Protein AF-A0A8H7EE37-F1 (afdb_monomer_lite)

Radius of gyration: 35.81 Å; chains: 1; bounding box: 109×90×103 Å

Organism: NCBI:txid1187904

Sequence (648 aa):
MSDWSDLTAALKGNLDKLSELLQSDDQLKAFTTSNAIEKDVTFGIKSSGSDNTLLITVSNGSAKASTGASKDALFTLVALPEQWEQHFKAVPAMPYQSYWGMFGMNIKQKGIEVLGDQTAFAQWTHVWRRVLELTHDAHCGPMKEDEQVEPERDFLTGKYTYLEAPVWGRCKVFYEYSGEGKQPIVFLHTAGSDSRQYHGVMNDARMRKKCIMYAFDLPGHGRSFPSKNYAPGAHTNTEDSYVGMIAAFVKALGLRRPIICGASMAGQICLAVAIRHREVGAAGVIPLQGSDYLNMERQWHDRSPVVNQSLFNPEWIYGMMAPTTPRANKQLIWHTYSAQAYGIFHGDLDFYFGGWDGRSRVAKVDTQSCPVYMLTGEYDWSNTPEMGQKTADKIPGAMHKSMPDLGHFPATENPAKFVPHLIEAIDHIQKEPELYPGHCFLCDGIPGLTNLLRDDDPGVIAREHLRDGSYADPDPNQVVEWGRTNARERTDESERQAHSKRETAREQSLFNNGVPPPITSFGQANKDGRSRPAPANALFDAVKFGSHERANRLERENGITQRESAQPRRSSSSILPPGVPGKGGVTPRKCANCGKVGHIKTNKQLCPLLNGQRKQDDTSRDANASAAAGNSDNIIKESQLTPPDAQP

Foldseek 3Di:
DQQLQWPCSSLVVLQVVLQVCQLPDPLLQVVQQDPVQVDKAWEWETEPPDQKTFIWIGGRRTIHTDIDGRVVHQKYWYAHSVLVVQLLDLFRFPLSVFLLRVVQCCVPPDITDIPHDPLVCLQCLSNVRVSSQSSSCSRNNHRAADDDDDDPDFFKDKDWDWFQFPPLGTWTKIKIKGADAPAEAEEEEAFQFFPVLQRLVRPDPVNRHHYTYMYIGDDQADPIHHRPVDDFLGAADALRRVLRVLLRVCVVVVPAAHEYEYFQLSLLSQLVCLLVVVSNNHLAYERELDFQDFPGDDDPLLQDPSHQQLSNQLSSVLSQWGSRFDPVLNVVSSNRRSPGGHNRSVNSVNCNHPSGHCPVPSLNRDCLRYEYEYEYESSGSRSHQVRSVVRQVSHVRHHYDYQYRGGRSRSRRPVPSVNVVVVVSVVVSVVSPPPDPPDDVVPVPDPPPPPPDDPPDPPDDDDDDDDDDDDDDDDPPPPPPVPPDPPPDDDDPVVVVVVVVVVVVVVVVPPPDDDDDDDDDDDDDDDDDDDDDDDDDDDDDDDDDDDDDDDDDDDDDDDDDDDDDDDDDDDDDDDDDDDDDDDDDDDFDAAPQQRHGDDHVPDQVPHCPNVVVDDPVVNPPVPDDPDDDDDDDDDDDDDDDDDDDDDD

Structure (mmCIF, N/CA/C/O backbone):
data_AF-A0A8H7EE37-F1
#
_entry.id   AF-A0A8H7EE37-F1
#
loop_
_atom_site.group_PDB
_atom_site.id
_atom_site.type_symbol
_atom_site.label_atom_id
_atom_site.label_alt_id
_atom_site.label_comp_id
_atom_site.label_asym_id
_atom_site.label_entity_id
_atom_site.label_seq_id
_atom_site.pdbx_PDB_ins_code
_atom_site.Cartn_x
_atom_site.Cartn_y
_atom_site.Cartn_z
_atom_site.occupancy
_atom_site.B_iso_or_equiv
_atom_site.auth_seq_id
_atom_site.auth_comp_id
_atom_site.auth_asym_id
_atom_site.auth_atom_id
_atom_site.pdbx_PDB_model_num
ATOM 1 N N . MET A 1 1 ? 3.279 15.593 -31.453 1.00 54.41 1 MET A N 1
ATOM 2 C CA . MET A 1 1 ? 3.219 14.670 -30.299 1.00 54.41 1 MET A CA 1
ATOM 3 C C . MET A 1 1 ? 4.143 13.507 -30.617 1.00 54.41 1 MET A C 1
ATOM 5 O O . MET A 1 1 ? 4.374 13.278 -31.801 1.00 54.41 1 MET A O 1
ATOM 9 N N . SER A 1 2 ? 4.708 12.836 -29.616 1.00 69.19 2 SER A N 1
ATOM 10 C CA . SER A 1 2 ? 5.458 11.596 -29.850 1.00 69.19 2 SER A CA 1
ATOM 11 C C . SER A 1 2 ? 4.498 10.504 -30.313 1.00 69.19 2 SER A C 1
ATOM 13 O O . SER A 1 2 ? 3.397 10.403 -29.780 1.00 69.19 2 SER A O 1
ATOM 15 N N . ASP A 1 3 ? 4.897 9.704 -31.299 1.00 86.50 3 ASP A N 1
ATOM 16 C CA . ASP A 1 3 ? 4.095 8.562 -31.735 1.00 86.50 3 ASP A CA 1
ATOM 17 C C . ASP A 1 3 ? 4.363 7.368 -30.811 1.00 86.50 3 ASP A C 1
ATOM 19 O O . ASP A 1 3 ? 5.384 6.689 -30.920 1.00 86.50 3 ASP A O 1
ATOM 23 N N . TRP A 1 4 ? 3.445 7.134 -29.873 1.00 95.50 4 TRP A N 1
ATOM 24 C CA . TRP A 1 4 ? 3.528 6.030 -28.919 1.00 95.50 4 TRP A CA 1
ATOM 25 C C . TRP A 1 4 ? 3.198 4.659 -29.528 1.00 95.50 4 TRP A C 1
ATOM 27 O O . TRP A 1 4 ? 3.275 3.658 -28.813 1.00 95.50 4 TRP A O 1
ATOM 37 N N . SER A 1 5 ? 2.881 4.561 -30.830 1.00 95.75 5 SER A N 1
ATOM 38 C CA . SER A 1 5 ? 2.799 3.261 -31.516 1.00 95.75 5 SER A CA 1
ATOM 39 C C . SER A 1 5 ? 4.129 2.501 -31.478 1.00 95.75 5 SER A C 1
ATOM 41 O O . SER A 1 5 ? 4.122 1.274 -31.432 1.00 95.75 5 SER A O 1
ATOM 43 N N . ASP A 1 6 ? 5.255 3.216 -31.357 1.00 96.12 6 ASP A N 1
ATOM 44 C CA . ASP A 1 6 ? 6.566 2.668 -31.014 1.00 96.12 6 ASP A CA 1
ATOM 45 C C . ASP A 1 6 ? 7.199 3.447 -29.847 1.00 96.12 6 ASP A C 1
ATOM 47 O O . ASP A 1 6 ? 7.805 4.506 -30.022 1.00 96.12 6 ASP A O 1
ATOM 51 N N . LEU A 1 7 ? 7.116 2.879 -28.640 1.00 96.44 7 LEU A N 1
ATOM 52 C CA . LEU A 1 7 ? 7.762 3.390 -27.426 1.00 96.44 7 LEU A CA 1
ATOM 53 C C . LEU A 1 7 ? 9.264 3.684 -27.611 1.00 96.44 7 LEU A C 1
ATOM 55 O O . LEU A 1 7 ? 9.771 4.630 -27.010 1.00 96.44 7 LEU A O 1
ATOM 59 N N . THR A 1 8 ? 9.987 2.945 -28.461 1.00 95.44 8 THR A N 1
ATOM 60 C CA . THR A 1 8 ? 11.413 3.225 -28.709 1.00 95.44 8 THR A CA 1
ATOM 61 C C . THR A 1 8 ? 11.617 4.490 -29.546 1.00 95.44 8 THR A C 1
ATOM 63 O O . THR A 1 8 ? 12.562 5.242 -29.302 1.00 95.44 8 THR A O 1
ATOM 66 N N . ALA A 1 9 ? 10.701 4.781 -30.474 1.00 94.44 9 ALA A N 1
ATOM 67 C CA . ALA A 1 9 ? 10.685 6.022 -31.239 1.00 94.44 9 ALA A CA 1
ATOM 68 C C . ALA A 1 9 ? 10.252 7.212 -30.365 1.00 94.44 9 ALA A C 1
ATOM 70 O O . ALA A 1 9 ? 10.906 8.256 -30.395 1.00 94.44 9 ALA A O 1
ATOM 71 N N . ALA A 1 10 ? 9.218 7.039 -29.533 1.00 95.25 10 ALA A N 1
ATOM 72 C CA . ALA A 1 10 ? 8.744 8.058 -28.593 1.00 95.25 10 ALA A CA 1
ATOM 73 C C . ALA A 1 10 ? 9.807 8.459 -27.549 1.00 95.25 10 ALA A C 1
ATOM 75 O O . ALA A 1 10 ? 9.927 9.637 -27.201 1.00 95.25 10 ALA A O 1
ATOM 76 N N . LEU A 1 11 ? 10.618 7.499 -27.088 1.00 93.94 11 LEU A N 1
ATOM 77 C CA . LEU A 1 11 ? 11.702 7.729 -26.128 1.00 93.94 11 LEU A CA 1
ATOM 78 C C . LEU A 1 11 ? 13.049 8.103 -26.769 1.00 93.94 11 LEU A C 1
ATOM 80 O O . LEU A 1 11 ? 13.958 8.477 -26.031 1.00 93.94 11 LEU A O 1
ATOM 84 N N . LYS A 1 12 ? 13.194 8.056 -28.102 1.00 88.38 12 LYS A N 1
ATOM 85 C CA . LYS A 1 12 ? 14.485 8.145 -28.820 1.00 88.38 12 LYS A CA 1
ATOM 86 C C . LYS A 1 12 ? 15.397 9.300 -28.388 1.00 88.38 12 LYS A C 1
ATOM 88 O O . LYS A 1 12 ? 16.603 9.107 -28.292 1.00 88.38 12 LYS A O 1
ATOM 93 N N . GLY A 1 13 ? 14.838 10.481 -28.112 1.00 88.88 13 GLY A N 1
ATOM 94 C CA . GLY A 1 13 ? 15.598 11.660 -27.664 1.00 88.88 13 GLY A CA 1
ATOM 95 C C . GLY A 1 13 ? 16.104 11.611 -26.214 1.00 88.88 13 GLY A C 1
ATOM 96 O O . GLY A 1 13 ? 16.776 12.540 -25.786 1.00 88.88 13 GLY A O 1
ATOM 97 N N . ASN A 1 14 ? 15.774 10.559 -25.458 1.00 93.75 14 ASN A N 1
ATOM 98 C CA . ASN A 1 14 ? 16.035 10.434 -24.020 1.00 93.75 14 ASN A CA 1
ATOM 99 C C . ASN A 1 14 ? 16.921 9.221 -23.671 1.00 93.75 14 ASN A C 1
ATOM 101 O O . ASN A 1 14 ? 17.194 8.991 -22.495 1.00 93.75 14 ASN A O 1
ATOM 105 N N . LEU A 1 15 ? 17.359 8.430 -24.662 1.00 92.44 15 LEU A N 1
ATOM 106 C CA . LEU A 1 15 ? 18.084 7.170 -24.433 1.00 92.44 15 LEU A CA 1
ATOM 107 C C . LEU A 1 15 ? 19.479 7.373 -23.816 1.00 92.44 15 LEU A C 1
ATOM 109 O O . LEU A 1 15 ? 19.906 6.550 -23.006 1.00 92.44 15 LEU A O 1
ATOM 113 N N . ASP A 1 16 ? 20.156 8.479 -24.135 1.00 95.06 16 ASP A N 1
ATOM 114 C CA . ASP A 1 16 ? 21.450 8.825 -23.532 1.00 95.06 16 ASP A CA 1
ATOM 115 C C . ASP A 1 16 ? 21.274 9.169 -22.044 1.00 95.06 16 ASP A C 1
ATOM 117 O O . ASP A 1 16 ? 21.899 8.552 -21.185 1.00 95.06 16 ASP A O 1
ATOM 121 N N . LYS A 1 17 ? 20.311 10.045 -21.721 1.00 97.38 17 LYS A N 1
ATOM 122 C CA . LYS A 1 17 ? 19.929 10.398 -20.341 1.00 97.38 17 LYS A CA 1
ATOM 123 C C . LYS A 1 17 ? 19.439 9.184 -19.538 1.00 97.38 17 LYS A C 1
ATOM 125 O O . LYS A 1 17 ? 19.777 9.049 -18.366 1.00 97.38 17 LYS A O 1
ATOM 130 N N . LEU A 1 18 ? 18.687 8.267 -20.153 1.00 98.12 18 LEU A N 1
ATOM 131 C CA . LEU A 1 18 ? 18.346 6.979 -19.535 1.00 98.12 18 LEU A CA 1
ATOM 132 C C . LEU A 1 18 ? 19.612 6.157 -19.247 1.00 98.12 18 LEU A C 1
ATOM 134 O O . LEU A 1 18 ? 19.740 5.590 -18.169 1.00 98.12 18 LEU A O 1
ATOM 138 N N . SER A 1 19 ? 20.567 6.114 -20.175 1.00 96.75 19 SER A N 1
ATOM 139 C CA . SER A 1 19 ? 21.824 5.377 -19.996 1.00 96.75 19 SER A CA 1
ATOM 140 C C . SER A 1 19 ? 22.711 5.974 -18.895 1.00 96.75 19 SER A C 1
ATOM 142 O O . SER A 1 19 ? 23.388 5.219 -18.197 1.00 96.75 19 SER A O 1
ATOM 144 N N . GLU A 1 20 ? 22.683 7.293 -18.692 1.00 97.25 20 GLU A N 1
ATOM 145 C CA . GLU A 1 20 ? 23.303 7.975 -17.545 1.00 97.25 20 GLU A CA 1
ATOM 146 C C . GLU A 1 20 ? 22.588 7.632 -16.228 1.00 97.25 20 GLU A C 1
ATOM 148 O O . GLU A 1 20 ? 23.237 7.282 -15.239 1.00 97.25 20 GLU A O 1
ATOM 153 N N . LEU A 1 21 ? 21.251 7.665 -16.207 1.00 98.12 21 LEU A N 1
ATOM 154 C CA . LEU A 1 21 ? 20.436 7.325 -15.034 1.00 98.12 21 LEU A CA 1
ATOM 155 C C . LEU A 1 21 ? 20.607 5.857 -14.605 1.00 98.12 21 LEU A C 1
ATOM 157 O O . LEU A 1 21 ? 20.798 5.583 -13.423 1.00 98.12 21 LEU A O 1
ATOM 161 N N . LEU A 1 22 ? 20.647 4.915 -15.553 1.00 98.25 22 LEU A N 1
ATOM 162 C CA . LEU A 1 22 ? 20.901 3.489 -15.287 1.00 98.25 22 LEU A CA 1
ATOM 163 C C . LEU A 1 22 ? 22.302 3.207 -14.714 1.00 98.25 22 LEU A C 1
ATOM 165 O O . LEU A 1 22 ? 22.493 2.199 -14.035 1.00 98.25 22 LEU A O 1
ATOM 169 N N . GLN A 1 23 ? 23.278 4.081 -14.977 1.00 95.50 23 GLN A N 1
ATOM 170 C CA . GLN A 1 23 ? 24.634 3.992 -14.422 1.00 95.50 23 GLN A CA 1
ATOM 171 C C . GLN A 1 23 ? 24.788 4.738 -13.089 1.00 95.50 23 GLN A C 1
ATOM 173 O O . GLN A 1 23 ? 25.684 4.417 -12.306 1.00 95.50 23 GLN A O 1
ATOM 178 N N . SER A 1 24 ? 23.939 5.732 -12.817 1.00 96.31 24 SER A N 1
ATOM 179 C CA . SER A 1 24 ? 24.055 6.610 -11.648 1.00 96.31 24 SER A CA 1
ATOM 180 C C . SER A 1 24 ? 23.095 6.278 -10.503 1.00 96.31 24 SER A C 1
ATOM 182 O O . SER A 1 24 ? 23.464 6.553 -9.365 1.00 96.31 24 SER A O 1
ATOM 184 N N . ASP A 1 25 ? 21.946 5.636 -10.738 1.00 97.56 25 ASP A N 1
ATOM 185 C CA . ASP A 1 25 ? 20.951 5.373 -9.687 1.00 97.56 25 ASP A CA 1
ATOM 186 C C . ASP A 1 25 ? 21.417 4.368 -8.620 1.00 97.56 25 ASP A C 1
ATOM 188 O O . ASP A 1 25 ? 21.646 3.187 -8.890 1.00 97.56 25 ASP A O 1
ATOM 192 N N . ASP A 1 26 ? 21.499 4.822 -7.369 1.00 96.62 26 ASP A N 1
ATOM 193 C CA . ASP A 1 26 ? 21.982 4.000 -6.258 1.00 96.62 26 ASP A CA 1
ATOM 194 C C . ASP A 1 26 ? 20.984 2.916 -5.823 1.00 96.62 26 ASP A C 1
ATOM 196 O O . ASP A 1 26 ? 21.410 1.863 -5.346 1.00 96.62 26 ASP A O 1
ATOM 200 N N . GLN A 1 27 ? 19.671 3.101 -6.035 1.00 95.31 27 GLN A N 1
ATOM 201 C CA . GLN A 1 27 ? 18.690 2.044 -5.751 1.00 95.31 27 GLN A CA 1
ATOM 202 C C . GLN A 1 27 ? 18.852 0.871 -6.730 1.00 95.31 27 GLN A C 1
ATOM 204 O O . GLN A 1 27 ? 18.910 -0.285 -6.308 1.00 95.31 27 GLN A O 1
ATOM 209 N N . LEU A 1 28 ? 18.982 1.157 -8.028 1.00 97.44 28 LEU A N 1
ATOM 210 C CA . LEU A 1 28 ? 19.245 0.153 -9.054 1.00 97.44 28 LEU A CA 1
ATOM 211 C C . LEU A 1 28 ? 20.589 -0.559 -8.835 1.00 97.44 28 LEU A C 1
ATOM 213 O O . LEU A 1 28 ? 20.642 -1.785 -8.945 1.00 97.44 28 LEU A O 1
ATOM 217 N N . LYS A 1 29 ? 21.656 0.158 -8.450 1.00 97.31 29 LYS A N 1
ATOM 218 C CA . LYS A 1 29 ? 22.935 -0.466 -8.049 1.00 97.31 29 LYS A CA 1
ATOM 219 C C . LYS A 1 29 ? 22.770 -1.383 -6.839 1.00 97.31 29 LYS A C 1
ATOM 221 O O . LYS A 1 29 ? 23.267 -2.506 -6.870 1.00 97.31 29 LYS A O 1
ATOM 226 N N . ALA A 1 30 ? 22.069 -0.945 -5.791 1.00 96.19 30 ALA A N 1
ATOM 227 C CA . ALA A 1 30 ? 21.847 -1.749 -4.586 1.00 96.19 30 ALA A CA 1
ATOM 228 C C . ALA A 1 30 ? 21.070 -3.044 -4.883 1.00 96.19 30 ALA A C 1
ATOM 230 O O . ALA A 1 30 ? 21.364 -4.084 -4.300 1.00 96.19 30 ALA A O 1
ATOM 231 N N . PHE A 1 31 ? 20.126 -3.005 -5.828 1.00 95.81 31 PHE A N 1
ATOM 232 C CA . PHE A 1 31 ? 19.392 -4.183 -6.293 1.00 95.81 31 PHE A CA 1
ATOM 233 C C . PHE A 1 31 ? 20.200 -5.108 -7.220 1.00 95.81 31 PHE A C 1
ATOM 235 O O . PHE A 1 31 ? 19.962 -6.313 -7.232 1.00 95.81 31 PHE A O 1
ATOM 242 N N . THR A 1 32 ? 21.154 -4.575 -7.988 1.00 96.94 32 THR A N 1
ATOM 243 C CA . THR A 1 32 ? 21.910 -5.339 -9.002 1.00 96.94 32 THR A CA 1
ATOM 244 C C . THR A 1 32 ? 23.317 -5.754 -8.564 1.00 96.94 32 THR A C 1
ATOM 246 O O . THR A 1 32 ? 23.926 -6.602 -9.209 1.00 96.94 32 THR A O 1
ATOM 249 N N . THR A 1 33 ? 23.861 -5.217 -7.471 1.00 96.81 33 THR A N 1
ATOM 250 C CA . THR A 1 33 ? 25.197 -5.587 -6.968 1.00 96.81 33 THR A CA 1
ATOM 251 C C . THR A 1 33 ? 25.130 -6.894 -6.175 1.00 96.81 33 THR A C 1
ATOM 253 O O . THR A 1 33 ? 25.012 -6.898 -4.951 1.00 96.81 33 THR A O 1
ATOM 256 N N . SER A 1 34 ? 25.186 -8.029 -6.874 1.00 94.12 34 SER A N 1
ATOM 257 C CA . SER A 1 34 ? 25.187 -9.360 -6.266 1.00 94.12 34 SER A CA 1
ATOM 258 C C . SER A 1 34 ? 25.879 -10.398 -7.142 1.00 94.12 34 SER A C 1
ATOM 260 O O . SER A 1 34 ? 25.546 -10.578 -8.313 1.00 94.12 34 SER A O 1
ATOM 262 N N . ASN A 1 35 ? 26.765 -11.189 -6.531 1.00 95.06 35 ASN A N 1
ATOM 263 C CA . ASN A 1 35 ? 27.420 -12.326 -7.186 1.00 95.06 35 ASN A CA 1
ATOM 264 C C . ASN A 1 35 ? 26.457 -13.484 -7.521 1.00 95.06 35 ASN A C 1
ATOM 266 O O . ASN A 1 35 ? 26.876 -14.438 -8.167 1.00 95.06 35 ASN A O 1
ATOM 270 N N . ALA A 1 36 ? 25.184 -13.408 -7.113 1.00 92.81 36 ALA A N 1
ATOM 271 C CA . ALA A 1 36 ? 24.134 -14.307 -7.597 1.00 92.81 36 ALA A CA 1
ATOM 272 C C . ALA A 1 36 ? 23.709 -14.004 -9.051 1.00 92.81 36 ALA A C 1
ATOM 274 O O . ALA A 1 36 ? 23.080 -14.845 -9.692 1.00 92.81 36 ALA A O 1
ATOM 275 N N . ILE A 1 37 ? 24.064 -12.831 -9.594 1.00 95.19 37 ILE A N 1
ATOM 276 C CA . ILE A 1 37 ? 23.918 -12.516 -11.021 1.00 95.19 37 ILE A CA 1
ATOM 277 C C . ILE A 1 37 ? 25.121 -13.115 -11.767 1.00 95.19 37 ILE A C 1
ATOM 279 O O . ILE A 1 37 ? 26.064 -12.421 -12.140 1.00 95.19 37 ILE A O 1
ATOM 283 N N . GLU A 1 38 ? 25.102 -14.439 -11.949 1.00 93.81 38 GLU A N 1
ATOM 284 C CA . GLU A 1 38 ? 26.157 -15.189 -12.655 1.00 93.81 38 GLU A CA 1
ATOM 285 C C . GLU A 1 38 ? 26.237 -14.864 -14.157 1.00 93.81 38 GLU A C 1
ATOM 287 O O . GLU A 1 38 ? 27.246 -15.145 -14.808 1.00 93.81 38 GLU A O 1
ATOM 292 N N . LYS A 1 39 ? 25.146 -14.340 -14.730 1.00 95.12 39 LYS A N 1
ATOM 293 C CA . LYS A 1 39 ? 24.972 -14.049 -16.157 1.00 95.12 39 LYS A CA 1
ATOM 294 C C . LYS A 1 39 ? 24.090 -12.823 -16.334 1.00 95.12 39 LYS A C 1
ATOM 296 O O . LYS A 1 39 ? 23.190 -12.596 -15.527 1.00 95.12 39 LYS A O 1
ATOM 301 N N . ASP A 1 40 ? 24.314 -12.107 -17.428 1.00 96.88 40 ASP A N 1
ATOM 302 C CA . ASP A 1 40 ? 23.466 -10.992 -17.835 1.00 96.88 40 ASP A CA 1
ATOM 303 C C . ASP A 1 40 ? 22.017 -11.450 -18.076 1.00 96.88 40 ASP A C 1
ATOM 305 O O . ASP A 1 40 ? 21.772 -12.507 -18.667 1.00 96.88 40 ASP A O 1
ATOM 309 N N . VAL A 1 41 ? 21.056 -10.632 -17.644 1.00 96.94 41 VAL A N 1
ATOM 310 C CA . VAL A 1 41 ? 19.617 -10.849 -17.847 1.00 96.94 41 VAL A CA 1
ATOM 311 C C . VAL A 1 41 ? 19.025 -9.682 -18.624 1.00 96.94 41 VAL A C 1
ATOM 313 O O . VAL A 1 41 ? 19.088 -8.540 -18.176 1.00 96.94 41 VAL A O 1
ATOM 316 N N . THR A 1 42 ? 18.406 -9.971 -19.768 1.00 98.56 42 THR A N 1
ATOM 317 C CA . THR A 1 42 ? 17.717 -8.967 -20.589 1.00 98.56 42 THR A CA 1
ATOM 318 C C . THR A 1 42 ? 16.203 -9.069 -20.427 1.00 98.56 42 THR A C 1
ATOM 320 O O . THR A 1 42 ? 15.631 -10.154 -20.566 1.00 98.56 42 THR A O 1
ATOM 323 N N . PHE A 1 43 ? 15.541 -7.936 -20.186 1.00 98.75 43 PHE A N 1
ATOM 324 C CA . PHE A 1 43 ? 14.085 -7.794 -20.273 1.00 98.75 43 PHE A CA 1
ATOM 325 C C . PHE A 1 43 ? 13.690 -6.685 -21.257 1.00 98.75 43 PHE A C 1
ATOM 327 O O . PHE A 1 43 ? 14.482 -5.790 -21.550 1.00 98.75 43 PHE A O 1
ATOM 334 N N . GLY A 1 44 ? 12.477 -6.766 -21.803 1.00 98.50 44 GLY A N 1
ATOM 335 C CA . GLY A 1 44 ? 11.963 -5.835 -22.810 1.00 98.50 44 GLY A CA 1
ATOM 336 C C . GLY A 1 44 ? 10.850 -4.919 -22.297 1.00 98.50 44 GLY A C 1
ATOM 337 O O . GLY A 1 44 ? 10.097 -5.288 -21.398 1.00 98.50 44 GLY A O 1
ATOM 338 N N . ILE A 1 45 ? 10.700 -3.751 -22.922 1.00 98.62 45 ILE A N 1
ATOM 339 C CA . ILE A 1 45 ? 9.557 -2.836 -22.778 1.00 98.62 45 ILE A CA 1
ATOM 340 C C . ILE A 1 45 ? 9.127 -2.393 -24.187 1.00 98.62 45 ILE A C 1
ATOM 342 O O . ILE A 1 45 ? 9.981 -1.993 -24.984 1.00 98.62 45 ILE A O 1
ATOM 346 N N . LYS A 1 46 ? 7.833 -2.466 -24.531 1.00 97.81 46 LYS A N 1
ATOM 347 C CA . LYS A 1 46 ? 7.331 -2.058 -25.861 1.00 97.81 46 LYS A CA 1
ATOM 348 C C . LYS A 1 46 ? 5.858 -1.650 -25.898 1.00 97.81 46 LYS A C 1
ATOM 350 O O . LYS A 1 46 ? 5.057 -2.043 -25.052 1.00 97.81 46 LYS A O 1
ATOM 355 N N . SER A 1 47 ? 5.488 -0.920 -26.946 1.00 97.81 47 SER A N 1
ATOM 356 C CA . SER A 1 47 ? 4.090 -0.730 -27.351 1.00 97.81 47 SER A CA 1
ATOM 357 C C . SER A 1 47 ? 3.535 -1.992 -28.014 1.00 97.81 47 SER A C 1
ATOM 359 O O . SER A 1 47 ? 4.248 -2.689 -28.744 1.00 97.81 47 SER A O 1
ATOM 361 N N . SER A 1 48 ? 2.249 -2.274 -27.812 1.00 95.44 48 SER A N 1
ATOM 362 C CA . SER A 1 48 ? 1.535 -3.318 -28.550 1.00 95.44 48 SER A CA 1
ATOM 363 C C . SER A 1 48 ? 1.558 -3.036 -30.058 1.00 95.44 48 SER A C 1
ATOM 365 O O . SER A 1 48 ? 1.185 -1.945 -30.483 1.00 95.44 48 SER A O 1
ATOM 367 N N . GLY A 1 49 ? 1.945 -4.020 -30.871 1.00 89.69 49 GLY A N 1
ATOM 368 C CA . GLY A 1 49 ? 1.954 -3.904 -32.336 1.00 89.69 49 GLY A CA 1
ATOM 369 C C . GLY A 1 49 ? 3.244 -3.348 -32.953 1.00 89.69 49 GLY A C 1
ATOM 370 O O . GLY A 1 49 ? 3.441 -3.529 -34.150 1.00 89.69 49 GLY A O 1
ATOM 371 N N . SER A 1 50 ? 4.153 -2.761 -32.164 1.00 93.81 50 SER A N 1
ATOM 372 C CA . SER A 1 50 ? 5.536 -2.522 -32.606 1.00 93.81 50 SER A CA 1
ATOM 373 C C . SER A 1 50 ? 6.346 -3.821 -32.549 1.00 93.81 50 SER A C 1
ATOM 375 O O . SER A 1 50 ? 6.145 -4.644 -31.652 1.00 93.81 50 SER A O 1
ATOM 377 N N . ASP A 1 51 ? 7.313 -4.003 -33.448 1.00 90.75 51 ASP A N 1
ATOM 378 C CA . ASP A 1 51 ? 8.364 -5.018 -33.285 1.00 90.75 51 ASP A CA 1
ATOM 379 C C . ASP A 1 51 ? 9.516 -4.505 -32.404 1.00 90.75 51 ASP A C 1
ATOM 381 O O . ASP A 1 51 ? 10.051 -5.261 -31.580 1.00 90.75 51 ASP A O 1
ATOM 385 N N . ASN A 1 52 ? 9.829 -3.209 -32.502 1.00 95.50 52 ASN A N 1
ATOM 386 C CA . ASN A 1 52 ? 10.894 -2.559 -31.746 1.00 95.50 52 ASN A CA 1
ATOM 387 C C . ASN A 1 52 ? 10.621 -2.629 -30.239 1.00 95.50 52 ASN A C 1
ATOM 389 O O . ASN A 1 52 ? 9.499 -2.444 -29.762 1.00 95.50 52 ASN A O 1
ATOM 393 N N . THR A 1 53 ? 11.670 -2.939 -29.484 1.00 97.69 53 THR A N 1
ATOM 394 C CA . THR A 1 53 ? 11.617 -3.169 -28.040 1.00 97.69 53 THR A CA 1
ATOM 395 C C . THR A 1 53 ? 12.783 -2.442 -27.379 1.00 97.69 53 THR A C 1
ATOM 397 O O . THR A 1 53 ? 13.925 -2.570 -27.828 1.00 97.69 53 THR A O 1
ATOM 400 N N . LEU A 1 54 ? 12.506 -1.687 -26.314 1.00 98.12 54 LEU A N 1
ATOM 401 C CA . LEU A 1 54 ? 13.528 -1.160 -25.412 1.00 98.12 54 LEU A CA 1
ATOM 402 C C . LEU A 1 54 ? 14.037 -2.341 -24.583 1.00 98.12 54 LEU A C 1
ATOM 404 O O . LEU A 1 54 ? 13.301 -2.885 -23.762 1.00 98.12 54 LEU A O 1
ATOM 408 N N . LEU A 1 55 ? 15.264 -2.774 -24.855 1.00 98.50 55 LEU A N 1
ATOM 409 C CA . LEU A 1 55 ? 15.904 -3.907 -24.197 1.00 98.50 55 LEU A CA 1
ATOM 410 C C . LEU A 1 55 ? 16.819 -3.398 -23.085 1.00 98.50 55 LEU A C 1
ATOM 412 O O . LEU A 1 55 ? 17.738 -2.614 -23.334 1.00 98.50 55 LEU A O 1
ATOM 416 N N . ILE A 1 56 ? 16.572 -3.870 -21.869 1.00 98.62 56 ILE A N 1
ATOM 417 C CA . ILE A 1 56 ? 17.347 -3.551 -20.676 1.00 98.62 56 ILE A CA 1
ATOM 418 C C . ILE A 1 56 ? 18.136 -4.793 -20.281 1.00 98.62 56 ILE A C 1
ATOM 420 O O . ILE A 1 56 ? 17.555 -5.773 -19.818 1.00 98.62 56 ILE A O 1
ATOM 424 N N . THR A 1 57 ? 19.454 -4.748 -20.458 1.00 98.44 57 THR A N 1
ATOM 425 C CA . THR A 1 57 ? 20.369 -5.813 -20.028 1.00 98.44 57 THR A CA 1
ATOM 426 C C . THR A 1 57 ? 20.951 -5.453 -18.668 1.00 98.44 57 THR A C 1
ATOM 428 O O . THR A 1 57 ? 21.537 -4.382 -18.501 1.00 98.44 57 THR A O 1
ATOM 431 N N . VAL A 1 58 ? 20.779 -6.351 -17.704 1.00 98.00 58 VAL A N 1
ATOM 432 C CA . VAL A 1 58 ? 21.203 -6.217 -16.311 1.00 98.00 58 VAL A CA 1
ATOM 433 C C . VAL A 1 58 ? 22.374 -7.158 -16.051 1.00 98.00 58 VAL A C 1
ATOM 435 O O . VAL A 1 58 ? 22.265 -8.358 -16.289 1.00 98.00 58 VAL A O 1
ATOM 438 N N . SER A 1 59 ? 23.464 -6.606 -15.531 1.00 96.75 59 SER A N 1
ATOM 439 C CA . SER A 1 59 ? 24.683 -7.303 -15.112 1.00 96.75 59 SER A CA 1
ATOM 440 C C . SER A 1 59 ? 24.891 -7.110 -13.604 1.00 96.75 59 SER A C 1
ATOM 442 O O . SER A 1 59 ? 24.263 -6.248 -12.986 1.00 96.75 59 SER A O 1
ATOM 444 N N . ASN A 1 60 ? 25.824 -7.849 -12.997 1.00 96.62 60 ASN A N 1
ATOM 445 C CA . ASN A 1 60 ? 26.242 -7.586 -11.615 1.00 96.62 60 ASN A CA 1
ATOM 446 C C . ASN A 1 60 ? 26.729 -6.123 -11.468 1.00 96.62 60 ASN A C 1
ATOM 448 O O . ASN A 1 60 ? 27.708 -5.717 -12.096 1.00 96.62 60 ASN A O 1
ATOM 452 N N . GLY A 1 61 ? 26.000 -5.331 -10.680 1.00 94.88 61 GLY A N 1
ATOM 453 C CA . GLY A 1 61 ? 26.267 -3.921 -10.381 1.00 94.88 61 GLY A CA 1
ATOM 454 C C . GLY A 1 61 ? 25.975 -2.906 -11.496 1.00 94.88 61 GLY A C 1
ATOM 455 O O . GLY A 1 61 ? 26.411 -1.763 -11.372 1.00 94.88 61 GLY A O 1
ATOM 456 N N . SER A 1 62 ? 25.291 -3.269 -12.592 1.00 94.38 62 SER A N 1
ATOM 457 C CA . SER A 1 62 ? 24.936 -2.295 -13.646 1.00 94.38 62 SER A CA 1
ATOM 458 C C . SER A 1 62 ? 23.753 -2.716 -14.525 1.00 94.38 62 SER A C 1
ATOM 460 O O . SER A 1 62 ? 23.443 -3.897 -14.657 1.00 94.38 62 SER A O 1
ATOM 462 N N . ALA A 1 63 ? 23.118 -1.744 -15.186 1.00 97.56 63 ALA A N 1
ATOM 463 C CA . ALA A 1 63 ? 22.132 -1.979 -16.240 1.00 97.56 63 ALA A CA 1
ATOM 464 C C . ALA A 1 63 ? 22.425 -1.104 -17.469 1.00 97.56 63 ALA A C 1
ATOM 466 O O . ALA A 1 63 ? 23.013 -0.028 -17.350 1.00 97.56 63 ALA A O 1
ATOM 467 N N . LYS A 1 64 ? 22.024 -1.565 -18.658 1.00 97.50 64 LYS A N 1
ATOM 468 C CA . LYS A 1 64 ? 22.238 -0.873 -19.940 1.00 97.50 64 LYS A CA 1
ATOM 469 C C . LYS A 1 64 ? 20.987 -0.939 -20.808 1.00 97.50 64 LYS A C 1
ATOM 471 O O . LYS A 1 64 ? 20.421 -2.015 -20.991 1.00 97.50 64 LYS A O 1
ATOM 476 N N . ALA A 1 65 ? 20.596 0.203 -21.369 1.00 97.56 65 ALA A N 1
ATOM 477 C CA . ALA A 1 65 ? 19.533 0.294 -22.362 1.00 97.56 65 ALA A CA 1
ATOM 478 C C . ALA A 1 65 ? 20.066 0.029 -23.780 1.00 97.56 65 ALA A C 1
ATOM 480 O O . ALA A 1 65 ? 21.201 0.362 -24.117 1.00 97.56 65 ALA A O 1
ATOM 481 N N . SER A 1 66 ? 19.223 -0.562 -24.621 1.00 96.31 66 SER A N 1
ATOM 482 C CA . SER A 1 66 ? 19.461 -0.795 -26.046 1.00 96.31 66 SER A CA 1
ATOM 483 C C . SER A 1 66 ? 18.123 -0.938 -26.784 1.00 96.31 66 SER A C 1
ATOM 485 O O . SER A 1 66 ? 17.064 -0.966 -26.158 1.00 96.31 66 SER A O 1
ATOM 487 N N . THR A 1 67 ? 18.143 -1.018 -28.115 1.00 95.75 67 THR A N 1
ATOM 488 C CA . THR A 1 67 ? 16.944 -1.315 -28.918 1.00 95.75 67 THR A CA 1
ATOM 489 C C . THR A 1 67 ? 17.147 -2.603 -29.709 1.00 95.75 67 THR A C 1
ATOM 491 O O . THR A 1 67 ? 18.238 -2.863 -30.214 1.00 95.75 67 THR A O 1
ATOM 494 N N . GLY A 1 68 ? 16.105 -3.431 -29.785 1.00 95.56 68 GLY A N 1
ATOM 495 C CA . GLY A 1 68 ? 16.144 -4.733 -30.452 1.00 95.56 68 GLY A CA 1
ATOM 496 C C . GLY A 1 68 ? 14.769 -5.397 -30.498 1.00 95.56 68 GLY A C 1
ATOM 497 O O . GLY A 1 68 ? 13.748 -4.710 -30.423 1.00 95.56 68 GLY A O 1
ATOM 498 N N . ALA A 1 69 ? 14.725 -6.726 -30.628 1.00 94.31 69 ALA A N 1
ATOM 499 C CA . ALA A 1 69 ? 13.475 -7.475 -30.725 1.00 94.31 69 ALA A CA 1
ATOM 500 C C . ALA A 1 69 ? 13.106 -8.144 -29.391 1.00 94.31 69 ALA A C 1
ATOM 502 O O . ALA A 1 69 ? 13.958 -8.648 -28.666 1.00 94.31 69 ALA A O 1
ATOM 503 N N . SER A 1 70 ? 11.809 -8.256 -29.093 1.00 93.94 70 SER A N 1
ATOM 504 C CA . SER A 1 70 ? 11.311 -8.864 -27.844 1.00 93.94 70 SER A CA 1
ATOM 505 C C . SER A 1 70 ? 11.628 -10.359 -27.676 1.00 93.94 70 SER A C 1
ATOM 507 O O . SER A 1 70 ? 11.399 -10.915 -26.609 1.00 93.94 70 SER A O 1
ATOM 509 N N . LYS A 1 71 ? 12.164 -11.019 -28.713 1.00 94.38 71 LYS A N 1
ATOM 510 C CA . LYS A 1 71 ? 12.695 -12.395 -28.654 1.00 94.38 71 LYS A CA 1
ATOM 511 C C . LYS A 1 71 ? 14.034 -12.490 -27.899 1.00 94.38 71 LYS A C 1
ATOM 513 O O . LYS A 1 71 ? 14.421 -13.580 -27.496 1.00 94.38 71 LYS A O 1
ATOM 518 N N . ASP A 1 72 ? 14.749 -11.368 -27.782 1.00 94.31 72 ASP A N 1
ATOM 519 C CA . ASP A 1 72 ? 16.096 -11.273 -27.209 1.00 94.31 72 ASP A CA 1
ATOM 520 C C . ASP A 1 72 ? 16.042 -11.009 -25.682 1.00 94.31 72 ASP A C 1
ATOM 522 O O . ASP A 1 72 ? 17.064 -10.791 -25.037 1.00 94.31 72 ASP A O 1
ATOM 526 N N . ALA A 1 73 ? 14.836 -11.040 -25.100 1.00 97.75 73 ALA A N 1
ATOM 527 C CA . ALA A 1 73 ? 14.531 -10.813 -23.690 1.00 97.75 73 ALA A CA 1
ATOM 528 C C . ALA A 1 73 ? 13.875 -12.049 -23.044 1.00 97.75 73 ALA A C 1
ATOM 530 O O . ALA A 1 73 ? 13.099 -12.752 -23.691 1.00 97.75 73 ALA A O 1
ATOM 531 N N . LEU A 1 74 ? 14.121 -12.284 -21.747 1.00 97.88 74 LEU A N 1
ATOM 532 C CA . LEU A 1 74 ? 13.463 -13.363 -20.987 1.00 97.88 74 LEU A CA 1
ATOM 533 C C . LEU A 1 74 ? 11.960 -13.110 -20.815 1.00 97.88 74 LEU A C 1
ATOM 535 O O . LEU A 1 74 ? 11.149 -14.030 -20.919 1.00 97.88 74 LEU A O 1
ATOM 539 N N . PHE A 1 75 ? 11.599 -11.854 -20.556 1.00 98.62 75 PHE A N 1
ATOM 540 C CA . PHE A 1 75 ? 10.224 -11.372 -20.502 1.00 98.62 75 PHE A CA 1
ATOM 541 C C . PHE A 1 75 ? 10.135 -9.960 -21.091 1.00 98.62 75 PHE A C 1
ATOM 543 O O . PHE A 1 75 ? 11.132 -9.241 -21.164 1.00 98.62 75 PHE A O 1
ATOM 550 N N . THR A 1 76 ? 8.946 -9.557 -21.534 1.00 98.62 76 THR A N 1
ATOM 551 C CA . THR A 1 76 ? 8.686 -8.229 -22.104 1.00 98.62 76 THR A CA 1
ATOM 552 C C . THR A 1 76 ? 7.415 -7.630 -21.515 1.00 98.62 76 THR A C 1
ATOM 554 O O . THR A 1 76 ? 6.371 -8.281 -21.509 1.00 98.62 76 THR A O 1
ATOM 557 N N . LEU A 1 77 ? 7.513 -6.382 -21.056 1.00 98.56 77 LEU A N 1
ATOM 558 C CA . LEU A 1 77 ? 6.398 -5.546 -20.625 1.00 98.56 77 LEU A CA 1
ATOM 559 C C . LEU A 1 77 ? 5.744 -4.895 -21.853 1.00 98.56 77 LEU A C 1
ATOM 561 O O . LEU A 1 77 ? 6.435 -4.274 -22.668 1.00 98.56 77 LEU A O 1
ATOM 565 N N . VAL A 1 78 ? 4.428 -5.034 -21.990 1.00 98.31 78 VAL A N 1
ATOM 566 C CA . VAL A 1 78 ? 3.643 -4.534 -23.124 1.00 98.31 78 VAL A CA 1
ATOM 567 C C . VAL A 1 78 ? 2.462 -3.717 -22.611 1.00 98.31 78 VAL A C 1
ATOM 569 O O . VAL A 1 78 ? 1.744 -4.168 -21.725 1.00 98.31 78 VAL A O 1
ATOM 572 N N . ALA A 1 79 ? 2.238 -2.545 -23.200 1.00 98.25 79 ALA A N 1
ATOM 573 C CA . ALA A 1 79 ? 1.014 -1.759 -23.031 1.00 98.25 79 ALA A CA 1
ATOM 574 C C . ALA A 1 79 ? 0.558 -1.182 -24.380 1.00 98.25 79 ALA A C 1
ATOM 576 O O . ALA A 1 79 ? 1.339 -1.138 -25.340 1.00 98.25 79 ALA A O 1
ATOM 577 N N . LEU A 1 80 ? -0.693 -0.723 -24.458 1.00 97.62 80 LEU A N 1
ATOM 578 C CA . LEU A 1 80 ? -1.203 -0.000 -25.625 1.00 97.62 80 LEU A CA 1
ATOM 579 C C . LEU A 1 80 ? -0.525 1.385 -25.753 1.00 97.62 80 LEU A C 1
ATOM 581 O O . LEU A 1 80 ? -0.116 1.958 -24.736 1.00 97.62 80 LEU A O 1
ATOM 585 N N . PRO A 1 81 ? -0.417 1.960 -26.966 1.00 97.19 81 PRO A N 1
ATOM 586 C CA . PRO A 1 81 ? 0.185 3.279 -27.198 1.00 97.19 81 PRO A CA 1
ATOM 587 C C . PRO A 1 81 ? -0.354 4.383 -26.278 1.00 97.19 81 PRO A C 1
ATOM 589 O O . PRO A 1 81 ? 0.412 5.112 -25.652 1.00 97.19 81 PRO A O 1
ATOM 592 N N . GLU A 1 82 ? -1.674 4.466 -26.135 1.00 96.56 82 GLU A N 1
ATOM 593 C CA . GLU A 1 82 ? -2.368 5.450 -25.306 1.00 96.56 82 GLU A CA 1
ATOM 594 C C . GLU A 1 82 ? -2.120 5.254 -23.801 1.00 96.56 82 GLU A C 1
ATOM 596 O O . GLU A 1 82 ? -2.150 6.224 -23.038 1.00 96.56 82 GLU A O 1
ATOM 601 N N . GLN A 1 83 ? -1.828 4.021 -23.371 1.00 97.50 83 GLN A N 1
ATOM 602 C CA . GLN A 1 83 ? -1.509 3.680 -21.982 1.00 97.50 83 GLN A CA 1
ATOM 603 C C . GLN A 1 83 ? -0.070 4.082 -21.642 1.00 97.50 83 GLN A C 1
ATOM 605 O O . GLN A 1 83 ? 0.160 4.660 -20.578 1.00 97.50 83 GLN A O 1
ATOM 610 N N . TRP A 1 84 ? 0.881 3.881 -22.565 1.00 98.00 84 TRP A N 1
ATOM 611 C CA . TRP A 1 84 ? 2.219 4.466 -22.438 1.00 98.00 84 TRP A CA 1
ATOM 612 C C . TRP A 1 84 ? 2.167 5.998 -22.456 1.00 98.00 84 TRP A C 1
ATOM 614 O O . TRP A 1 84 ? 2.803 6.620 -21.609 1.00 98.00 84 TRP A O 1
ATOM 624 N N . GLU A 1 85 ? 1.355 6.618 -23.321 1.00 97.38 85 GLU A N 1
ATOM 625 C CA . GLU A 1 85 ? 1.175 8.078 -23.311 1.00 97.38 85 GLU A CA 1
ATOM 626 C C . GLU A 1 85 ? 0.662 8.598 -21.958 1.00 97.38 85 GLU A C 1
ATOM 628 O O . GLU A 1 85 ? 1.107 9.652 -21.506 1.00 97.38 85 GLU A O 1
ATOM 633 N N . GLN A 1 86 ? -0.239 7.874 -21.278 1.00 97.75 86 GLN A N 1
ATOM 634 C CA . GLN A 1 86 ? -0.658 8.259 -19.925 1.00 97.75 86 GLN A CA 1
ATOM 635 C C . GLN A 1 86 ? 0.461 8.046 -18.897 1.00 97.75 86 GLN A C 1
ATOM 637 O O . GLN A 1 86 ? 0.677 8.921 -18.058 1.00 97.75 86 GLN A O 1
ATOM 642 N N . HIS A 1 87 ? 1.168 6.911 -18.961 1.00 97.75 87 HIS A N 1
ATOM 643 C CA . HIS A 1 87 ? 2.251 6.567 -18.034 1.00 97.75 87 HIS A CA 1
ATOM 644 C C . HIS A 1 87 ? 3.411 7.570 -18.095 1.00 97.75 87 HIS A C 1
ATOM 646 O O . HIS A 1 87 ? 3.974 7.912 -17.062 1.00 97.75 87 HIS A O 1
ATOM 652 N N . PHE A 1 88 ? 3.725 8.102 -19.278 1.00 97.31 88 PHE A N 1
ATOM 653 C CA . PHE A 1 88 ? 4.786 9.090 -19.499 1.00 97.31 88 PHE A CA 1
ATOM 654 C C . PHE A 1 88 ? 4.308 10.558 -19.419 1.00 97.31 88 PHE A C 1
ATOM 656 O O . PHE A 1 88 ? 4.939 11.462 -19.970 1.00 97.31 88 PHE A O 1
ATOM 663 N N . LYS A 1 89 ? 3.217 10.833 -18.690 1.00 97.12 89 LYS A N 1
ATOM 664 C CA . LYS A 1 89 ? 2.873 12.198 -18.245 1.00 97.12 89 LYS A CA 1
ATOM 665 C C . LYS A 1 89 ? 3.693 12.589 -17.019 1.00 97.12 89 LYS A C 1
ATOM 667 O O . LYS A 1 89 ? 3.956 11.752 -16.165 1.00 97.12 89 LYS A O 1
ATOM 672 N N . ALA A 1 90 ? 4.013 13.878 -16.875 1.00 96.06 90 ALA A N 1
ATOM 673 C CA . ALA A 1 90 ? 4.803 14.391 -15.747 1.00 96.06 90 ALA A CA 1
ATOM 674 C C . ALA A 1 90 ? 4.229 14.014 -14.363 1.00 96.06 90 ALA A C 1
ATOM 676 O O . ALA A 1 90 ? 4.990 13.707 -13.453 1.00 96.06 90 ALA A O 1
ATOM 677 N N . VAL A 1 91 ? 2.898 13.972 -14.235 1.00 97.06 91 VAL A N 1
ATOM 678 C CA . VAL A 1 91 ? 2.183 13.298 -13.141 1.00 97.06 91 VAL A CA 1
ATOM 679 C C . VAL A 1 91 ? 1.116 12.399 -13.786 1.00 97.06 91 VAL A C 1
ATOM 681 O O . VAL A 1 91 ? 0.132 12.927 -14.314 1.00 97.06 91 VAL A O 1
ATOM 684 N N . PRO A 1 92 ? 1.305 11.068 -13.834 1.00 97.19 92 PRO A N 1
ATOM 685 C CA . PRO A 1 92 ? 0.315 10.151 -14.397 1.00 97.19 92 PRO A CA 1
ATOM 686 C C . PRO A 1 92 ? -0.859 9.971 -13.434 1.00 97.19 92 PRO A C 1
ATOM 688 O O . PRO A 1 92 ? -0.646 9.673 -12.262 1.00 97.19 92 PRO A O 1
ATOM 691 N N . ALA A 1 93 ? -2.091 10.096 -13.928 1.00 97.06 93 ALA A N 1
ATOM 692 C CA . ALA A 1 93 ? -3.296 9.795 -13.152 1.00 97.06 93 ALA A CA 1
ATOM 693 C C . ALA A 1 93 ? -3.472 8.278 -12.935 1.00 97.06 93 ALA A C 1
ATOM 695 O O . ALA A 1 93 ? -2.891 7.467 -13.655 1.00 97.06 93 ALA A O 1
ATOM 696 N N . MET A 1 94 ? -4.318 7.881 -11.984 1.00 95.75 94 MET A N 1
ATOM 697 C CA . MET A 1 94 ? -4.669 6.474 -11.745 1.00 95.75 94 MET A CA 1
ATOM 698 C C . MET A 1 94 ? -5.330 5.833 -12.989 1.00 95.75 94 MET A C 1
ATOM 700 O O . MET A 1 94 ? -6.185 6.474 -13.605 1.00 95.75 94 MET A O 1
ATOM 704 N N . PRO A 1 95 ? -4.972 4.592 -13.393 1.00 95.75 95 PRO A N 1
ATOM 705 C CA . PRO A 1 95 ? -4.001 3.665 -12.792 1.00 95.75 95 PRO A CA 1
ATOM 706 C C . PRO A 1 95 ? -2.599 3.711 -13.434 1.00 95.75 95 PRO A C 1
ATOM 708 O O . PRO A 1 95 ? -1.815 2.770 -13.308 1.00 95.75 95 PRO A O 1
ATOM 711 N N . TYR A 1 96 ? -2.292 4.770 -14.179 1.00 97.12 96 TYR A N 1
ATOM 712 C CA . TYR A 1 96 ? -1.091 4.894 -15.004 1.00 97.12 96 TYR A CA 1
ATOM 713 C C . TYR A 1 96 ? 0.162 5.294 -14.214 1.00 97.12 96 TYR A C 1
ATOM 715 O O . TYR A 1 96 ? 1.243 5.366 -14.797 1.00 97.12 96 TYR A O 1
ATOM 723 N N . GLN A 1 97 ? 0.068 5.522 -12.898 1.00 95.88 97 GLN A N 1
ATOM 724 C CA . GLN A 1 97 ? 1.225 5.895 -12.075 1.00 95.88 97 GLN A CA 1
ATOM 725 C C . GLN A 1 97 ? 2.266 4.776 -11.928 1.00 95.88 97 GLN A C 1
ATOM 727 O O . GLN A 1 97 ? 3.401 5.034 -11.540 1.00 95.88 97 GLN A O 1
ATOM 732 N N . SER A 1 98 ? 1.905 3.530 -12.247 1.00 96.25 98 SER A N 1
ATOM 733 C CA . SER A 1 98 ? 2.845 2.413 -12.304 1.00 96.25 98 SER A CA 1
ATOM 734 C C . SER A 1 98 ? 2.377 1.333 -13.278 1.00 96.25 98 SER A C 1
ATOM 736 O O . SER A 1 98 ? 1.182 1.163 -13.519 1.00 96.25 98 SER A O 1
ATOM 738 N N . TYR A 1 99 ? 3.315 0.534 -13.790 1.00 97.12 99 TYR A N 1
ATOM 739 C CA . TYR A 1 99 ? 2.969 -0.647 -14.585 1.00 97.12 99 TYR A CA 1
ATOM 740 C C . TYR A 1 99 ? 2.166 -1.680 -13.779 1.00 97.12 99 TYR A C 1
ATOM 742 O O . TYR A 1 99 ? 1.278 -2.325 -14.328 1.00 97.12 99 TYR A O 1
ATOM 750 N N . TRP A 1 100 ? 2.413 -1.789 -12.466 1.00 95.25 100 TRP A N 1
ATOM 751 C CA . TRP A 1 100 ? 1.605 -2.621 -11.571 1.00 95.25 100 TRP A CA 1
ATOM 752 C C . TRP A 1 100 ? 0.147 -2.152 -11.493 1.00 95.25 100 TRP A C 1
ATOM 754 O O . TRP A 1 100 ? -0.745 -2.993 -11.547 1.00 95.25 100 TRP A O 1
ATOM 764 N N . GLY A 1 101 ? -0.103 -0.839 -11.453 1.00 94.75 101 GLY A N 1
ATOM 765 C CA . GLY A 1 101 ? -1.454 -0.278 -11.500 1.00 94.75 101 GLY A CA 1
ATOM 766 C C . GLY A 1 101 ? -2.165 -0.573 -12.811 1.00 94.75 101 GLY A C 1
ATOM 767 O O . GLY A 1 101 ? -3.284 -1.090 -12.812 1.00 94.75 101 GLY A O 1
ATOM 768 N N . MET A 1 102 ? -1.484 -0.346 -13.934 1.00 95.94 102 MET A N 1
ATOM 769 C CA . MET A 1 102 ? -2.026 -0.681 -15.247 1.00 95.94 102 MET A CA 1
ATOM 770 C C . MET A 1 102 ? -2.332 -2.189 -15.373 1.00 95.94 102 MET A C 1
ATOM 772 O O . MET A 1 102 ? -3.418 -2.560 -15.823 1.00 95.94 102 MET A O 1
ATOM 776 N N . PHE A 1 103 ? -1.416 -3.059 -14.938 1.00 93.94 103 PHE A N 1
ATOM 777 C CA . PHE A 1 103 ? -1.555 -4.518 -15.015 1.00 93.94 103 PHE A CA 1
ATOM 778 C C . PHE A 1 103 ? -2.642 -5.061 -14.076 1.00 93.94 103 PHE A C 1
ATOM 780 O O . PHE A 1 103 ? -3.474 -5.866 -14.494 1.00 93.94 103 PHE A O 1
ATOM 787 N N . GLY A 1 104 ? -2.690 -4.589 -12.827 1.00 90.06 104 GLY A N 1
ATOM 788 C CA . GLY A 1 104 ? -3.718 -4.963 -11.854 1.00 90.06 104 GLY A CA 1
ATOM 789 C C . GLY A 1 104 ? -5.127 -4.531 -12.275 1.00 90.06 104 GLY A C 1
ATOM 790 O O . GLY A 1 104 ? -6.104 -5.223 -11.990 1.00 90.06 104 GLY A O 1
ATOM 791 N N . MET A 1 105 ? -5.237 -3.446 -13.046 1.00 91.25 105 MET A N 1
ATOM 792 C CA . MET A 1 105 ? -6.499 -2.977 -13.620 1.00 91.25 105 MET A CA 1
ATOM 793 C C . MET A 1 105 ? -6.976 -3.750 -14.855 1.00 91.25 105 MET A C 1
ATOM 795 O O . MET A 1 105 ? -8.053 -3.437 -15.357 1.00 91.25 105 MET A O 1
ATOM 799 N N . ASN A 1 106 ? -6.289 -4.802 -15.319 1.00 90.44 106 ASN A N 1
ATOM 800 C CA . ASN A 1 106 ? -6.780 -5.675 -16.405 1.00 90.44 106 ASN A CA 1
ATOM 801 C C . ASN A 1 106 ? -8.135 -6.369 -16.111 1.00 90.44 106 ASN A C 1
ATOM 803 O O . ASN A 1 106 ? -8.748 -6.927 -17.016 1.00 90.44 106 ASN A O 1
ATOM 807 N N . ILE A 1 107 ? -8.653 -6.305 -14.877 1.00 83.81 107 ILE A N 1
ATOM 808 C CA . ILE A 1 107 ? -10.051 -6.669 -14.562 1.00 83.81 107 ILE A CA 1
ATOM 809 C C . ILE A 1 107 ? -11.095 -5.636 -15.045 1.00 83.81 107 ILE A C 1
ATOM 811 O O . ILE A 1 107 ? -12.290 -5.929 -15.066 1.00 83.81 107 ILE A O 1
ATOM 815 N N . LYS A 1 108 ? -10.657 -4.421 -15.400 1.00 84.00 108 LYS A N 1
ATOM 816 C CA . LYS A 1 108 ? -11.467 -3.269 -15.841 1.00 84.00 108 LYS A CA 1
ATOM 817 C C . LYS A 1 108 ? -10.998 -2.685 -17.191 1.00 84.00 108 LYS A C 1
ATOM 819 O O . LYS A 1 108 ? -11.801 -2.056 -17.873 1.00 84.00 108 LYS A O 1
ATOM 824 N N . GLN A 1 109 ? -9.743 -2.909 -17.595 1.00 85.88 109 GLN A N 1
ATOM 825 C CA . GLN A 1 109 ? -9.170 -2.522 -18.896 1.00 85.88 109 GLN A CA 1
ATOM 826 C C . GLN A 1 109 ? -8.571 -3.724 -19.654 1.00 85.88 109 GLN A C 1
ATOM 828 O O . GLN A 1 109 ? -8.781 -4.870 -19.268 1.00 85.88 109 GLN A O 1
ATOM 833 N N . LYS A 1 110 ? -7.853 -3.481 -20.759 1.00 89.75 110 LYS A N 1
ATOM 834 C CA . LYS A 1 110 ? -7.126 -4.502 -21.536 1.00 89.75 110 LYS A CA 1
ATOM 835 C C . LYS A 1 110 ? -5.773 -3.967 -22.009 1.00 89.75 110 LYS A C 1
ATOM 837 O O . LYS A 1 110 ? -5.534 -2.765 -21.942 1.00 89.75 110 LYS A O 1
ATOM 842 N N . GLY A 1 111 ? -4.943 -4.856 -22.556 1.00 90.38 111 GLY A N 1
ATOM 843 C CA . GLY A 1 111 ? -3.763 -4.502 -23.352 1.00 90.38 111 GLY A CA 1
ATOM 844 C C . GLY A 1 111 ? -2.453 -4.351 -22.579 1.00 90.38 111 GLY A C 1
ATOM 845 O O . GLY A 1 111 ? -1.423 -4.137 -23.210 1.00 90.38 111 GLY A O 1
ATOM 846 N N . ILE A 1 112 ? -2.475 -4.518 -21.251 1.00 96.31 112 ILE A N 1
ATOM 847 C CA . ILE A 1 112 ? -1.261 -4.625 -20.436 1.00 96.31 112 ILE A CA 1
ATOM 848 C C . ILE A 1 112 ? -0.889 -6.101 -20.309 1.00 96.31 112 ILE A C 1
ATOM 850 O O . ILE A 1 112 ? -1.631 -6.869 -19.695 1.00 96.31 112 ILE A O 1
ATOM 854 N N . GLU A 1 113 ? 0.246 -6.515 -20.863 1.00 96.31 113 GLU A N 1
ATOM 855 C CA . GLU A 1 113 ? 0.639 -7.927 -20.941 1.00 96.31 113 GLU A CA 1
ATOM 856 C C . GLU A 1 113 ? 2.100 -8.140 -20.538 1.00 96.31 113 GLU A C 1
ATOM 858 O O . GLU A 1 113 ? 2.974 -7.323 -20.822 1.00 96.31 113 GLU A O 1
ATOM 863 N N . VAL A 1 114 ? 2.385 -9.271 -19.892 1.00 96.94 114 VAL A N 1
ATOM 864 C CA . VAL A 1 114 ? 3.756 -9.742 -19.661 1.00 96.94 114 VAL A CA 1
ATOM 865 C C . VAL A 1 114 ? 3.986 -10.932 -20.579 1.00 96.94 114 VAL A C 1
ATOM 867 O O . VAL A 1 114 ? 3.435 -12.010 -20.362 1.00 96.94 114 VAL A O 1
ATOM 870 N N . LEU A 1 115 ? 4.797 -10.748 -21.615 1.00 97.19 115 LEU A N 1
ATOM 871 C CA . LEU A 1 115 ? 5.180 -11.824 -22.529 1.00 97.19 115 LEU A CA 1
ATOM 872 C C . LEU A 1 115 ? 6.454 -12.514 -22.025 1.00 97.19 115 LEU A C 1
ATOM 874 O O . LEU A 1 115 ? 7.306 -11.862 -21.430 1.00 97.19 115 LEU A O 1
ATOM 878 N N . GLY A 1 116 ? 6.615 -13.811 -22.297 1.00 97.56 116 GLY A N 1
ATOM 879 C CA . GLY A 1 116 ? 7.793 -14.584 -21.877 1.00 97.56 116 GLY A CA 1
ATOM 880 C C . GLY A 1 116 ? 7.694 -15.150 -20.455 1.00 97.56 116 GLY A C 1
ATOM 881 O O . GLY A 1 116 ? 6.613 -15.544 -20.008 1.00 97.56 116 GLY A O 1
ATOM 882 N N . ASP A 1 117 ? 8.830 -15.252 -19.765 1.00 97.56 117 ASP A N 1
ATOM 883 C CA . ASP A 1 117 ? 8.945 -15.916 -18.463 1.00 97.56 117 ASP A CA 1
ATOM 884 C C . ASP A 1 117 ? 8.340 -15.084 -17.316 1.00 97.56 117 ASP A C 1
ATOM 886 O O . ASP A 1 117 ? 8.921 -14.118 -16.816 1.00 97.56 117 ASP A O 1
ATOM 890 N N . GLN A 1 118 ? 7.168 -15.526 -16.855 1.00 95.75 118 GLN A N 1
ATOM 891 C CA . GLN A 1 118 ? 6.433 -14.940 -15.730 1.00 95.75 118 GLN A CA 1
ATOM 892 C C . GLN A 1 118 ? 7.186 -15.073 -14.392 1.00 95.75 118 GLN A C 1
ATOM 894 O O . GLN A 1 118 ? 7.010 -14.252 -13.492 1.00 95.75 118 GLN A O 1
ATOM 899 N N . THR A 1 119 ? 8.039 -16.092 -14.245 1.00 96.31 119 THR A N 1
ATOM 900 C CA . THR A 1 119 ? 8.860 -16.287 -13.041 1.00 96.31 119 THR A CA 1
ATOM 901 C C . THR A 1 119 ? 9.996 -15.277 -13.018 1.00 96.31 119 THR A C 1
ATOM 903 O O . THR A 1 119 ? 10.206 -14.635 -11.992 1.00 96.31 119 THR A O 1
ATOM 906 N N . ALA A 1 120 ? 10.669 -15.067 -14.153 1.00 96.88 120 ALA A N 1
ATOM 907 C CA . ALA A 1 120 ? 11.672 -14.016 -14.294 1.00 96.88 120 ALA A CA 1
ATOM 908 C C . ALA A 1 120 ? 11.054 -12.621 -14.076 1.00 96.88 120 ALA A C 1
ATOM 910 O O . ALA A 1 120 ? 11.588 -11.838 -13.294 1.00 96.88 120 ALA A O 1
ATOM 911 N N . PHE A 1 121 ? 9.888 -12.331 -14.662 1.00 97.44 121 PHE A N 1
ATOM 912 C CA . PHE A 1 121 ? 9.148 -11.086 -14.408 1.00 97.44 121 PHE A CA 1
ATOM 913 C C . PHE A 1 121 ? 8.905 -10.833 -12.907 1.00 97.44 121 PHE A C 1
ATOM 915 O O . PHE A 1 121 ? 9.147 -9.725 -12.420 1.00 97.44 121 PHE A O 1
ATOM 922 N N . ALA A 1 122 ? 8.480 -11.858 -12.160 1.00 97.06 122 ALA A N 1
ATOM 923 C CA . ALA A 1 122 ? 8.241 -11.759 -10.721 1.00 97.06 122 ALA A CA 1
ATOM 924 C C . ALA A 1 122 ? 9.535 -11.704 -9.885 1.00 97.06 122 ALA A C 1
ATOM 926 O O . ALA A 1 122 ? 9.572 -11.033 -8.858 1.00 97.06 122 ALA A O 1
ATOM 927 N N . GLN A 1 123 ? 10.614 -12.369 -10.306 1.00 96.50 123 GLN A N 1
ATOM 928 C CA . GLN A 1 123 ? 11.918 -12.291 -9.635 1.00 96.50 123 GLN A CA 1
ATOM 929 C C . GLN A 1 123 ? 12.560 -10.906 -9.801 1.00 96.50 123 GLN A C 1
ATOM 931 O O . GLN A 1 123 ? 13.061 -10.339 -8.831 1.00 96.50 123 GLN A O 1
ATOM 936 N N . TRP A 1 124 ? 12.499 -10.331 -11.003 1.00 97.12 124 TRP A N 1
ATOM 937 C CA . TRP A 1 124 ? 13.173 -9.081 -11.368 1.00 97.12 124 TRP A CA 1
ATOM 938 C C . TRP A 1 124 ? 12.312 -7.818 -11.177 1.00 97.12 124 TRP A C 1
ATOM 940 O O . TRP A 1 124 ? 12.706 -6.745 -11.631 1.00 97.12 124 TRP A O 1
ATOM 950 N N . THR A 1 125 ? 11.162 -7.896 -10.492 1.00 97.25 125 THR A N 1
ATOM 951 C CA . THR A 1 125 ? 10.222 -6.757 -10.371 1.00 97.25 125 THR A CA 1
ATOM 952 C C . THR A 1 125 ? 10.814 -5.499 -9.754 1.00 97.25 125 THR A C 1
ATOM 954 O O . THR A 1 125 ? 10.625 -4.417 -10.302 1.00 97.25 125 THR A O 1
ATOM 957 N N . HIS A 1 126 ? 11.594 -5.645 -8.691 1.00 96.81 126 HIS A N 1
ATOM 958 C CA . HIS A 1 126 ? 12.317 -4.559 -8.037 1.00 96.81 126 HIS A CA 1
ATOM 959 C C . HIS A 1 126 ? 13.322 -3.841 -8.963 1.00 96.81 126 HIS A C 1
ATOM 961 O O . HIS A 1 126 ? 13.582 -2.649 -8.793 1.00 96.81 126 HIS A O 1
ATOM 967 N N . VAL A 1 127 ? 13.824 -4.533 -9.993 1.00 98.06 127 VAL A N 1
ATOM 968 C CA . VAL A 1 127 ? 14.682 -3.960 -11.038 1.00 98.06 127 VAL A CA 1
ATOM 969 C C . VAL A 1 127 ? 13.851 -3.341 -12.164 1.00 98.06 127 VAL A C 1
ATOM 971 O O . VAL A 1 127 ? 14.023 -2.155 -12.441 1.00 98.06 127 VAL A O 1
ATOM 974 N N . TRP A 1 128 ? 12.924 -4.076 -12.797 1.00 98.19 128 TRP A N 1
ATOM 975 C CA . TRP A 1 128 ? 12.188 -3.528 -13.950 1.00 98.19 128 TRP A CA 1
ATOM 976 C C . TRP A 1 128 ? 11.295 -2.339 -13.576 1.00 98.19 128 TRP A C 1
ATOM 978 O O . TRP A 1 128 ? 11.166 -1.407 -14.371 1.00 98.19 128 TRP A O 1
ATOM 988 N N . ARG A 1 129 ? 10.749 -2.302 -12.351 1.00 97.25 129 ARG A N 1
ATOM 989 C CA . ARG A 1 129 ? 9.958 -1.166 -11.852 1.00 97.25 129 ARG A CA 1
ATOM 990 C C . ARG A 1 129 ? 10.833 0.072 -11.649 1.00 97.25 129 ARG A C 1
ATOM 992 O O . ARG A 1 129 ? 10.445 1.149 -12.096 1.00 97.25 129 ARG A O 1
ATOM 999 N N . ARG A 1 130 ? 12.044 -0.067 -11.084 1.00 97.50 130 ARG A N 1
ATOM 1000 C CA . ARG A 1 130 ? 12.984 1.067 -10.971 1.00 97.50 130 ARG A CA 1
ATOM 1001 C C . ARG A 1 130 ? 13.469 1.544 -12.339 1.00 97.50 130 ARG A C 1
ATOM 1003 O O . ARG A 1 130 ? 13.610 2.741 -12.541 1.00 97.50 130 ARG A O 1
ATOM 1010 N N . VAL A 1 131 ? 13.667 0.645 -13.302 1.00 98.44 131 VAL A N 1
ATOM 1011 C CA . VAL A 1 131 ? 14.042 1.044 -14.668 1.00 98.44 131 VAL A CA 1
ATOM 1012 C C . VAL A 1 131 ? 12.912 1.793 -15.384 1.00 98.44 131 VAL A C 1
ATOM 1014 O O . VAL A 1 131 ? 13.200 2.751 -16.099 1.00 98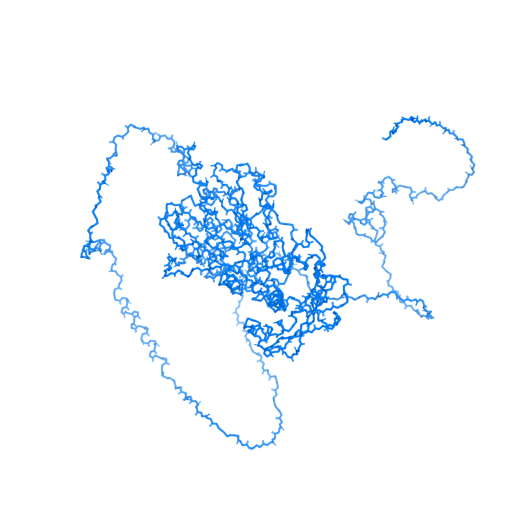.44 131 VAL A O 1
ATOM 1017 N N . LEU A 1 132 ? 11.639 1.445 -15.161 1.00 97.81 132 LEU A N 1
ATOM 1018 C CA . LEU A 1 132 ? 10.516 2.249 -15.663 1.00 97.81 132 LEU A CA 1
ATOM 1019 C C . LEU A 1 132 ? 10.476 3.650 -15.035 1.00 97.81 132 LEU A C 1
ATOM 1021 O O . LEU A 1 132 ? 10.331 4.618 -15.775 1.00 97.81 132 LEU A O 1
ATOM 1025 N N . GLU A 1 133 ? 10.698 3.785 -13.723 1.00 96.94 133 GLU A N 1
ATOM 1026 C CA . GLU A 1 133 ? 10.851 5.105 -13.079 1.00 96.94 133 GLU A CA 1
ATOM 1027 C C . GLU A 1 133 ? 11.997 5.914 -13.693 1.00 96.94 133 GLU A C 1
ATOM 1029 O O . GLU A 1 133 ? 11.795 7.059 -14.069 1.00 96.94 133 GLU A O 1
ATOM 1034 N N . LEU A 1 134 ? 13.179 5.322 -13.883 1.00 98.12 134 LEU A N 1
ATOM 1035 C CA . LEU A 1 134 ? 14.312 6.023 -14.502 1.00 98.12 134 LEU A CA 1
ATOM 1036 C C . LEU A 1 134 ? 14.059 6.357 -15.984 1.00 98.12 134 LEU A C 1
ATOM 1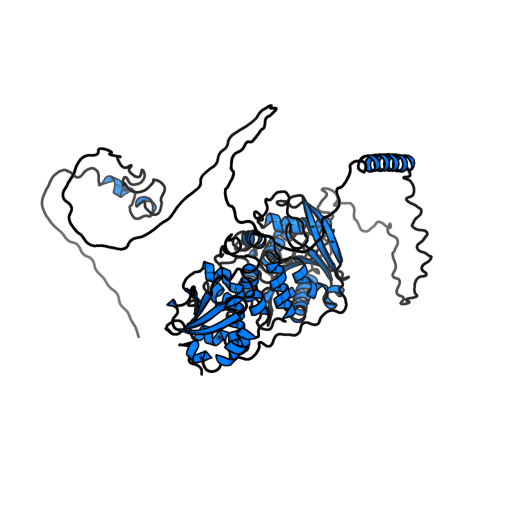038 O O . LEU A 1 134 ? 14.603 7.330 -16.499 1.00 98.12 134 LEU A O 1
ATOM 1042 N N . THR A 1 135 ? 13.207 5.590 -16.671 1.00 98.38 135 THR A N 1
ATOM 1043 C CA . THR A 1 135 ? 12.741 5.898 -18.035 1.00 98.38 135 THR A CA 1
ATOM 1044 C C . THR A 1 135 ? 11.741 7.059 -18.032 1.00 98.38 135 THR A C 1
ATOM 1046 O O . THR A 1 135 ? 11.763 7.891 -18.940 1.00 98.38 135 THR A O 1
ATOM 1049 N N . HIS A 1 136 ? 10.902 7.160 -16.997 1.00 97.69 136 HIS A N 1
ATOM 1050 C CA . HIS A 1 136 ? 10.023 8.307 -16.758 1.00 97.69 136 HIS A CA 1
ATOM 1051 C C . HIS A 1 136 ? 10.837 9.559 -16.422 1.00 97.69 136 HIS A C 1
ATOM 1053 O O . HIS A 1 136 ? 10.745 10.543 -17.152 1.00 97.69 136 HIS A O 1
ATOM 1059 N N . ASP A 1 137 ? 11.745 9.486 -15.445 1.00 97.62 137 ASP A N 1
ATOM 1060 C CA . ASP A 1 137 ? 12.660 10.570 -15.070 1.00 97.62 137 ASP A CA 1
ATOM 1061 C C . ASP A 1 137 ? 13.522 11.024 -16.273 1.00 97.62 137 ASP A C 1
ATOM 1063 O O . ASP A 1 137 ? 13.818 12.218 -16.430 1.00 97.62 137 ASP A O 1
ATOM 1067 N N . ALA A 1 138 ? 13.893 10.100 -17.174 1.00 98.00 138 ALA A N 1
ATOM 1068 C CA . ALA A 1 138 ? 14.553 10.407 -18.443 1.00 98.00 138 ALA A CA 1
ATOM 1069 C C . ALA A 1 138 ? 13.658 11.236 -19.383 1.00 98.00 138 ALA A C 1
ATOM 1071 O O . ALA A 1 138 ? 14.122 12.254 -19.895 1.00 98.00 138 ALA A O 1
ATOM 1072 N N . HIS A 1 139 ? 12.394 10.853 -19.572 1.00 96.94 139 HIS A N 1
ATOM 1073 C CA . HIS A 1 139 ? 11.456 11.518 -20.483 1.00 96.94 139 HIS A CA 1
ATOM 1074 C C . HIS A 1 139 ? 10.873 12.832 -19.929 1.00 96.94 139 HIS A C 1
ATOM 1076 O O . HIS A 1 139 ? 10.902 13.863 -20.597 1.00 96.94 139 HIS A O 1
ATOM 1082 N N . CYS A 1 140 ? 10.355 12.803 -18.702 1.00 96.12 140 CYS A N 1
ATOM 1083 C CA . CYS A 1 140 ? 9.618 13.895 -18.067 1.00 96.12 140 CYS A CA 1
ATOM 1084 C C . CYS A 1 140 ? 10.516 14.870 -17.289 1.00 96.12 140 CYS A C 1
ATOM 1086 O O . CYS A 1 140 ? 10.123 16.011 -17.050 1.00 96.12 140 CYS A O 1
ATOM 1088 N N . GLY A 1 141 ? 11.710 14.423 -16.885 1.00 96.06 141 GLY A N 1
ATOM 1089 C CA . GLY A 1 141 ? 12.411 14.991 -15.732 1.00 96.06 141 GLY A CA 1
ATOM 1090 C C . GLY A 1 141 ? 11.950 14.320 -14.426 1.00 96.06 141 GLY A C 1
ATOM 1091 O O . GLY A 1 141 ? 10.911 13.662 -14.436 1.00 96.06 141 GLY A O 1
ATOM 1092 N N . PRO A 1 142 ? 12.713 14.452 -13.323 1.00 94.69 142 PRO A N 1
ATOM 1093 C CA . PRO A 1 142 ? 12.427 13.740 -12.080 1.00 94.69 142 PRO A CA 1
ATOM 1094 C C . PRO A 1 142 ? 11.014 13.982 -11.541 1.00 94.69 142 PRO A C 1
ATOM 1096 O O . PRO A 1 142 ? 10.557 15.128 -11.503 1.00 94.69 142 PRO A O 1
ATOM 1099 N N . MET A 1 143 ? 10.354 12.918 -11.074 1.00 94.81 143 MET A N 1
ATOM 1100 C CA . MET A 1 143 ? 9.050 13.018 -10.409 1.00 94.81 143 MET A CA 1
ATOM 1101 C C . MET A 1 143 ? 9.086 14.029 -9.250 1.00 94.81 143 MET A C 1
ATOM 1103 O O . MET A 1 143 ? 9.896 13.909 -8.329 1.00 94.81 143 MET A O 1
ATOM 1107 N N . LYS A 1 144 ? 8.177 15.014 -9.262 1.00 94.62 144 LYS A N 1
ATOM 1108 C CA . LYS A 1 144 ? 8.056 15.984 -8.166 1.00 94.62 144 LYS A CA 1
ATOM 1109 C C . LYS A 1 144 ? 7.225 15.395 -7.024 1.00 94.62 144 LYS A C 1
ATOM 1111 O O . LYS A 1 144 ? 6.003 15.520 -7.001 1.00 94.62 144 LYS A O 1
ATOM 1116 N N . GLU A 1 145 ? 7.913 14.770 -6.081 1.00 95.69 145 GLU A N 1
ATOM 1117 C CA . GLU A 1 145 ? 7.334 14.274 -4.830 1.00 95.69 145 GLU A CA 1
ATOM 1118 C C . GLU A 1 145 ? 7.045 15.427 -3.836 1.00 95.69 145 GLU A C 1
ATOM 1120 O O . GLU A 1 145 ? 7.682 16.482 -3.876 1.00 95.69 145 GLU A O 1
ATOM 1125 N N . ASP A 1 146 ? 6.052 15.232 -2.963 1.00 96.69 146 ASP A N 1
ATOM 1126 C CA . ASP A 1 146 ? 5.744 16.081 -1.807 1.00 96.69 146 ASP A CA 1
ATOM 1127 C C . ASP A 1 146 ? 6.895 16.010 -0.774 1.00 96.69 146 ASP A C 1
ATOM 1129 O O . ASP A 1 146 ? 7.609 15.009 -0.675 1.00 96.69 146 ASP A O 1
ATOM 1133 N N . GLU A 1 147 ? 7.039 17.032 0.073 1.00 94.31 147 GLU A N 1
ATOM 1134 C CA . GLU A 1 147 ? 7.978 17.003 1.203 1.00 94.31 147 GLU A CA 1
ATOM 1135 C C . GLU A 1 147 ? 7.357 16.326 2.439 1.00 94.31 147 GLU A C 1
ATOM 1137 O O . GLU A 1 147 ? 6.238 16.646 2.845 1.00 94.31 147 GLU A O 1
ATOM 1142 N N . GLN A 1 148 ? 8.110 15.430 3.090 1.00 93.56 148 GLN A N 1
ATOM 1143 C CA . GLN A 1 148 ? 7.809 14.950 4.442 1.00 93.56 148 GLN A CA 1
ATOM 1144 C C . GLN A 1 148 ? 8.699 15.691 5.441 1.00 93.56 148 GLN A C 1
ATOM 1146 O O . GLN A 1 148 ? 9.918 15.553 5.417 1.00 93.56 148 GLN A O 1
ATOM 1151 N N . VAL A 1 149 ? 8.081 16.437 6.356 1.00 89.44 149 VAL A N 1
ATOM 1152 C CA . VAL A 1 149 ? 8.788 17.068 7.478 1.00 89.44 149 VAL A CA 1
ATOM 1153 C C . VAL A 1 149 ? 9.144 15.995 8.510 1.00 89.44 149 VAL A C 1
ATOM 1155 O O . VAL A 1 149 ? 8.258 15.270 8.971 1.00 89.44 149 VAL A O 1
ATOM 1158 N N . GLU A 1 150 ? 10.417 15.887 8.888 1.00 85.75 150 GLU A N 1
ATOM 1159 C CA . GLU A 1 150 ? 10.841 15.005 9.981 1.00 85.75 150 GLU A CA 1
ATOM 1160 C C . GLU A 1 150 ? 10.432 15.596 11.347 1.00 85.75 150 GLU A C 1
ATOM 1162 O O . GLU A 1 150 ? 10.640 16.788 11.589 1.00 85.75 150 GLU A O 1
ATOM 1167 N N . PRO A 1 151 ? 9.830 14.810 12.259 1.00 85.25 151 PRO A N 1
ATOM 1168 C CA . PRO A 1 151 ? 9.423 15.309 13.567 1.00 85.25 151 PRO A CA 1
ATOM 1169 C C . PRO A 1 151 ? 10.613 15.386 14.536 1.00 85.25 151 PRO A C 1
ATOM 1171 O O . PRO A 1 151 ? 11.256 14.380 14.819 1.00 85.25 151 PRO A O 1
ATOM 1174 N N . GLU A 1 152 ? 10.836 16.551 15.155 1.00 89.75 152 GLU A N 1
ATOM 1175 C CA . GLU A 1 152 ? 11.864 16.736 16.203 1.00 89.75 152 GLU A CA 1
ATOM 1176 C C . GLU A 1 152 ? 11.674 15.832 17.438 1.00 89.75 152 GLU A C 1
ATOM 1178 O O . GLU A 1 152 ? 12.586 15.679 18.253 1.00 89.75 152 GLU A O 1
ATOM 1183 N N . ARG A 1 153 ? 10.460 15.304 17.643 1.00 92.94 153 ARG A N 1
ATOM 1184 C CA . ARG A 1 153 ? 10.075 14.501 18.809 1.00 92.94 153 ARG A CA 1
ATOM 1185 C C . ARG A 1 153 ? 9.078 13.424 18.413 1.00 92.94 153 ARG A C 1
ATOM 1187 O O . ARG A 1 153 ? 8.060 13.726 17.790 1.00 92.94 153 ARG A O 1
ATOM 1194 N N . ASP A 1 154 ? 9.335 12.206 18.871 1.00 95.62 154 ASP A N 1
ATOM 1195 C CA . ASP A 1 154 ? 8.363 11.118 18.867 1.00 95.62 154 ASP A CA 1
ATOM 1196 C C . ASP A 1 154 ? 7.530 11.148 20.164 1.00 95.62 154 ASP A C 1
ATOM 1198 O O . ASP A 1 154 ? 8.042 11.452 21.245 1.00 95.62 154 ASP A O 1
ATOM 1202 N N . PHE A 1 155 ? 6.236 10.859 20.050 1.00 97.31 155 PHE A N 1
ATOM 1203 C CA . PHE A 1 155 ? 5.261 10.827 21.140 1.00 97.31 155 PHE A CA 1
ATOM 1204 C C . PHE A 1 155 ? 4.650 9.429 21.346 1.00 97.31 155 PHE A C 1
ATOM 1206 O O . PHE A 1 155 ? 3.749 9.279 22.178 1.00 97.31 155 PHE A O 1
ATOM 1213 N N . LEU A 1 156 ? 5.088 8.409 20.597 1.00 97.88 156 LEU A N 1
ATOM 1214 C CA . LEU A 1 156 ? 4.595 7.040 20.741 1.00 97.88 156 LEU A CA 1
ATOM 1215 C C . LEU A 1 156 ? 5.259 6.315 21.920 1.00 97.88 156 LEU A C 1
ATOM 1217 O O . LEU A 1 156 ? 6.453 6.428 22.177 1.00 97.88 156 LEU A O 1
ATOM 1221 N N . THR A 1 157 ? 4.472 5.507 22.632 1.00 98.50 157 THR A N 1
ATOM 1222 C CA . THR A 1 157 ? 4.963 4.573 23.655 1.00 98.50 157 THR A CA 1
ATOM 1223 C C . THR A 1 157 ? 4.596 3.141 23.277 1.00 98.50 157 THR A C 1
ATOM 1225 O O . THR A 1 157 ? 3.419 2.778 23.266 1.00 98.50 157 THR A O 1
ATOM 1228 N N . GLY A 1 158 ? 5.606 2.313 23.005 1.00 98.38 158 GLY A N 1
ATOM 1229 C CA . GLY A 1 158 ? 5.447 0.884 22.725 1.00 98.38 158 GLY A CA 1
ATOM 1230 C C . GLY A 1 158 ? 5.310 0.030 23.990 1.00 98.38 158 GLY A C 1
ATOM 1231 O O . GLY A 1 158 ? 6.041 0.218 24.963 1.00 98.38 158 GLY A O 1
ATOM 1232 N N . LYS A 1 159 ? 4.393 -0.941 23.975 1.00 98.56 159 LYS A N 1
ATOM 1233 C CA . LYS A 1 159 ? 4.126 -1.897 25.061 1.00 98.56 159 LYS A CA 1
ATOM 1234 C C . LYS A 1 159 ? 3.786 -3.283 24.507 1.00 98.56 159 LYS A C 1
ATOM 1236 O O . LYS A 1 159 ? 3.433 -3.449 23.347 1.00 98.56 159 LYS A O 1
ATOM 1241 N N . TYR A 1 160 ? 3.865 -4.290 25.374 1.00 98.69 160 TYR A N 1
ATOM 1242 C CA . TYR A 1 160 ? 3.361 -5.636 25.098 1.00 98.69 160 TYR A CA 1
ATOM 1243 C C . TYR A 1 160 ? 2.192 -5.971 26.022 1.00 98.69 160 TYR A C 1
ATOM 1245 O O . TYR A 1 160 ? 2.167 -5.549 27.178 1.00 98.69 160 TYR A O 1
ATOM 1253 N N . THR A 1 161 ? 1.266 -6.790 25.536 1.00 98.06 161 THR A N 1
ATOM 1254 C CA . THR A 1 161 ? 0.221 -7.439 26.335 1.00 98.06 161 THR A CA 1
ATOM 1255 C C . THR A 1 161 ? 0.061 -8.909 25.920 1.00 98.06 161 THR A C 1
ATOM 1257 O O . THR A 1 161 ? 0.640 -9.349 24.925 1.00 98.06 161 THR A O 1
ATOM 1260 N N . TYR A 1 162 ? -0.700 -9.688 26.688 1.00 97.44 162 TYR A N 1
ATOM 1261 C CA . TYR A 1 162 ? -1.142 -11.027 26.297 1.00 97.44 162 TYR A CA 1
ATOM 1262 C C . TYR A 1 162 ? -2.641 -10.994 26.013 1.00 97.44 162 TYR A C 1
ATOM 1264 O O . TYR A 1 162 ? -3.417 -10.589 26.876 1.00 97.44 162 TYR A O 1
ATOM 1272 N N . LEU A 1 163 ? -3.031 -11.441 24.821 1.00 96.50 163 LEU A N 1
ATOM 1273 C CA . LEU A 1 163 ? -4.424 -11.519 24.384 1.00 96.50 163 LEU A CA 1
ATOM 1274 C C . LEU A 1 163 ? -4.791 -12.976 24.105 1.00 96.50 163 LEU A C 1
ATOM 1276 O O . LEU A 1 163 ? -3.987 -13.719 23.543 1.00 96.50 163 LEU A O 1
ATOM 1280 N N . GLU A 1 164 ? -6.006 -13.366 24.478 1.00 93.25 164 GLU A N 1
ATOM 1281 C CA . GLU A 1 164 ? -6.609 -14.647 24.104 1.00 93.25 164 GLU A CA 1
ATOM 1282 C C . GLU A 1 164 ? -7.513 -14.398 22.886 1.00 93.25 164 GLU A C 1
ATOM 1284 O O . GLU A 1 164 ? -8.597 -13.831 23.022 1.00 93.25 164 GLU A O 1
ATOM 1289 N N . ALA A 1 165 ? -7.052 -14.763 21.687 1.00 84.31 165 ALA A N 1
ATOM 1290 C CA . ALA A 1 165 ? -7.812 -14.605 20.445 1.00 84.31 165 ALA A CA 1
ATOM 1291 C C . ALA A 1 165 ? -8.586 -15.895 20.099 1.00 84.31 165 ALA A C 1
ATOM 1293 O O . ALA A 1 165 ? -8.021 -16.978 20.263 1.00 84.31 165 ALA A O 1
ATOM 1294 N N . PRO A 1 166 ? -9.821 -15.832 19.554 1.00 80.94 166 PRO A N 1
ATOM 1295 C CA . PRO A 1 166 ? -10.651 -17.028 19.338 1.00 80.94 166 PRO A CA 1
ATOM 1296 C C . PRO A 1 166 ? -10.027 -18.123 18.457 1.00 80.94 166 PRO A C 1
ATOM 1298 O O . PRO A 1 166 ? -10.289 -19.302 18.678 1.00 80.94 166 PRO A O 1
ATOM 1301 N N . VAL A 1 167 ? -9.192 -17.744 17.482 1.00 83.12 167 VAL A N 1
ATOM 1302 C CA . VAL A 1 167 ? -8.521 -18.674 16.549 1.00 83.12 167 VAL A CA 1
ATOM 1303 C C . VAL A 1 167 ? -7.026 -18.804 16.868 1.00 83.12 167 VAL A C 1
ATOM 1305 O O . VAL A 1 167 ? -6.497 -19.906 17.021 1.00 83.12 167 VAL A O 1
ATOM 1308 N N . TRP A 1 168 ? -6.333 -17.672 17.025 1.00 90.12 168 TRP A N 1
ATOM 1309 C CA . TRP A 1 168 ? -4.890 -17.645 17.289 1.00 90.12 168 TRP A CA 1
ATOM 1310 C C . TRP A 1 168 ? -4.508 -18.020 18.736 1.00 90.12 168 TRP A C 1
ATOM 1312 O O . TRP A 1 168 ? -3.322 -18.203 19.017 1.00 90.12 168 TRP A O 1
ATOM 1322 N N . GLY A 1 169 ? -5.471 -18.164 19.651 1.00 91.12 169 GLY A N 1
ATOM 1323 C CA . GLY A 1 169 ? -5.228 -18.482 21.059 1.00 91.12 169 GLY A CA 1
ATOM 1324 C C . GLY A 1 169 ? -4.423 -17.398 21.781 1.00 91.12 169 GLY A C 1
ATOM 1325 O O . GLY A 1 169 ? -4.475 -16.220 21.420 1.00 91.12 169 GLY A O 1
ATOM 1326 N N . ARG A 1 170 ? -3.656 -17.801 22.801 1.00 94.50 170 ARG A N 1
ATOM 1327 C CA . ARG A 1 170 ? -2.824 -16.891 23.595 1.00 94.50 170 ARG A CA 1
ATOM 1328 C C . ARG A 1 170 ? -1.644 -16.344 22.793 1.00 94.50 170 ARG A C 1
ATOM 1330 O O . ARG A 1 170 ? -0.636 -17.031 22.611 1.00 94.50 170 ARG A O 1
ATOM 1337 N N . CYS A 1 171 ? -1.719 -15.083 22.388 1.00 94.38 171 CYS A N 1
ATOM 1338 C CA . CYS A 1 171 ? -0.645 -14.377 21.690 1.00 94.38 171 CYS A CA 1
ATOM 1339 C C . CYS A 1 171 ? -0.021 -13.289 22.574 1.00 94.38 171 CYS A C 1
ATOM 1341 O O . CYS A 1 171 ? -0.711 -12.632 23.355 1.00 94.38 171 CYS A O 1
ATOM 1343 N N . LYS A 1 172 ? 1.296 -13.078 22.438 1.00 97.00 172 LYS A N 1
ATOM 1344 C CA . LYS A 1 172 ? 1.983 -11.906 23.000 1.00 97.00 172 LYS A CA 1
ATOM 1345 C C . LYS A 1 172 ? 1.960 -10.807 21.942 1.00 97.00 172 LYS A C 1
ATOM 1347 O O . LYS A 1 172 ? 2.724 -10.872 20.979 1.00 97.00 172 LYS A O 1
ATOM 1352 N N . VAL A 1 173 ? 1.075 -9.836 22.127 1.00 98.19 173 VAL A N 1
ATOM 1353 C CA . VAL A 1 173 ? 0.808 -8.771 21.158 1.00 98.19 173 VAL A CA 1
ATOM 1354 C C . VAL A 1 173 ? 1.575 -7.507 21.523 1.00 98.19 173 VAL A C 1
ATOM 1356 O O . VAL A 1 173 ? 1.602 -7.108 22.691 1.00 98.19 173 VAL A O 1
ATOM 1359 N N . PHE A 1 174 ? 2.215 -6.896 20.530 1.00 98.75 174 PHE A N 1
ATOM 1360 C CA . PHE A 1 174 ? 2.797 -5.564 20.624 1.00 98.75 174 PHE A CA 1
ATOM 1361 C C . PHE A 1 174 ? 1.756 -4.499 20.263 1.00 98.75 174 PHE A C 1
ATOM 1363 O O . PHE A 1 174 ? 0.941 -4.698 19.362 1.00 98.75 174 PHE A O 1
ATOM 1370 N N . TYR A 1 175 ? 1.790 -3.366 20.962 1.00 98.81 175 TYR A N 1
ATOM 1371 C CA . TYR A 1 175 ? 1.007 -2.187 20.613 1.00 98.81 175 TYR A CA 1
ATOM 1372 C C . TYR A 1 175 ? 1.749 -0.896 20.952 1.00 98.81 175 TYR A C 1
ATOM 1374 O O . TYR A 1 175 ? 2.540 -0.837 21.893 1.00 98.81 175 TYR A O 1
ATOM 1382 N N . GLU A 1 176 ? 1.440 0.158 20.212 1.00 98.69 176 GLU A N 1
ATOM 1383 C CA . GLU A 1 176 ? 1.854 1.529 20.485 1.00 98.69 176 GLU A CA 1
ATOM 1384 C C . GLU A 1 176 ? 0.637 2.386 20.813 1.00 98.69 176 GLU A C 1
ATOM 1386 O O . GLU A 1 176 ? -0.483 2.110 20.374 1.00 98.69 176 GLU A O 1
ATOM 1391 N N . TYR A 1 177 ? 0.858 3.441 21.591 1.00 98.75 177 TYR A N 1
ATOM 1392 C CA . TYR A 1 177 ? -0.150 4.464 21.836 1.00 98.75 177 TYR A CA 1
ATOM 1393 C C . TYR A 1 177 ? 0.472 5.858 21.935 1.00 98.75 177 TYR A C 1
ATOM 1395 O O . TYR A 1 177 ? 1.642 5.996 22.297 1.00 98.75 177 TYR A O 1
ATOM 1403 N N . SER A 1 178 ? -0.315 6.886 21.621 1.00 98.69 178 SER A N 1
ATOM 1404 C CA . SER A 1 178 ? 0.048 8.297 21.800 1.00 98.69 178 SER A CA 1
ATOM 1405 C C . SER A 1 178 ? -1.200 9.173 21.973 1.00 98.69 178 SER A C 1
ATOM 1407 O O . SER A 1 178 ? -2.323 8.752 21.694 1.00 98.69 178 SER A O 1
ATOM 1409 N N . GLY A 1 179 ? -1.004 10.417 22.409 1.00 98.12 179 GLY A N 1
ATOM 1410 C CA . GLY A 1 179 ? -2.086 11.392 22.562 1.00 98.12 179 GLY A CA 1
ATOM 1411 C C . GLY A 1 179 ? -2.793 11.363 23.917 1.00 98.12 179 GLY A C 1
ATOM 1412 O O . GLY A 1 179 ? -2.591 10.479 24.746 1.00 98.12 179 GLY A O 1
ATOM 1413 N N . GLU A 1 180 ? -3.596 12.399 24.129 1.00 97.06 180 GLU A N 1
ATOM 1414 C CA . GLU A 1 180 ? -4.210 12.784 25.408 1.00 97.06 180 GLU A CA 1
ATOM 1415 C C . GLU A 1 180 ? -5.705 13.130 25.264 1.00 97.06 180 GLU A C 1
ATOM 1417 O O . GLU A 1 180 ? -6.390 13.417 26.247 1.00 97.06 180 GLU A O 1
ATOM 1422 N N . GLY A 1 181 ? -6.227 13.119 24.033 1.00 94.94 181 GLY A N 1
ATOM 1423 C CA . GLY A 1 181 ? -7.608 13.485 23.744 1.00 94.94 181 GLY A CA 1
ATOM 1424 C C . GLY A 1 181 ? -8.635 12.449 24.213 1.00 94.94 181 GLY A C 1
ATOM 1425 O O . GLY A 1 181 ? -8.353 11.261 24.352 1.00 94.94 181 GLY A O 1
ATOM 1426 N N . LYS A 1 182 ? -9.877 12.898 24.426 1.00 92.75 182 LYS A N 1
ATOM 1427 C CA . LYS A 1 182 ? -10.939 12.095 25.065 1.00 92.75 182 LYS A CA 1
ATOM 1428 C C . LYS A 1 182 ? -11.442 10.902 24.244 1.00 92.75 182 LYS A C 1
ATOM 1430 O O . LYS A 1 182 ? -12.129 10.053 24.803 1.00 92.75 182 LYS A O 1
ATOM 1435 N N . GLN A 1 183 ? -11.166 10.857 22.942 1.00 97.56 183 GLN A N 1
ATOM 1436 C CA . GLN A 1 183 ? -11.655 9.817 22.037 1.00 97.56 183 GLN A CA 1
ATOM 1437 C C . GLN A 1 183 ? -10.625 8.698 21.875 1.00 97.56 183 GLN A C 1
ATOM 1439 O O . GLN A 1 183 ? -9.569 8.959 21.299 1.00 97.56 183 GLN A O 1
ATOM 1444 N N . PRO A 1 184 ? -10.913 7.451 22.284 1.00 98.56 184 PRO A N 1
ATOM 1445 C CA . PRO A 1 184 ? -10.095 6.324 21.873 1.00 98.56 184 PRO A CA 1
ATOM 1446 C C . PRO A 1 184 ? -10.292 6.066 20.376 1.00 98.56 184 PRO A C 1
ATOM 1448 O O . PRO A 1 184 ? -11.429 6.024 19.891 1.00 98.56 184 PRO A O 1
ATOM 1451 N N . ILE A 1 185 ? -9.198 5.865 19.650 1.00 98.88 185 ILE A N 1
ATOM 1452 C CA . ILE A 1 185 ? -9.208 5.336 18.282 1.00 98.88 185 ILE A CA 1
ATOM 1453 C C . ILE A 1 185 ? -8.172 4.218 18.170 1.00 98.88 185 ILE A C 1
ATOM 1455 O O . ILE A 1 185 ? -7.050 4.355 18.660 1.00 98.88 185 ILE A O 1
ATOM 1459 N N . VAL A 1 186 ? -8.567 3.101 17.562 1.00 98.94 186 VAL A N 1
ATOM 1460 C CA . VAL A 1 186 ? -7.695 1.953 17.298 1.00 98.94 186 VAL A CA 1
ATOM 1461 C C . VAL A 1 186 ? -7.440 1.881 15.800 1.00 98.94 186 VAL A C 1
ATOM 1463 O O . VAL A 1 186 ? -8.369 1.675 15.016 1.00 98.94 186 VAL A O 1
ATOM 1466 N N . PHE A 1 187 ? -6.180 2.058 15.423 1.00 98.94 187 PHE A N 1
ATOM 1467 C CA . PHE A 1 187 ? -5.682 1.868 14.073 1.00 98.94 187 PHE A CA 1
ATOM 1468 C C . PHE A 1 187 ? -5.278 0.412 13.839 1.00 98.94 187 PHE A C 1
ATOM 1470 O O . PHE A 1 187 ? -4.678 -0.234 14.702 1.00 98.94 187 PHE A O 1
ATOM 1477 N N . LEU A 1 188 ? -5.599 -0.089 12.651 1.00 98.81 188 LEU A N 1
ATOM 1478 C CA . LEU A 1 188 ? -5.397 -1.468 12.229 1.00 98.81 188 LEU A CA 1
ATOM 1479 C C . LEU A 1 188 ? -4.552 -1.491 10.949 1.00 98.81 188 LEU A C 1
ATOM 1481 O O . LEU A 1 188 ? -4.928 -0.881 9.947 1.00 98.81 188 LEU A O 1
ATOM 1485 N N . HIS A 1 189 ? -3.407 -2.175 10.987 1.00 98.25 189 HIS A N 1
ATOM 1486 C CA . HIS A 1 189 ? -2.468 -2.220 9.864 1.00 98.25 189 HIS A CA 1
ATOM 1487 C C . HIS A 1 189 ? -3.024 -2.968 8.643 1.00 98.25 189 HIS A C 1
ATOM 1489 O O . HIS A 1 189 ? -3.888 -3.838 8.746 1.00 98.25 189 HIS A O 1
ATOM 1495 N N . THR A 1 190 ? -2.485 -2.630 7.472 1.00 97.44 190 THR A N 1
ATOM 1496 C CA . THR A 1 190 ? -2.757 -3.346 6.216 1.00 97.44 190 THR A CA 1
ATOM 1497 C C . THR A 1 190 ? -2.143 -4.751 6.217 1.00 97.44 190 THR A C 1
ATOM 1499 O O . THR A 1 190 ? -1.306 -5.071 7.067 1.00 97.44 190 THR A O 1
ATOM 1502 N N . ALA A 1 191 ? -2.571 -5.592 5.269 1.00 96.12 191 ALA A N 1
ATOM 1503 C CA . ALA A 1 191 ? -2.119 -6.977 5.147 1.00 96.12 191 ALA A CA 1
ATOM 1504 C C . ALA A 1 191 ? -0.584 -7.078 5.131 1.00 96.12 191 ALA A C 1
ATOM 1506 O O . ALA A 1 191 ? 0.066 -6.394 4.345 1.00 96.12 191 ALA A O 1
ATOM 1507 N N . GLY A 1 192 ? 0.011 -7.931 5.968 1.00 95.44 192 GLY A N 1
ATOM 1508 C CA . GLY A 1 192 ? 1.463 -8.165 5.963 1.00 95.44 192 GLY A CA 1
ATOM 1509 C C . GLY A 1 192 ? 2.351 -6.986 6.388 1.00 95.44 192 GLY A C 1
ATOM 1510 O O . GLY A 1 192 ? 3.560 -7.042 6.169 1.00 95.44 192 GLY A O 1
ATOM 1511 N N . SER A 1 193 ? 1.770 -5.945 6.989 1.00 96.06 193 SER A N 1
ATOM 1512 C CA . SER A 1 193 ? 2.464 -4.771 7.540 1.00 96.06 193 SER A CA 1
ATOM 1513 C C . SER A 1 193 ? 2.276 -4.696 9.070 1.00 96.06 193 SER A C 1
ATOM 1515 O O . SER A 1 193 ? 1.871 -5.674 9.690 1.00 96.06 193 SER A O 1
ATOM 1517 N N . ASP A 1 194 ? 2.607 -3.571 9.711 1.00 97.88 194 ASP A N 1
ATOM 1518 C CA . ASP A 1 194 ? 2.540 -3.397 11.172 1.00 97.88 194 ASP A CA 1
ATOM 1519 C C . ASP A 1 194 ? 2.177 -1.956 11.606 1.00 97.88 194 ASP A C 1
ATOM 1521 O O . ASP A 1 194 ? 1.895 -1.092 10.764 1.00 97.88 194 ASP A O 1
ATOM 1525 N N . SER A 1 195 ? 2.154 -1.694 12.921 1.00 97.81 195 SER A N 1
ATOM 1526 C CA . SER A 1 195 ? 1.762 -0.414 13.540 1.00 97.81 195 SER A CA 1
ATOM 1527 C C . SER A 1 195 ? 2.495 0.818 12.996 1.00 97.81 195 SER A C 1
ATOM 1529 O O . SER A 1 195 ? 1.939 1.922 13.040 1.00 97.81 195 SER A O 1
ATOM 1531 N N . ARG A 1 196 ? 3.701 0.650 12.423 1.00 97.19 196 ARG A N 1
ATOM 1532 C CA . ARG A 1 196 ? 4.518 1.743 11.861 1.00 97.19 196 ARG A CA 1
ATOM 1533 C C . ARG A 1 196 ? 3.786 2.557 10.798 1.00 97.19 196 ARG A C 1
ATOM 1535 O O . ARG A 1 196 ? 4.060 3.745 10.649 1.00 97.19 196 ARG A O 1
ATOM 1542 N N . GLN A 1 197 ? 2.798 1.966 10.120 1.00 97.88 197 GLN A N 1
ATOM 1543 C CA . GLN A 1 197 ? 1.974 2.666 9.130 1.00 97.88 197 GLN A CA 1
ATOM 1544 C C . GLN A 1 197 ? 1.235 3.897 9.673 1.00 97.88 197 GLN A C 1
ATOM 1546 O O . GLN A 1 197 ? 0.913 4.796 8.896 1.00 97.88 197 GLN A O 1
ATOM 1551 N N . TYR A 1 198 ? 0.979 3.960 10.982 1.00 98.44 198 TYR A N 1
ATOM 1552 C CA . TYR A 1 198 ? 0.229 5.047 11.615 1.00 98.44 198 TYR A CA 1
ATOM 1553 C C . TYR A 1 198 ? 1.105 6.051 12.370 1.00 98.44 198 TYR A C 1
ATOM 1555 O O . TYR A 1 198 ? 0.575 7.022 12.906 1.00 98.44 198 TYR A O 1
ATOM 1563 N N . HIS A 1 199 ? 2.434 5.883 12.383 1.00 97.50 199 HIS A N 1
ATOM 1564 C CA . HIS A 1 199 ? 3.354 6.736 13.154 1.00 97.50 199 HIS A CA 1
ATOM 1565 C C . HIS A 1 199 ? 3.227 8.225 12.811 1.00 97.50 199 HIS A C 1
ATOM 1567 O O . HIS A 1 199 ? 3.166 9.050 13.719 1.00 97.50 199 HIS A O 1
ATOM 1573 N N . GLY A 1 200 ? 3.086 8.579 11.529 1.00 96.88 200 GLY A N 1
ATOM 1574 C CA . GLY A 1 200 ? 2.885 9.972 11.104 1.00 96.88 200 GLY A CA 1
ATOM 1575 C C . GLY A 1 200 ? 1.578 10.594 11.618 1.00 96.88 200 GLY A C 1
ATOM 1576 O O . GLY A 1 200 ? 1.562 11.750 12.031 1.00 96.88 200 GLY A O 1
ATOM 1577 N N . VAL A 1 201 ? 0.493 9.814 11.669 1.00 97.94 201 VAL A N 1
ATOM 1578 C CA . VAL A 1 201 ? -0.807 10.237 12.228 1.00 97.94 201 VAL A CA 1
ATOM 1579 C C . VAL A 1 201 ? -0.740 10.328 13.755 1.00 97.94 201 VAL A C 1
ATOM 1581 O O . VAL A 1 201 ? -1.220 11.291 14.349 1.00 97.94 201 VAL A O 1
ATOM 1584 N N . MET A 1 202 ? -0.093 9.353 14.395 1.00 98.44 202 MET A N 1
ATOM 1585 C CA . MET A 1 202 ? 0.092 9.290 15.846 1.00 98.44 202 MET A CA 1
ATOM 1586 C C . MET A 1 202 ? 1.052 10.376 16.374 1.00 98.44 202 MET A C 1
ATOM 1588 O O . MET A 1 202 ? 0.943 10.767 17.540 1.00 98.44 202 MET A O 1
ATOM 1592 N N . ASN A 1 203 ? 1.916 10.926 15.511 1.00 97.56 203 ASN A N 1
ATOM 1593 C CA . ASN A 1 203 ? 2.757 12.098 15.771 1.00 97.56 203 ASN A CA 1
ATOM 1594 C C . ASN A 1 203 ? 2.192 13.435 15.242 1.00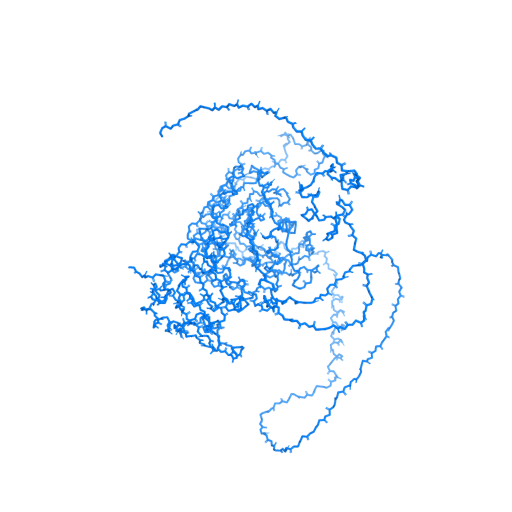 97.56 203 ASN A C 1
ATOM 1596 O O . ASN A 1 203 ? 2.801 14.482 15.482 1.00 97.56 203 ASN A O 1
ATOM 1600 N N . ASP A 1 204 ? 0.976 13.482 14.685 1.00 97.44 204 ASP A N 1
ATOM 1601 C CA . ASP A 1 204 ? 0.289 14.753 14.411 1.00 97.44 204 ASP A CA 1
ATOM 1602 C C . ASP A 1 204 ? -0.283 15.382 15.703 1.00 97.44 204 ASP A C 1
ATOM 1604 O O . ASP A 1 204 ? -0.940 14.728 16.520 1.00 97.44 204 ASP A O 1
ATOM 1608 N N . ALA A 1 205 ? -0.014 16.674 15.917 1.00 96.56 205 ALA A N 1
ATOM 1609 C CA . ALA A 1 205 ? -0.390 17.384 17.144 1.00 96.56 205 ALA A CA 1
ATOM 1610 C C . ALA A 1 205 ? -1.906 17.628 17.283 1.00 96.56 205 ALA A C 1
ATOM 1612 O O . ALA A 1 205 ? -2.432 17.644 18.398 1.00 96.56 205 ALA A O 1
ATOM 1613 N N . ARG A 1 206 ? -2.628 17.782 16.165 1.00 97.56 206 ARG A N 1
ATOM 1614 C CA . ARG A 1 206 ? -4.094 17.914 16.125 1.00 97.56 206 ARG A CA 1
ATOM 1615 C C . ARG A 1 206 ? -4.727 16.587 16.537 1.00 97.56 206 ARG A C 1
ATOM 1617 O O . ARG A 1 206 ? -5.628 16.565 17.375 1.00 97.56 206 ARG A O 1
ATOM 1624 N N . MET A 1 207 ? -4.192 15.485 16.008 1.00 98.31 207 MET A N 1
ATOM 1625 C CA . MET A 1 207 ? -4.618 14.128 16.346 1.00 98.31 207 MET A CA 1
ATOM 1626 C C . MET A 1 207 ? -4.382 13.795 17.822 1.00 98.31 207 MET A C 1
ATOM 1628 O O . MET A 1 207 ? -5.330 13.386 18.491 1.00 98.31 207 MET A O 1
ATOM 1632 N N . ARG A 1 208 ? -3.181 14.048 18.368 1.00 97.94 208 ARG A N 1
ATOM 1633 C CA . ARG A 1 208 ? -2.879 13.809 19.798 1.00 97.94 208 ARG A CA 1
ATOM 1634 C C . ARG A 1 208 ? -3.759 14.605 20.759 1.00 97.94 208 ARG A C 1
ATOM 1636 O O . ARG A 1 208 ? -4.094 14.097 21.825 1.00 97.94 208 ARG A O 1
ATOM 1643 N N . LYS A 1 209 ? -4.156 15.824 20.385 1.00 97.88 209 LYS A N 1
ATOM 1644 C CA . LYS A 1 209 ? -5.066 16.660 21.182 1.00 97.88 209 LYS A CA 1
ATOM 1645 C C . LYS A 1 209 ? -6.529 16.197 21.101 1.00 97.88 209 LYS A C 1
ATOM 1647 O O . LYS A 1 209 ? -7.288 16.384 22.050 1.00 97.88 209 LYS A O 1
ATOM 1652 N N . LYS A 1 210 ? -6.947 15.608 19.973 1.00 97.38 210 LYS A N 1
ATOM 1653 C CA . LYS A 1 210 ? -8.329 15.144 19.742 1.00 97.38 210 LYS A CA 1
ATOM 1654 C C . LYS A 1 210 ? -8.585 13.733 20.275 1.00 97.38 210 LYS A C 1
ATOM 1656 O O . LYS A 1 210 ? -9.643 13.481 20.853 1.00 97.38 210 LYS A O 1
ATOM 1661 N N . CYS A 1 211 ? -7.615 12.836 20.115 1.00 98.50 211 CYS A N 1
ATOM 1662 C CA . CYS A 1 211 ? -7.740 11.415 20.420 1.00 98.50 211 CYS A CA 1
ATOM 1663 C C . CYS A 1 211 ? -6.637 10.913 21.358 1.00 98.50 211 CYS A C 1
ATOM 1665 O O . CYS A 1 211 ? -5.532 11.454 21.385 1.00 98.50 211 CYS A O 1
ATOM 1667 N N . ILE A 1 212 ? -6.925 9.809 22.042 1.00 98.50 212 ILE A N 1
ATOM 1668 C CA . ILE A 1 212 ? -5.919 8.865 22.517 1.00 98.50 212 ILE A CA 1
ATOM 1669 C C . ILE A 1 212 ? -5.880 7.711 21.508 1.00 98.50 212 ILE A C 1
ATOM 1671 O O . ILE A 1 212 ? -6.875 7.030 21.251 1.00 98.50 212 ILE A O 1
ATOM 1675 N N . MET A 1 213 ? -4.743 7.575 20.841 1.00 98.88 213 MET A N 1
ATOM 1676 C CA . MET A 1 213 ? -4.559 6.716 19.677 1.00 98.88 213 MET A CA 1
ATOM 1677 C C . MET A 1 213 ? -3.843 5.438 20.075 1.00 98.88 213 MET A C 1
ATOM 1679 O O . MET A 1 213 ? -2.863 5.492 20.812 1.00 98.88 213 MET A O 1
ATOM 1683 N N . TYR A 1 214 ? -4.295 4.312 19.535 1.00 98.94 214 TYR A N 1
ATOM 1684 C CA . TYR A 1 214 ? -3.675 3.002 19.693 1.00 98.94 214 TYR A CA 1
ATOM 1685 C C . TYR A 1 214 ? -3.452 2.370 18.321 1.00 98.94 214 TYR A C 1
ATOM 1687 O O . TYR A 1 214 ? -4.314 2.478 17.454 1.00 98.94 214 TYR A O 1
ATOM 1695 N N . ALA A 1 215 ? -2.347 1.658 18.143 1.00 98.88 215 ALA A N 1
ATOM 1696 C CA . ALA A 1 215 ? -2.119 0.762 17.012 1.00 98.88 215 ALA A CA 1
ATOM 1697 C C . ALA A 1 215 ? -1.512 -0.538 17.546 1.00 98.88 215 ALA A C 1
ATOM 1699 O O . ALA A 1 215 ? -0.663 -0.485 18.436 1.00 98.88 215 ALA A O 1
ATOM 1700 N N . PHE A 1 216 ? -1.939 -1.698 17.048 1.00 98.69 216 PHE A N 1
ATOM 1701 C CA . PHE A 1 216 ? -1.404 -2.989 17.490 1.00 98.69 216 PHE A CA 1
ATOM 1702 C C . PHE A 1 216 ? -1.068 -3.899 16.314 1.00 98.69 216 PHE A C 1
ATOM 1704 O O . PHE A 1 216 ? -1.730 -3.859 15.278 1.00 98.69 216 PHE A O 1
ATOM 1711 N N . ASP A 1 217 ? -0.050 -4.732 16.508 1.00 98.38 217 ASP A N 1
ATOM 1712 C CA . ASP A 1 217 ? 0.395 -5.705 15.515 1.00 98.38 217 ASP A CA 1
ATOM 1713 C C . ASP A 1 217 ? -0.402 -7.005 15.683 1.00 98.38 217 ASP A C 1
ATOM 1715 O O . ASP A 1 217 ? -0.459 -7.567 16.784 1.00 98.38 217 ASP A O 1
ATOM 1719 N N . LEU A 1 218 ? -0.984 -7.535 14.606 1.00 97.25 218 LEU A N 1
ATOM 1720 C CA . LEU A 1 218 ? -1.580 -8.874 14.609 1.00 97.25 218 LEU A CA 1
ATOM 1721 C C . LEU A 1 218 ? -0.530 -9.951 14.963 1.00 97.25 218 LEU A C 1
ATOM 1723 O O . LEU A 1 218 ? 0.673 -9.731 14.806 1.00 97.25 218 LEU A O 1
ATOM 1727 N N . PRO A 1 219 ? -0.933 -11.148 15.436 1.00 95.62 219 PRO A N 1
ATOM 1728 C CA . PRO A 1 219 ? 0.012 -12.229 15.717 1.00 95.62 219 PRO A CA 1
ATOM 1729 C C . PRO A 1 219 ? 0.945 -12.499 14.529 1.00 95.62 219 PRO A C 1
ATOM 1731 O O . PRO A 1 219 ? 0.491 -12.633 13.396 1.00 95.62 219 PRO A O 1
ATOM 1734 N N . GLY A 1 220 ? 2.252 -12.553 14.787 1.00 94.62 220 GLY A N 1
ATOM 1735 C CA . GLY A 1 220 ? 3.286 -12.766 13.765 1.00 94.62 220 GLY A CA 1
ATOM 1736 C C . GLY A 1 220 ? 3.654 -11.549 12.904 1.00 94.62 220 GLY A C 1
ATOM 1737 O O . GLY A 1 220 ? 4.516 -11.690 12.039 1.00 94.62 220 GLY A O 1
ATOM 1738 N N . HIS A 1 221 ? 3.048 -10.382 13.135 1.00 96.81 221 HIS A N 1
ATOM 1739 C CA . HIS A 1 221 ? 3.353 -9.130 12.435 1.00 96.81 221 HIS A CA 1
ATOM 1740 C C . HIS A 1 221 ? 4.278 -8.233 13.256 1.00 96.81 221 HIS A C 1
ATOM 1742 O O . HIS A 1 221 ? 4.249 -8.290 14.484 1.00 96.81 221 HIS A O 1
ATOM 1748 N N . GLY A 1 222 ? 5.060 -7.379 12.588 1.00 95.94 222 GLY A N 1
ATOM 1749 C CA . GLY A 1 222 ? 5.869 -6.333 13.220 1.00 95.94 222 GLY A CA 1
ATOM 1750 C C . GLY A 1 222 ? 6.715 -6.835 14.391 1.00 95.94 222 GLY A C 1
ATOM 1751 O O . GLY A 1 222 ? 7.744 -7.485 14.208 1.00 95.94 222 GLY A O 1
ATOM 1752 N N . ARG A 1 223 ? 6.278 -6.509 15.610 1.00 97.25 223 ARG A N 1
ATOM 1753 C CA . ARG A 1 223 ? 6.902 -6.909 16.881 1.00 97.25 223 ARG A CA 1
ATOM 1754 C C . ARG A 1 223 ? 6.037 -7.897 17.685 1.00 97.25 223 ARG A C 1
ATOM 1756 O O . ARG A 1 223 ? 6.482 -8.399 18.721 1.00 97.25 223 ARG A O 1
ATOM 1763 N N . SER A 1 224 ? 4.819 -8.199 17.233 1.00 97.50 224 SER A N 1
ATOM 1764 C CA . SER A 1 224 ? 3.944 -9.233 17.800 1.00 97.50 224 SER A CA 1
ATOM 1765 C C . SER A 1 224 ? 4.482 -10.641 17.556 1.00 97.50 224 SER A C 1
ATOM 1767 O O . SER A 1 224 ? 4.975 -10.987 16.486 1.00 97.50 224 SER A O 1
ATOM 1769 N N . PHE A 1 225 ? 4.334 -11.508 18.556 1.00 95.19 225 PHE A N 1
ATOM 1770 C CA . PHE A 1 225 ? 4.791 -12.892 18.450 1.00 95.19 225 PHE A CA 1
ATOM 1771 C C . PHE A 1 225 ? 3.792 -13.716 17.614 1.00 95.19 225 PHE A C 1
ATOM 1773 O O . PHE A 1 225 ? 2.582 -13.489 17.721 1.00 95.19 225 PHE A O 1
ATOM 1780 N N . PRO A 1 226 ? 4.253 -14.688 16.803 1.00 93.12 226 PRO A N 1
ATOM 1781 C CA . PRO A 1 226 ? 3.363 -15.605 16.097 1.00 93.12 226 PRO A CA 1
ATOM 1782 C C . PRO A 1 226 ? 2.570 -16.476 17.079 1.00 93.12 226 PRO A C 1
ATOM 1784 O O . PRO A 1 226 ? 3.023 -16.769 18.192 1.00 93.12 226 PRO A O 1
ATOM 1787 N N . SER A 1 227 ? 1.386 -16.920 16.654 1.00 90.31 227 SER A N 1
ATOM 1788 C CA . SER A 1 227 ? 0.604 -17.896 17.415 1.00 90.31 227 SER A CA 1
ATOM 1789 C C . SER A 1 227 ? 1.354 -19.224 17.535 1.00 90.31 227 SER A C 1
ATOM 1791 O O . SER A 1 227 ? 1.894 -19.734 16.556 1.00 90.31 227 SER A O 1
ATOM 1793 N N . LYS A 1 228 ? 1.305 -19.838 18.723 1.00 89.25 228 LYS A N 1
ATOM 1794 C CA . LYS A 1 228 ? 1.794 -21.210 18.945 1.00 89.25 228 LYS A CA 1
ATOM 1795 C C . LYS A 1 228 ? 0.925 -22.283 18.276 1.00 89.25 228 LYS A C 1
ATOM 1797 O O . LYS A 1 228 ? 1.347 -23.433 18.217 1.00 89.25 228 LYS A O 1
ATOM 1802 N N . ASN A 1 229 ? -0.267 -21.923 17.794 1.00 86.75 229 ASN A N 1
ATOM 1803 C CA . ASN A 1 229 ? -1.194 -22.842 17.133 1.00 86.75 229 ASN A CA 1
ATOM 1804 C C . ASN A 1 229 ? -0.834 -23.074 15.654 1.00 86.75 229 ASN A C 1
ATOM 1806 O O . ASN A 1 229 ? -1.359 -24.004 15.045 1.00 86.75 229 ASN A O 1
ATOM 1810 N N . TYR A 1 230 ? 0.035 -22.241 15.068 1.00 84.50 230 TYR A N 1
ATOM 1811 C CA . TYR A 1 230 ? 0.421 -22.305 13.658 1.00 84.50 230 TYR A CA 1
ATOM 1812 C C . TYR A 1 230 ? 1.890 -22.706 13.483 1.00 84.50 230 TYR A C 1
ATOM 1814 O O . TYR A 1 230 ? 2.768 -22.300 14.243 1.00 84.50 230 TYR A O 1
ATOM 1822 N N . ALA A 1 231 ? 2.167 -23.468 12.423 1.00 90.50 231 ALA A N 1
ATOM 1823 C CA . ALA A 1 231 ? 3.528 -23.667 11.939 1.00 90.50 231 ALA A CA 1
ATOM 1824 C C . ALA A 1 231 ? 4.035 -22.401 11.206 1.00 90.50 231 ALA A C 1
ATOM 1826 O O . ALA A 1 231 ? 3.230 -21.676 10.610 1.00 90.50 231 ALA A O 1
ATOM 1827 N N . PRO A 1 232 ? 5.354 -22.131 11.183 1.00 89.06 232 PRO A N 1
ATOM 1828 C CA . PRO A 1 232 ? 5.927 -21.081 10.340 1.00 89.06 232 PRO A CA 1
ATOM 1829 C C . PRO A 1 232 ? 5.507 -21.242 8.868 1.00 89.06 232 PRO A C 1
ATOM 1831 O O . PRO A 1 232 ? 5.529 -22.349 8.334 1.00 89.06 232 PRO A O 1
ATOM 1834 N N . GLY A 1 233 ? 5.095 -20.149 8.216 1.00 89.12 233 GLY A N 1
ATOM 1835 C CA . GLY A 1 233 ? 4.565 -20.177 6.843 1.00 89.12 233 GLY A CA 1
ATOM 1836 C C . GLY A 1 233 ? 3.135 -20.724 6.693 1.00 89.12 233 GLY A C 1
ATOM 1837 O O . GLY A 1 233 ? 2.659 -20.878 5.565 1.00 89.12 233 GLY A O 1
ATOM 1838 N N . ALA A 1 234 ? 2.439 -21.002 7.803 1.00 91.00 234 ALA A N 1
ATOM 1839 C CA . ALA A 1 234 ? 1.034 -21.421 7.846 1.00 91.00 234 ALA A CA 1
ATOM 1840 C C . ALA A 1 234 ? 0.116 -20.402 8.557 1.00 91.00 234 ALA A C 1
ATOM 1842 O O . ALA A 1 234 ? -0.933 -20.776 9.076 1.00 91.00 234 ALA A O 1
ATOM 1843 N N . HIS A 1 235 ? 0.503 -19.119 8.582 1.00 92.31 235 HIS A N 1
ATOM 1844 C CA . HIS A 1 235 ? -0.411 -18.035 8.965 1.00 92.31 235 HIS A CA 1
ATOM 1845 C C . HIS A 1 235 ? -1.589 -17.946 7.986 1.00 92.31 235 HIS A C 1
ATOM 1847 O O . HIS A 1 235 ? -1.434 -18.210 6.794 1.00 92.31 235 HIS A O 1
ATOM 1853 N N . THR A 1 236 ? -2.755 -17.588 8.517 1.00 92.25 236 THR A N 1
ATOM 1854 C CA . THR A 1 236 ? -3.996 -17.319 7.784 1.00 92.25 236 THR A CA 1
ATOM 1855 C C . THR A 1 236 ? -4.932 -16.492 8.671 1.00 92.25 236 THR A C 1
ATOM 1857 O O . THR A 1 236 ? -4.900 -16.624 9.908 1.00 92.25 236 THR A O 1
ATOM 1860 N N . ASN A 1 237 ? -5.730 -15.626 8.048 1.00 92.94 237 ASN A N 1
ATOM 1861 C CA . ASN A 1 237 ? -6.658 -14.704 8.695 1.00 92.94 237 ASN A CA 1
ATOM 1862 C C . ASN A 1 237 ? -8.104 -14.894 8.190 1.00 92.94 237 ASN A C 1
ATOM 1864 O O . ASN A 1 237 ? -8.353 -15.348 7.077 1.00 92.94 237 ASN A O 1
ATOM 1868 N N . THR A 1 238 ? -9.069 -14.543 9.036 1.00 93.56 238 THR A N 1
ATOM 1869 C CA . THR A 1 238 ? -10.517 -14.724 8.853 1.00 93.56 238 THR A CA 1
ATOM 1870 C C . THR A 1 238 ? -11.275 -13.590 9.548 1.00 93.56 238 THR A C 1
ATOM 1872 O O . THR A 1 238 ? -10.713 -12.903 10.402 1.00 93.56 238 THR A O 1
ATOM 1875 N N . GLU A 1 239 ? -12.569 -13.415 9.256 1.00 95.12 239 GLU A N 1
ATOM 1876 C CA . GLU A 1 239 ? -13.378 -12.415 9.966 1.00 95.12 239 GLU A CA 1
ATOM 1877 C C . GLU A 1 239 ? -13.388 -12.655 11.489 1.00 95.12 239 GLU A C 1
ATOM 1879 O O . GLU A 1 239 ? -13.158 -11.725 12.259 1.00 95.12 239 GLU A O 1
ATOM 1884 N N . ASP A 1 240 ? -13.584 -13.901 11.933 1.00 94.31 240 ASP A N 1
ATOM 1885 C CA . ASP A 1 240 ? -13.683 -14.237 13.361 1.00 94.31 240 ASP A CA 1
ATOM 1886 C C . ASP A 1 240 ? -12.348 -14.136 14.109 1.00 94.31 240 ASP A C 1
ATOM 1888 O O . ASP A 1 240 ? -12.324 -13.694 15.261 1.00 94.31 240 ASP A O 1
ATOM 1892 N N . SER A 1 241 ? -11.222 -14.487 13.476 1.00 93.19 241 SER A N 1
ATOM 1893 C CA . SER A 1 241 ? -9.902 -14.255 14.078 1.00 93.19 241 SER A CA 1
ATOM 1894 C C . SER A 1 241 ? -9.628 -12.763 14.249 1.00 93.19 241 SER A C 1
ATOM 1896 O O . SER A 1 241 ? -9.135 -12.346 15.299 1.00 93.19 241 SER A O 1
ATOM 1898 N N . TYR A 1 242 ? -9.985 -11.954 13.250 1.00 96.94 242 TYR A N 1
ATOM 1899 C CA . TYR A 1 242 ? -9.654 -10.536 13.230 1.00 96.94 242 TYR A CA 1
ATOM 1900 C C . TYR A 1 242 ? -10.591 -9.704 14.121 1.00 96.94 242 TYR A C 1
ATOM 1902 O O . TYR A 1 242 ? -10.098 -9.013 15.012 1.00 96.94 242 TYR A O 1
ATOM 1910 N N . VAL A 1 243 ? -11.922 -9.828 13.984 1.00 97.62 243 VAL A N 1
ATOM 1911 C CA . VAL A 1 243 ? -12.890 -9.167 14.890 1.00 97.62 243 VAL A CA 1
ATOM 1912 C C . VAL A 1 243 ? -12.658 -9.612 16.334 1.00 97.62 243 VAL A C 1
ATOM 1914 O O . VAL A 1 243 ? -12.573 -8.767 17.226 1.00 97.62 243 VAL A O 1
ATOM 1917 N N . GLY A 1 244 ? -12.456 -10.914 16.560 1.00 96.81 244 GLY A N 1
ATOM 1918 C CA . GLY A 1 244 ? -12.177 -11.464 17.883 1.00 96.81 244 GLY A CA 1
ATOM 1919 C C . GLY A 1 244 ? -10.900 -10.909 18.520 1.00 96.81 244 GLY A C 1
ATOM 1920 O O . GLY A 1 244 ? -10.881 -10.649 19.723 1.00 96.81 244 GLY A O 1
ATOM 1921 N N . MET A 1 245 ? -9.845 -10.662 17.734 1.00 97.69 245 MET A N 1
ATOM 1922 C CA . MET A 1 245 ? -8.619 -10.030 18.233 1.00 97.69 245 MET A CA 1
ATOM 1923 C C . MET A 1 245 ? -8.798 -8.531 18.513 1.00 97.69 245 MET A C 1
ATOM 1925 O O . MET A 1 245 ? -8.308 -8.046 19.532 1.00 97.69 245 MET A O 1
ATOM 1929 N N . ILE A 1 246 ? -9.537 -7.799 17.671 1.00 98.56 246 ILE A N 1
ATOM 1930 C CA . ILE A 1 246 ? -9.857 -6.381 17.911 1.00 98.56 246 ILE A CA 1
ATOM 1931 C C . ILE A 1 246 ? -10.674 -6.245 19.208 1.00 98.56 246 ILE A C 1
ATOM 1933 O O . ILE A 1 246 ? -10.335 -5.430 20.067 1.00 98.56 246 ILE A O 1
ATOM 1937 N N . ALA A 1 247 ? -11.690 -7.094 19.402 1.00 98.31 247 ALA A N 1
ATOM 1938 C CA . ALA A 1 247 ? -12.473 -7.160 20.635 1.00 98.31 247 ALA A CA 1
ATOM 1939 C C . ALA A 1 247 ? -11.609 -7.527 21.858 1.00 98.31 247 ALA A C 1
ATOM 1941 O O . ALA A 1 247 ? -11.724 -6.893 22.909 1.00 98.31 247 ALA A O 1
ATOM 1942 N N . ALA A 1 248 ? -10.701 -8.503 21.727 1.00 98.06 248 ALA A N 1
ATOM 1943 C CA . ALA A 1 248 ? -9.774 -8.881 22.794 1.00 98.06 248 ALA A CA 1
ATOM 1944 C C . ALA A 1 248 ? -8.834 -7.727 23.186 1.00 98.06 248 ALA A C 1
ATOM 1946 O O . ALA A 1 248 ? -8.651 -7.478 24.378 1.00 98.06 248 ALA A O 1
ATOM 1947 N N . PHE A 1 249 ? -8.285 -6.990 22.214 1.00 98.62 249 PHE A N 1
ATOM 1948 C CA . PHE A 1 249 ? -7.430 -5.822 22.448 1.00 98.62 249 PHE A CA 1
ATOM 1949 C C . PHE A 1 249 ? -8.188 -4.683 23.147 1.00 98.62 249 PHE A C 1
ATOM 1951 O O . PHE A 1 249 ? -7.754 -4.204 24.199 1.00 98.62 249 PHE A O 1
ATOM 1958 N N . VAL A 1 250 ? -9.357 -4.303 22.615 1.00 98.62 250 VAL A N 1
ATOM 1959 C CA . VAL A 1 250 ? -10.232 -3.265 23.189 1.00 98.62 250 VAL A CA 1
ATOM 1960 C C . VAL A 1 250 ? -10.613 -3.601 24.633 1.00 98.62 250 VAL A C 1
ATOM 1962 O O . VAL A 1 250 ? -10.482 -2.754 25.520 1.00 98.62 250 VAL A O 1
ATOM 1965 N N . LYS A 1 251 ? -11.001 -4.856 24.895 1.00 97.62 251 LYS A N 1
ATOM 1966 C CA . LYS A 1 251 ? -11.328 -5.352 26.238 1.00 97.62 251 LYS A CA 1
ATOM 1967 C C . LYS A 1 251 ? -10.119 -5.345 27.178 1.00 97.62 251 LYS A C 1
ATOM 1969 O O . LYS A 1 251 ? -10.257 -4.921 28.322 1.00 97.62 251 LYS A O 1
ATOM 1974 N N . ALA A 1 252 ? -8.950 -5.795 26.721 1.00 97.88 252 ALA A N 1
ATOM 1975 C CA . ALA A 1 252 ? -7.748 -5.908 27.551 1.00 97.88 252 ALA A CA 1
ATOM 1976 C C . ALA A 1 252 ? -7.161 -4.551 27.971 1.00 97.88 252 ALA A C 1
ATOM 1978 O O . ALA A 1 252 ? -6.579 -4.454 29.049 1.00 97.88 252 ALA A O 1
ATOM 1979 N N . LEU A 1 253 ? -7.327 -3.507 27.150 1.00 98.12 253 LEU A N 1
ATOM 1980 C CA . LEU A 1 253 ? -6.959 -2.130 27.505 1.00 98.12 253 LEU A CA 1
ATOM 1981 C C . LEU A 1 253 ? -8.121 -1.320 28.113 1.00 98.12 253 LEU A C 1
ATOM 1983 O O . LEU A 1 253 ? -7.933 -0.159 28.468 1.00 98.12 253 LEU A O 1
ATOM 1987 N N . GLY A 1 254 ? -9.315 -1.909 28.246 1.00 97.69 254 GLY A N 1
ATOM 1988 C CA . GLY A 1 254 ? -10.492 -1.254 28.824 1.00 97.69 254 GLY A CA 1
ATOM 1989 C C . GLY A 1 254 ? -11.030 -0.074 28.005 1.00 97.69 254 GLY A C 1
ATOM 1990 O O . GLY A 1 254 ? -11.648 0.828 28.575 1.00 97.69 254 GLY A O 1
ATOM 1991 N N . LEU A 1 255 ? -10.788 -0.043 26.688 1.00 98.12 255 LEU A N 1
ATOM 1992 C CA . LEU A 1 255 ? -11.146 1.100 25.843 1.00 98.12 255 LEU A CA 1
ATOM 1993 C C . LEU A 1 255 ? -12.672 1.205 25.725 1.00 98.12 255 LEU A C 1
ATOM 1995 O O . LEU A 1 255 ? -13.335 0.330 25.171 1.00 98.12 255 LEU A O 1
ATOM 1999 N N . ARG A 1 256 ? -13.249 2.296 26.235 1.00 95.81 256 ARG A N 1
ATOM 2000 C CA . ARG A 1 256 ? -14.694 2.546 26.162 1.00 95.81 256 ARG A CA 1
ATOM 2001 C C . ARG A 1 256 ? -15.031 3.301 24.882 1.00 95.81 256 ARG A C 1
ATOM 2003 O O . ARG A 1 256 ? -14.518 4.396 24.681 1.00 95.81 256 ARG A O 1
ATOM 2010 N N . ARG A 1 257 ? -15.938 2.750 24.065 1.00 96.31 257 ARG A N 1
ATOM 2011 C CA . ARG A 1 257 ? -16.435 3.385 22.829 1.00 96.31 257 ARG A CA 1
ATOM 2012 C C . ARG A 1 257 ? -15.307 3.872 21.880 1.00 96.31 257 ARG A C 1
ATOM 2014 O O . ARG A 1 257 ? -15.321 5.035 21.469 1.00 96.31 257 ARG A O 1
ATOM 2021 N N . PRO A 1 258 ? -14.324 3.018 21.516 1.00 98.75 258 PRO A N 1
ATOM 2022 C CA . PRO A 1 258 ? -13.321 3.371 20.519 1.00 98.75 258 PRO A CA 1
ATOM 2023 C C . PRO A 1 258 ? -13.930 3.536 19.122 1.00 98.75 258 PRO A C 1
ATOM 2025 O O . PRO A 1 258 ? -14.872 2.832 18.753 1.00 98.75 258 PRO A O 1
ATOM 2028 N N . ILE A 1 259 ? -13.330 4.416 18.323 1.00 98.88 259 ILE A N 1
ATOM 2029 C CA . ILE A 1 259 ? -13.443 4.375 16.861 1.00 98.88 259 ILE A CA 1
ATOM 2030 C C . ILE A 1 259 ? -12.468 3.309 16.351 1.00 98.88 259 ILE A C 1
ATOM 2032 O O . ILE A 1 259 ? -11.334 3.246 16.828 1.00 98.88 259 ILE A O 1
ATOM 2036 N N . ILE A 1 260 ? -12.880 2.484 15.390 1.00 98.94 260 ILE A N 1
ATOM 2037 C CA . ILE A 1 260 ? -11.988 1.514 14.731 1.00 98.94 260 ILE A CA 1
ATOM 2038 C C . ILE A 1 260 ? -11.689 2.006 13.310 1.00 98.94 260 ILE A C 1
ATOM 2040 O O . ILE A 1 260 ? -12.602 2.385 12.579 1.00 98.94 260 ILE A O 1
ATOM 2044 N N . CYS A 1 261 ? -10.411 2.060 12.939 1.00 98.94 261 CYS A N 1
ATOM 2045 C CA . CYS A 1 261 ? -9.931 2.659 11.693 1.00 98.94 261 CYS A CA 1
ATOM 2046 C C . CYS A 1 261 ? -8.844 1.775 11.071 1.00 98.94 261 CYS A C 1
ATOM 2048 O O . CYS A 1 261 ? -7.971 1.278 11.780 1.00 98.94 261 CYS A O 1
ATOM 2050 N N . GLY A 1 262 ? -8.866 1.571 9.756 1.00 98.44 262 GLY A N 1
ATOM 2051 C CA . GLY A 1 262 ? -7.929 0.659 9.098 1.00 98.44 262 GLY A CA 1
ATOM 2052 C C . GLY A 1 262 ? -8.001 0.727 7.581 1.00 98.44 262 GLY A C 1
ATOM 2053 O O . GLY A 1 262 ? -9.066 1.009 7.040 1.00 98.44 262 GLY A O 1
ATOM 2054 N N . ALA A 1 263 ? -6.878 0.469 6.908 1.00 97.62 263 ALA A N 1
ATOM 2055 C CA . ALA A 1 263 ? -6.776 0.446 5.447 1.00 97.62 263 ALA A CA 1
ATOM 2056 C C . ALA A 1 263 ? -6.805 -0.975 4.859 1.00 97.62 263 ALA A C 1
ATOM 2058 O O . ALA A 1 263 ? -6.441 -1.940 5.531 1.00 97.62 263 ALA A O 1
ATOM 2059 N N . SER A 1 264 ? -7.174 -1.121 3.582 1.00 95.75 264 SER A N 1
ATOM 2060 C CA . SER A 1 264 ? -7.084 -2.396 2.848 1.00 95.75 264 SER A CA 1
ATOM 2061 C C . SER A 1 264 ? -7.963 -3.501 3.472 1.00 95.75 264 SER A C 1
ATOM 2063 O O . SER A 1 264 ? -9.147 -3.286 3.740 1.00 95.75 264 SER A O 1
ATOM 2065 N N . MET A 1 265 ? -7.391 -4.675 3.768 1.00 95.88 265 MET A N 1
ATOM 2066 C CA . MET A 1 265 ? -7.964 -5.702 4.652 1.00 95.88 265 MET A CA 1
ATOM 2067 C C . MET A 1 265 ? -8.564 -5.108 5.939 1.00 95.88 265 MET A C 1
ATOM 2069 O O . MET A 1 265 ? -9.650 -5.506 6.360 1.00 95.88 265 MET A O 1
ATOM 2073 N N . ALA A 1 266 ? -7.908 -4.130 6.559 1.00 97.88 266 ALA A N 1
ATOM 2074 C CA . ALA A 1 266 ? -8.429 -3.499 7.760 1.00 97.88 266 ALA A CA 1
ATOM 2075 C C . ALA A 1 266 ? -9.587 -2.519 7.476 1.00 97.88 266 ALA A C 1
ATOM 2077 O O . ALA A 1 266 ? -10.412 -2.268 8.353 1.00 97.88 266 ALA A O 1
ATOM 2078 N N . GLY A 1 267 ? -9.722 -2.031 6.240 1.00 97.88 267 GLY A N 1
ATOM 2079 C CA . GLY A 1 267 ? -10.918 -1.330 5.770 1.00 97.88 267 GLY A CA 1
ATOM 2080 C C . GLY A 1 267 ? -12.114 -2.277 5.654 1.00 97.88 267 GLY A C 1
ATOM 2081 O O . GLY A 1 267 ? -13.199 -1.976 6.149 1.00 97.88 267 GLY A O 1
ATOM 2082 N N . GLN A 1 268 ? -11.909 -3.471 5.089 1.00 97.56 268 GLN A N 1
ATOM 2083 C CA . GLN A 1 268 ? -12.932 -4.524 5.071 1.00 97.56 268 GLN A CA 1
ATOM 2084 C C . GLN A 1 268 ? -13.334 -4.960 6.491 1.00 97.56 268 GLN A C 1
ATOM 2086 O O . GLN A 1 268 ? -14.528 -5.036 6.785 1.00 97.56 268 GLN A O 1
ATOM 2091 N N . ILE A 1 269 ? -12.378 -5.178 7.409 1.00 98.25 269 ILE A N 1
ATOM 2092 C CA . ILE A 1 269 ? -12.737 -5.559 8.784 1.00 98.25 269 ILE A CA 1
ATOM 2093 C C . ILE A 1 269 ? -13.457 -4.435 9.535 1.00 98.25 269 ILE A C 1
ATOM 2095 O O . ILE A 1 269 ? -14.311 -4.735 10.360 1.00 98.25 269 ILE A O 1
ATOM 2099 N N . CYS A 1 270 ? -13.220 -3.155 9.223 1.00 98.75 270 CYS A N 1
ATOM 2100 C CA . CYS A 1 270 ? -14.025 -2.064 9.785 1.00 98.75 270 CYS A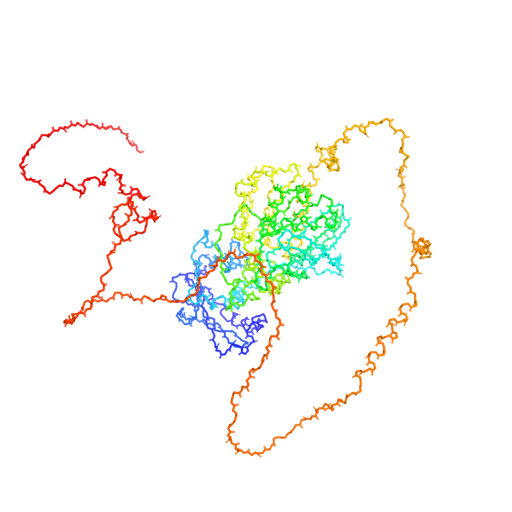 CA 1
ATOM 2101 C C . CYS A 1 270 ? -15.520 -2.211 9.430 1.00 98.75 270 CYS A C 1
ATOM 2103 O O . CYS A 1 270 ? -16.373 -1.956 10.278 1.00 98.75 270 CYS A O 1
ATOM 2105 N N . LEU A 1 271 ? -15.861 -2.700 8.232 1.00 98.56 271 LEU A N 1
ATOM 2106 C CA . LEU A 1 271 ? -17.252 -2.996 7.854 1.00 98.56 271 LEU A CA 1
ATOM 2107 C C . LEU A 1 271 ? -17.809 -4.217 8.609 1.00 98.56 271 LEU A C 1
ATOM 2109 O O . LEU A 1 271 ? -18.956 -4.189 9.058 1.00 98.56 271 LEU A O 1
ATOM 2113 N N . ALA A 1 272 ? -17.000 -5.262 8.819 1.00 98.19 272 ALA A N 1
ATOM 2114 C CA . ALA A 1 272 ? -17.368 -6.394 9.678 1.00 98.19 272 ALA A CA 1
ATOM 2115 C C . ALA A 1 272 ? -17.615 -5.954 11.135 1.00 98.19 272 ALA A C 1
ATOM 2117 O O . ALA A 1 272 ? -18.597 -6.362 11.758 1.00 98.19 272 ALA A O 1
ATOM 2118 N N . VAL A 1 273 ? -16.767 -5.063 11.656 1.00 98.69 273 VAL A N 1
ATOM 2119 C CA . VAL A 1 273 ? -16.883 -4.465 12.990 1.00 98.69 273 VAL A CA 1
ATOM 2120 C C . VAL A 1 273 ? -18.120 -3.576 13.109 1.00 98.69 273 VAL A C 1
ATOM 2122 O O . VAL A 1 273 ? -18.747 -3.611 14.157 1.00 98.69 273 VAL A O 1
ATOM 2125 N N . ALA A 1 274 ? -18.542 -2.846 12.073 1.00 98.69 274 ALA A N 1
ATOM 2126 C CA . ALA A 1 274 ? -19.791 -2.076 12.119 1.00 98.69 274 ALA A CA 1
ATOM 2127 C C . ALA A 1 274 ? -21.024 -2.984 12.315 1.00 98.69 274 ALA A C 1
ATOM 2129 O O . ALA A 1 274 ? -21.887 -2.718 13.158 1.00 98.69 274 ALA A O 1
ATOM 2130 N N . ILE A 1 275 ? -21.064 -4.115 11.598 1.00 98.38 275 ILE A N 1
ATOM 2131 C CA . ILE A 1 275 ? -22.097 -5.156 11.753 1.00 98.38 275 ILE A CA 1
ATOM 2132 C C . ILE A 1 275 ? -22.032 -5.778 13.161 1.00 98.38 275 ILE A C 1
ATOM 2134 O O . ILE A 1 275 ? -23.063 -6.068 13.764 1.00 98.38 275 ILE A O 1
ATOM 2138 N N . ARG A 1 276 ? -20.820 -5.970 13.697 1.00 97.56 276 ARG A N 1
ATOM 2139 C CA . ARG A 1 276 ? -20.537 -6.652 14.974 1.00 97.56 276 ARG A CA 1
ATOM 2140 C C . ARG A 1 276 ? -20.192 -5.682 16.114 1.00 97.56 276 ARG A C 1
ATOM 2142 O O . ARG A 1 276 ? -19.535 -6.067 17.078 1.00 97.56 276 ARG A O 1
ATOM 2149 N N . HIS A 1 277 ? -20.635 -4.424 16.052 1.00 98.25 277 HIS A N 1
ATOM 2150 C CA . HIS A 1 277 ? -20.074 -3.347 16.886 1.00 98.25 277 HIS A CA 1
ATOM 2151 C C . HIS A 1 277 ? -20.187 -3.601 18.396 1.00 98.25 277 HIS A C 1
ATOM 2153 O O . HIS A 1 277 ? -19.310 -3.188 19.152 1.00 98.25 277 HIS A O 1
ATOM 2159 N N . ARG A 1 278 ? -21.220 -4.333 18.842 1.00 97.88 278 ARG A N 1
ATOM 2160 C CA . ARG A 1 278 ? -21.428 -4.711 20.254 1.00 97.88 278 ARG A CA 1
ATOM 2161 C C . ARG A 1 278 ? -20.419 -5.739 20.775 1.00 97.88 278 ARG A C 1
ATOM 2163 O O . ARG A 1 278 ? -20.141 -5.740 21.967 1.00 97.88 278 ARG A O 1
ATOM 2170 N N . GLU A 1 279 ? -19.861 -6.578 19.903 1.00 96.94 279 GLU A N 1
ATOM 2171 C CA . GLU A 1 279 ? -18.815 -7.560 20.233 1.00 96.94 279 GLU A CA 1
ATOM 2172 C C . GLU A 1 279 ? -17.479 -6.864 20.530 1.00 96.94 279 GLU A C 1
ATOM 2174 O O . GLU A 1 279 ? -16.778 -7.222 21.473 1.00 96.94 279 GLU A O 1
ATOM 2179 N N . VAL A 1 280 ? -17.167 -5.818 19.756 1.00 98.06 280 VAL A N 1
ATOM 2180 C CA . VAL A 1 280 ? -15.964 -4.988 19.923 1.00 98.06 280 VAL A CA 1
ATOM 2181 C C . VAL A 1 280 ? -16.163 -3.870 20.956 1.00 98.06 280 VAL A C 1
ATOM 2183 O O . VAL A 1 280 ? -15.197 -3.400 21.544 1.00 98.06 280 VAL A O 1
ATOM 2186 N N . GLY A 1 281 ? -17.399 -3.416 21.179 1.00 97.69 281 GLY A N 1
ATOM 2187 C CA . GLY A 1 281 ? -17.699 -2.187 21.923 1.00 97.69 281 GLY A CA 1
ATOM 2188 C C . GLY A 1 281 ? -17.441 -0.900 21.123 1.00 97.69 281 GLY A C 1
ATOM 2189 O O . GLY A 1 281 ? -17.295 0.170 21.718 1.00 97.69 281 GLY A O 1
ATOM 2190 N N . ALA A 1 282 ? -17.357 -1.000 19.791 1.00 98.31 282 ALA A N 1
ATOM 2191 C CA . ALA A 1 282 ? -17.031 0.103 18.889 1.00 98.31 282 ALA A CA 1
ATOM 2192 C C . ALA A 1 282 ? -18.125 1.186 18.870 1.00 98.31 282 ALA A C 1
ATOM 2194 O O . ALA A 1 282 ? -19.317 0.894 18.946 1.00 98.31 282 ALA A O 1
ATOM 2195 N N . ALA A 1 283 ? -17.710 2.447 18.744 1.00 96.44 283 ALA A N 1
ATOM 2196 C CA . ALA A 1 283 ? -18.596 3.615 18.718 1.00 96.44 283 ALA A CA 1
ATOM 2197 C C . ALA A 1 283 ? -18.913 4.142 17.316 1.00 96.44 283 ALA A C 1
ATOM 2199 O O . ALA A 1 283 ? -19.791 4.984 17.177 1.00 96.44 283 ALA A O 1
ATOM 2200 N N . GLY A 1 284 ? -18.163 3.677 16.321 1.00 98.62 284 GLY A N 1
ATOM 2201 C CA . GLY A 1 284 ? -18.171 4.105 14.928 1.00 98.62 284 GLY A CA 1
ATOM 2202 C C . GLY A 1 284 ? -16.922 3.555 14.241 1.00 98.62 284 GLY A C 1
ATOM 2203 O O . GLY A 1 284 ? -15.973 3.136 14.918 1.00 98.62 284 GLY A O 1
ATOM 2204 N N . VAL A 1 285 ? -16.911 3.537 12.913 1.00 98.94 285 VAL A N 1
ATOM 2205 C CA . VAL A 1 285 ? -15.786 3.013 12.131 1.00 98.94 285 VAL A CA 1
ATOM 2206 C C . VAL A 1 285 ? -15.388 3.943 10.992 1.00 98.94 285 VAL A C 1
ATOM 2208 O O . VAL A 1 285 ? -16.221 4.632 10.402 1.00 98.94 285 VAL A O 1
ATOM 2211 N N . ILE A 1 286 ? -14.098 3.917 10.658 1.00 98.94 286 ILE A N 1
ATOM 2212 C CA . ILE A 1 286 ? -13.519 4.657 9.535 1.00 98.94 286 ILE A CA 1
ATOM 2213 C C . ILE A 1 286 ? -12.811 3.655 8.604 1.00 98.94 286 ILE A C 1
ATOM 2215 O O . ILE A 1 286 ? -11.603 3.438 8.737 1.00 98.94 286 ILE A O 1
ATOM 2219 N N . PRO A 1 287 ? -13.548 2.988 7.691 1.00 98.75 287 PRO A N 1
ATOM 2220 C CA . PRO A 1 287 ? -12.955 2.124 6.677 1.00 98.75 287 PRO A CA 1
ATOM 2221 C C . PRO A 1 287 ? -12.133 2.960 5.693 1.00 98.75 287 PRO A C 1
ATOM 2223 O O . PRO A 1 287 ? -12.690 3.762 4.941 1.00 98.75 287 PRO A O 1
ATOM 2226 N N . LEU A 1 288 ? -10.818 2.760 5.669 1.00 98.69 288 LEU A N 1
ATOM 2227 C CA . LEU A 1 288 ? -9.942 3.317 4.643 1.00 98.69 288 LEU A CA 1
ATOM 2228 C C . LEU A 1 288 ? -9.768 2.259 3.535 1.00 98.69 288 LEU A C 1
ATOM 2230 O O . LEU A 1 288 ? -9.579 1.082 3.845 1.00 98.69 288 LEU A O 1
ATOM 2234 N N . GLN A 1 289 ? -9.860 2.626 2.253 1.00 97.50 289 GLN A N 1
ATOM 2235 C CA . GLN A 1 289 ? -9.655 1.695 1.120 1.00 97.50 289 GLN A CA 1
ATOM 2236 C C . GLN A 1 289 ? -10.480 0.386 1.225 1.00 97.50 289 GLN A C 1
ATOM 2238 O O . GLN A 1 289 ? -10.027 -0.699 0.853 1.00 97.50 289 GLN A O 1
ATOM 2243 N N . GLY A 1 290 ? -11.686 0.479 1.792 1.00 95.88 290 GLY A N 1
ATOM 2244 C CA . GLY A 1 290 ? -12.576 -0.656 2.039 1.00 95.88 290 GLY A CA 1
ATOM 2245 C C . GLY A 1 290 ? -13.707 -0.768 1.015 1.00 95.88 290 GLY A C 1
ATOM 2246 O O . GLY A 1 290 ? -14.114 0.219 0.399 1.00 95.88 290 GLY A O 1
ATOM 2247 N N . SER A 1 291 ? -14.258 -1.971 0.873 1.00 96.56 291 SER A N 1
ATOM 2248 C CA . SER A 1 291 ? -15.492 -2.236 0.125 1.00 96.56 291 SER A CA 1
ATOM 2249 C C . SER A 1 291 ? -16.208 -3.481 0.656 1.00 96.56 291 SER A C 1
ATOM 2251 O O . SER A 1 291 ? -15.651 -4.255 1.441 1.00 96.56 291 SER A O 1
ATOM 2253 N N . ASP A 1 292 ? -17.460 -3.693 0.245 1.00 96.00 292 ASP A N 1
ATOM 2254 C CA . ASP A 1 292 ? -18.211 -4.895 0.615 1.00 96.00 292 ASP A CA 1
ATOM 2255 C C . ASP A 1 292 ? -17.730 -6.168 -0.101 1.00 96.00 292 ASP A C 1
ATOM 2257 O O . ASP A 1 292 ? -18.021 -7.258 0.384 1.00 96.00 292 ASP A O 1
ATOM 2261 N N . TYR A 1 293 ? -16.997 -6.063 -1.216 1.00 93.62 293 TYR A N 1
ATOM 2262 C CA . TYR A 1 293 ? -16.418 -7.209 -1.925 1.00 93.62 293 TYR A CA 1
ATOM 2263 C C . TYR A 1 293 ? -15.368 -6.798 -2.969 1.00 93.62 293 TYR A C 1
ATOM 2265 O O . TYR A 1 293 ? -15.580 -5.847 -3.722 1.00 93.62 293 TYR A O 1
ATOM 2273 N N . LEU A 1 294 ? -14.295 -7.587 -3.094 1.00 88.31 294 LEU A N 1
ATOM 2274 C CA . LEU A 1 294 ? -13.308 -7.465 -4.172 1.00 88.31 294 LEU A CA 1
ATOM 2275 C C . LEU A 1 294 ? -13.496 -8.555 -5.229 1.00 88.31 294 LEU A C 1
ATOM 2277 O O . LEU A 1 294 ? -13.624 -9.734 -4.914 1.00 88.31 294 LEU A O 1
ATOM 2281 N N . ASN A 1 295 ? -13.456 -8.152 -6.498 1.00 80.12 295 ASN A N 1
ATOM 2282 C CA . ASN A 1 295 ? -13.602 -9.017 -7.671 1.00 80.12 295 ASN A CA 1
ATOM 2283 C C . ASN A 1 295 ? -12.272 -9.244 -8.422 1.00 80.12 295 ASN A C 1
ATOM 2285 O O . ASN A 1 295 ? -12.276 -9.434 -9.637 1.00 80.12 295 ASN A O 1
ATOM 2289 N N . MET A 1 296 ? -11.143 -9.179 -7.713 1.00 78.94 296 MET A N 1
ATOM 2290 C CA . MET A 1 296 ? -9.799 -9.379 -8.264 1.00 78.94 296 MET A CA 1
ATOM 2291 C C . MET A 1 296 ? -9.333 -10.828 -8.090 1.00 78.94 296 MET A C 1
ATOM 2293 O O . MET A 1 296 ? -9.533 -11.424 -7.032 1.00 78.94 296 MET A O 1
ATOM 2297 N N . GLU A 1 297 ? -8.658 -11.375 -9.102 1.00 76.62 297 GLU A N 1
ATOM 2298 C CA . GLU A 1 297 ? -7.936 -12.644 -8.973 1.00 76.62 297 GLU A CA 1
ATOM 2299 C C . GLU A 1 297 ? -6.559 -12.431 -8.331 1.00 76.62 297 GLU A C 1
ATOM 2301 O O . GLU A 1 297 ? -5.851 -11.464 -8.618 1.00 76.62 297 GLU A O 1
ATOM 2306 N N . ARG A 1 298 ? -6.174 -13.359 -7.454 1.00 81.62 298 ARG A N 1
ATOM 2307 C CA . ARG A 1 298 ? -4.968 -13.272 -6.629 1.00 81.62 298 ARG A CA 1
ATOM 2308 C C . ARG A 1 298 ? -3.792 -14.024 -7.253 1.00 81.62 298 ARG A C 1
ATOM 2310 O O . ARG A 1 298 ? -3.912 -15.199 -7.598 1.00 81.62 298 ARG A O 1
ATOM 2317 N N . GLN A 1 299 ? -2.632 -13.372 -7.312 1.00 79.94 299 GLN A N 1
ATOM 2318 C CA . GLN A 1 299 ? -1.379 -13.977 -7.773 1.00 79.94 299 GLN A CA 1
ATOM 2319 C C . GLN A 1 299 ? -0.641 -14.700 -6.638 1.00 79.94 299 GLN A C 1
ATOM 2321 O O . GLN A 1 299 ? -0.524 -14.176 -5.536 1.00 79.94 299 GLN A O 1
ATOM 2326 N N . TRP A 1 300 ? -0.086 -15.882 -6.926 1.00 87.50 300 TRP A N 1
ATOM 2327 C CA . TRP A 1 300 ? 0.554 -16.773 -5.937 1.00 87.50 300 TRP A CA 1
ATOM 2328 C C . TRP A 1 300 ? 2.052 -16.505 -5.695 1.00 87.50 300 TRP A C 1
ATOM 2330 O O . TRP A 1 300 ? 2.733 -17.268 -5.004 1.00 87.50 300 TRP A O 1
ATOM 2340 N N . HIS A 1 301 ? 2.597 -15.427 -6.263 1.00 91.25 301 HIS A N 1
ATOM 2341 C CA . HIS A 1 301 ? 3.981 -15.012 -6.010 1.00 91.25 301 HIS A CA 1
ATOM 2342 C C . HIS A 1 301 ? 4.209 -14.624 -4.535 1.00 91.25 301 HIS A C 1
ATOM 2344 O O . HIS A 1 301 ? 5.303 -14.844 -4.019 1.00 91.25 301 HIS A O 1
ATOM 2350 N N . ASP A 1 302 ? 3.153 -14.183 -3.840 1.00 89.69 302 ASP A N 1
ATOM 2351 C CA . ASP A 1 302 ? 3.115 -13.832 -2.410 1.00 89.69 302 ASP A CA 1
ATOM 2352 C C . ASP A 1 302 ? 3.443 -14.991 -1.439 1.00 89.69 302 ASP A C 1
ATOM 2354 O O . ASP A 1 302 ? 3.700 -14.749 -0.260 1.00 89.69 302 ASP A O 1
ATOM 2358 N N . ARG A 1 303 ? 3.465 -16.244 -1.921 1.00 90.06 303 ARG A N 1
ATOM 2359 C CA . ARG A 1 303 ? 3.875 -17.454 -1.174 1.00 90.06 303 ARG A CA 1
ATOM 2360 C C . ARG A 1 303 ? 4.802 -18.376 -1.970 1.00 90.06 303 ARG A C 1
ATOM 2362 O O . ARG A 1 303 ? 5.133 -19.475 -1.521 1.00 90.06 303 ARG A O 1
ATOM 2369 N N . SER A 1 304 ? 5.257 -17.944 -3.144 1.00 91.56 304 SER A N 1
ATOM 2370 C CA . SER A 1 304 ? 6.130 -18.758 -3.990 1.00 91.56 304 SER A CA 1
ATOM 2371 C C . SER A 1 304 ? 7.463 -19.072 -3.285 1.00 91.56 304 SER A C 1
ATOM 2373 O O . SER A 1 304 ? 8.057 -18.173 -2.690 1.00 91.56 304 SER A O 1
ATOM 2375 N N . PRO A 1 305 ? 7.974 -20.317 -3.363 1.00 91.31 305 PRO A N 1
ATOM 2376 C CA . PRO A 1 305 ? 9.306 -20.670 -2.871 1.00 91.31 305 PRO A CA 1
ATOM 2377 C C . PRO A 1 305 ? 10.432 -20.288 -3.850 1.00 91.31 305 PRO A C 1
ATOM 2379 O O . PRO A 1 305 ? 11.600 -20.463 -3.519 1.00 91.31 305 PRO A O 1
ATOM 2382 N N . VAL A 1 306 ? 10.103 -19.799 -5.057 1.00 93.75 306 VAL A N 1
ATOM 2383 C CA . VAL A 1 306 ? 11.077 -19.394 -6.096 1.00 93.75 306 VAL A CA 1
ATOM 2384 C C . VAL A 1 306 ? 11.023 -17.899 -6.437 1.00 93.75 306 VAL A C 1
ATOM 2386 O O . VAL A 1 306 ? 11.732 -17.447 -7.333 1.00 93.75 306 VAL A O 1
ATOM 2389 N N . VAL A 1 307 ? 10.202 -17.120 -5.726 1.00 95.12 307 VAL A N 1
ATOM 2390 C CA . VAL A 1 307 ? 10.164 -15.652 -5.808 1.00 95.12 307 VAL A CA 1
ATOM 2391 C C . VAL A 1 307 ? 10.392 -15.095 -4.407 1.00 95.12 307 VAL A C 1
ATOM 2393 O O . VAL A 1 307 ? 9.748 -15.528 -3.454 1.00 95.12 307 VAL A O 1
ATOM 2396 N N . ASN A 1 308 ? 11.316 -14.144 -4.266 1.00 94.75 308 ASN A N 1
ATOM 2397 C CA . ASN A 1 308 ? 11.604 -13.539 -2.971 1.00 94.75 308 ASN A CA 1
ATOM 2398 C C . ASN A 1 308 ? 10.482 -12.560 -2.583 1.00 94.75 308 ASN A C 1
ATOM 2400 O O . ASN A 1 308 ? 10.392 -11.466 -3.135 1.00 94.75 308 ASN A O 1
ATOM 2404 N N . GLN A 1 309 ? 9.649 -12.937 -1.611 1.00 93.69 309 GLN A N 1
ATOM 2405 C CA . GLN A 1 309 ? 8.552 -12.110 -1.089 1.00 93.69 309 GLN A CA 1
ATOM 2406 C C . GLN A 1 309 ? 9.019 -10.744 -0.571 1.00 93.69 309 GLN A C 1
ATOM 2408 O O . GLN A 1 309 ? 8.339 -9.752 -0.816 1.00 93.69 309 GLN A O 1
ATOM 2413 N N . SER A 1 310 ? 10.209 -10.657 0.035 1.00 94.38 310 SER A N 1
ATOM 2414 C CA . SER A 1 310 ? 10.801 -9.387 0.485 1.00 94.38 310 SER A CA 1
ATOM 2415 C C . SER A 1 310 ? 11.200 -8.447 -0.662 1.00 94.38 310 SER A C 1
ATOM 2417 O O . SER A 1 310 ? 11.559 -7.300 -0.405 1.00 94.38 310 SER A O 1
ATOM 2419 N N . LEU A 1 311 ? 11.137 -8.908 -1.917 1.00 95.19 311 LEU A N 1
ATOM 2420 C CA . LEU A 1 311 ? 11.326 -8.104 -3.130 1.00 95.19 311 LEU A CA 1
ATOM 2421 C C . LEU A 1 311 ? 10.066 -8.039 -4.007 1.00 95.19 311 LEU A C 1
ATOM 2423 O O . LEU A 1 311 ? 9.919 -7.080 -4.746 1.00 95.19 311 LEU A O 1
ATOM 2427 N N . PHE A 1 312 ? 9.158 -9.018 -3.949 1.00 95.88 312 PHE A N 1
ATOM 2428 C CA . PHE A 1 312 ? 7.921 -9.015 -4.744 1.00 95.88 312 PHE A CA 1
ATOM 2429 C C . PHE A 1 312 ? 6.773 -8.264 -4.058 1.00 95.88 312 PHE A C 1
ATOM 2431 O O . PHE A 1 312 ? 6.142 -7.398 -4.664 1.00 95.88 312 PHE A O 1
ATOM 2438 N N . ASN A 1 313 ? 6.509 -8.568 -2.784 1.00 95.44 313 ASN A N 1
ATOM 2439 C CA . ASN A 1 313 ? 5.395 -7.987 -2.036 1.00 95.44 313 ASN A CA 1
ATOM 2440 C C . ASN A 1 313 ? 5.472 -6.448 -1.962 1.00 95.44 313 ASN A C 1
ATOM 2442 O O . ASN A 1 313 ? 4.470 -5.813 -2.293 1.00 95.44 313 ASN A O 1
ATOM 2446 N N . PRO A 1 314 ? 6.614 -5.812 -1.610 1.00 95.88 314 PRO A N 1
ATOM 2447 C CA . PRO A 1 314 ? 6.682 -4.352 -1.557 1.00 95.88 314 PRO A CA 1
ATOM 2448 C C . PRO A 1 314 ? 6.576 -3.677 -2.932 1.00 95.88 314 PRO A C 1
ATOM 2450 O O . PRO A 1 314 ? 6.252 -2.498 -2.991 1.00 95.88 314 PRO A O 1
ATOM 2453 N N . GLU A 1 315 ? 6.806 -4.392 -4.036 1.00 94.94 315 GLU A N 1
ATOM 2454 C CA . GLU A 1 315 ? 6.766 -3.840 -5.397 1.00 94.94 315 GLU A CA 1
ATOM 2455 C C . GLU A 1 315 ? 5.342 -3.748 -5.951 1.00 94.94 315 GLU A C 1
ATOM 2457 O O . GLU A 1 315 ? 4.949 -2.699 -6.464 1.00 94.94 315 GLU A O 1
ATOM 2462 N N . TRP A 1 316 ? 4.537 -4.800 -5.763 1.00 90.81 316 TRP A N 1
ATOM 2463 C CA . TRP A 1 316 ? 3.090 -4.759 -6.020 1.00 90.81 316 TRP A CA 1
ATOM 2464 C C . TRP A 1 316 ? 2.431 -3.595 -5.262 1.00 90.81 316 TRP A C 1
ATOM 2466 O O . TRP A 1 316 ? 1.679 -2.798 -5.822 1.00 90.81 316 TRP A O 1
ATOM 2476 N N . ILE A 1 317 ? 2.800 -3.475 -3.986 1.00 93.62 317 ILE A N 1
ATOM 2477 C CA . ILE A 1 317 ? 2.348 -2.458 -3.037 1.00 93.62 317 ILE A CA 1
ATOM 2478 C C . ILE A 1 317 ? 2.816 -1.051 -3.434 1.00 93.62 317 ILE A C 1
ATOM 2480 O O . ILE A 1 317 ? 2.030 -0.106 -3.371 1.00 93.62 317 ILE A O 1
ATOM 2484 N N . TYR A 1 318 ? 4.056 -0.904 -3.914 1.00 93.06 318 TYR A N 1
ATOM 2485 C CA . TYR A 1 318 ? 4.574 0.370 -4.420 1.00 93.06 318 TYR A CA 1
ATOM 2486 C C . TYR A 1 318 ? 3.716 0.915 -5.564 1.00 93.06 318 TYR A C 1
ATOM 2488 O O . TYR A 1 318 ? 3.453 2.115 -5.636 1.00 93.06 318 TYR A O 1
ATOM 2496 N N . GLY A 1 319 ? 3.207 0.024 -6.419 1.00 93.56 319 GLY A N 1
ATOM 2497 C CA . GLY A 1 319 ? 2.337 0.390 -7.529 1.00 93.56 319 GLY A CA 1
ATOM 2498 C C . GLY A 1 319 ? 0.998 1.026 -7.138 1.00 93.56 319 GLY A C 1
ATOM 2499 O O . GLY A 1 319 ? 0.340 1.586 -8.013 1.00 93.56 319 GLY A O 1
ATOM 2500 N N . MET A 1 320 ? 0.594 0.945 -5.864 1.00 95.38 320 MET A N 1
ATOM 2501 C CA . MET A 1 320 ? -0.690 1.414 -5.312 1.00 95.38 320 MET A CA 1
ATOM 2502 C C . MET A 1 320 ? -0.600 2.772 -4.590 1.00 95.38 320 MET A C 1
ATOM 2504 O O . MET A 1 320 ? -1.599 3.258 -4.057 1.00 95.38 320 MET A O 1
ATOM 2508 N N . MET A 1 321 ? 0.586 3.383 -4.558 1.00 97.06 321 MET A N 1
ATOM 2509 C CA . MET A 1 321 ? 0.805 4.722 -4.002 1.00 97.06 321 MET A CA 1
ATOM 2510 C C . MET A 1 321 ? 0.474 5.830 -5.015 1.00 97.06 321 MET A C 1
ATOM 2512 O O . MET A 1 321 ? 0.368 5.577 -6.220 1.00 97.06 321 MET A O 1
ATOM 2516 N N . ALA A 1 322 ? 0.339 7.069 -4.540 1.00 97.56 322 ALA A N 1
ATOM 2517 C CA . ALA A 1 322 ? 0.308 8.252 -5.397 1.00 97.56 322 ALA A CA 1
ATOM 2518 C C . ALA A 1 322 ? 1.717 8.582 -5.953 1.00 97.56 322 ALA A C 1
ATOM 2520 O O . ALA A 1 322 ? 2.723 8.419 -5.250 1.00 97.56 322 ALA A O 1
ATOM 2521 N N . PRO A 1 323 ? 1.831 9.081 -7.201 1.00 96.50 323 PRO A N 1
ATOM 2522 C CA . PRO A 1 323 ? 3.119 9.422 -7.811 1.00 96.50 323 PRO A CA 1
ATOM 2523 C C . PRO A 1 323 ? 3.849 10.531 -7.043 1.00 96.50 323 PRO A C 1
ATOM 2525 O O . PRO A 1 323 ? 5.074 10.498 -6.952 1.00 96.50 323 PRO A O 1
ATOM 2528 N N . THR A 1 324 ? 3.112 11.454 -6.423 1.00 96.75 324 THR A N 1
ATOM 2529 C CA . THR A 1 324 ? 3.648 12.571 -5.634 1.00 96.75 324 THR A CA 1
ATOM 2530 C C . THR A 1 324 ? 3.961 12.219 -4.176 1.00 96.75 324 THR A C 1
ATOM 2532 O O . THR A 1 324 ? 4.397 13.095 -3.444 1.00 96.75 324 THR A O 1
ATOM 2535 N N . THR A 1 325 ? 3.758 10.984 -3.707 1.00 97.69 325 THR A N 1
ATOM 2536 C CA . THR A 1 325 ? 4.044 10.621 -2.303 1.00 97.69 325 THR A CA 1
ATOM 2537 C C . THR A 1 325 ? 5.529 10.869 -1.946 1.00 97.69 325 THR A C 1
ATOM 2539 O O . THR A 1 325 ? 6.392 10.503 -2.747 1.00 97.69 325 THR A O 1
ATOM 2542 N N . PRO A 1 326 ? 5.864 11.449 -0.772 1.00 97.38 326 PRO A N 1
ATOM 2543 C CA . PRO A 1 326 ? 7.245 11.752 -0.386 1.00 97.38 326 PRO A CA 1
ATOM 2544 C C . PRO A 1 326 ? 8.188 10.543 -0.422 1.00 97.38 326 PRO A C 1
ATOM 2546 O O . PRO A 1 326 ? 7.814 9.439 -0.006 1.00 97.38 326 PRO A O 1
ATOM 2549 N N . ARG A 1 327 ? 9.450 10.759 -0.825 1.00 94.69 327 ARG A N 1
ATOM 2550 C CA . ARG A 1 327 ? 10.447 9.686 -0.994 1.00 94.69 327 ARG A CA 1
ATOM 2551 C C . ARG A 1 327 ? 10.601 8.787 0.229 1.00 94.69 327 ARG A C 1
ATOM 2553 O O . ARG A 1 327 ? 10.552 7.564 0.102 1.00 94.69 327 ARG A O 1
ATOM 2560 N N . ALA A 1 328 ? 10.770 9.398 1.402 1.00 95.50 328 ALA A N 1
ATOM 2561 C CA . ALA A 1 328 ? 10.964 8.695 2.669 1.00 95.50 328 ALA A CA 1
ATOM 2562 C C . ALA A 1 328 ? 9.758 7.808 3.019 1.00 95.50 328 ALA A C 1
ATOM 2564 O O . ALA A 1 328 ? 9.919 6.693 3.508 1.00 95.50 328 ALA A O 1
ATOM 2565 N N . ASN A 1 329 ? 8.548 8.264 2.697 1.00 97.56 329 ASN A N 1
ATOM 2566 C CA . ASN A 1 329 ? 7.295 7.572 2.981 1.00 97.56 329 ASN A CA 1
ATOM 2567 C C . ASN A 1 329 ? 7.099 6.393 2.018 1.00 97.56 329 ASN A C 1
ATOM 2569 O O . ASN A 1 329 ? 6.788 5.288 2.463 1.00 97.56 329 ASN A O 1
ATOM 2573 N N . LYS A 1 330 ? 7.397 6.583 0.722 1.00 96.31 330 LYS A N 1
ATOM 2574 C CA . LYS A 1 330 ? 7.477 5.487 -0.261 1.00 96.31 330 LYS A CA 1
ATOM 2575 C C . LYS A 1 330 ? 8.490 4.417 0.166 1.00 96.31 330 LYS A C 1
ATOM 2577 O O . LYS A 1 330 ? 8.206 3.223 0.079 1.00 96.31 330 LYS A O 1
ATOM 2582 N N . GLN A 1 331 ? 9.660 4.835 0.652 1.00 95.31 331 GLN A N 1
ATOM 2583 C CA . GLN A 1 331 ? 10.709 3.940 1.152 1.00 95.31 331 GLN A CA 1
ATOM 2584 C C . GLN A 1 331 ? 10.311 3.228 2.452 1.00 95.31 331 GLN A C 1
ATOM 2586 O O . GLN A 1 331 ? 10.600 2.041 2.591 1.00 95.31 331 GLN A O 1
ATOM 2591 N N . LEU A 1 332 ? 9.612 3.899 3.373 1.00 96.25 332 LEU A N 1
ATOM 2592 C CA . LEU A 1 332 ? 9.080 3.294 4.596 1.00 96.25 332 LEU A CA 1
ATOM 2593 C C . LEU A 1 332 ? 8.043 2.210 4.276 1.00 96.25 332 LEU A C 1
ATOM 2595 O O . LEU A 1 332 ? 8.154 1.107 4.804 1.00 96.25 332 LEU A O 1
ATOM 2599 N N . ILE A 1 333 ? 7.090 2.489 3.381 1.00 97.38 333 ILE A N 1
ATOM 2600 C CA . ILE A 1 333 ? 6.080 1.515 2.931 1.00 97.38 333 ILE A CA 1
ATOM 2601 C C . ILE A 1 333 ? 6.764 0.308 2.273 1.00 97.38 333 ILE A C 1
ATOM 2603 O O . ILE A 1 333 ? 6.500 -0.834 2.647 1.00 97.38 333 ILE A O 1
ATOM 2607 N N . TRP A 1 334 ? 7.707 0.541 1.353 1.00 96.62 334 TRP A N 1
ATOM 2608 C CA . TRP A 1 334 ? 8.493 -0.536 0.738 1.00 96.62 334 TRP A CA 1
ATOM 2609 C C . TRP A 1 334 ? 9.244 -1.361 1.800 1.00 96.62 334 TRP A C 1
ATOM 2611 O O . TRP A 1 334 ? 9.225 -2.591 1.772 1.00 96.62 334 TRP A O 1
ATOM 2621 N N . HIS A 1 335 ? 9.857 -0.706 2.790 1.00 96.06 335 HIS A N 1
ATOM 2622 C CA . HIS A 1 335 ? 10.574 -1.373 3.875 1.00 96.06 335 HIS A CA 1
ATOM 2623 C C . HIS A 1 335 ? 9.662 -2.226 4.772 1.00 96.06 335 HIS A C 1
ATOM 2625 O O . HIS A 1 335 ? 10.031 -3.366 5.059 1.00 96.06 335 HIS A O 1
ATOM 2631 N N . THR A 1 336 ? 8.492 -1.736 5.214 1.00 96.38 336 THR A N 1
ATOM 2632 C CA . THR A 1 336 ? 7.604 -2.533 6.088 1.00 96.38 336 THR A CA 1
ATOM 2633 C C . THR A 1 336 ? 7.151 -3.812 5.390 1.00 96.38 336 THR A C 1
ATOM 2635 O O . THR A 1 336 ? 7.220 -4.886 5.982 1.00 96.38 336 THR A O 1
ATOM 2638 N N . TYR A 1 337 ? 6.798 -3.717 4.107 1.00 96.81 337 TYR A N 1
ATOM 2639 C CA . TYR A 1 337 ? 6.385 -4.861 3.296 1.00 96.81 337 TYR A CA 1
ATOM 2640 C C . TYR A 1 337 ? 7.529 -5.806 2.909 1.00 96.81 337 TYR A C 1
ATOM 2642 O O . TYR A 1 337 ? 7.290 -7.002 2.727 1.00 96.81 337 TYR A O 1
ATOM 2650 N N . SER A 1 338 ? 8.765 -5.305 2.817 1.00 96.12 338 SER A N 1
ATOM 2651 C CA . SER A 1 338 ? 9.970 -6.118 2.615 1.00 96.12 338 SER A CA 1
ATOM 2652 C C . SER A 1 338 ? 10.351 -6.913 3.876 1.00 96.12 338 SER A C 1
ATOM 2654 O O . SER A 1 338 ? 10.755 -8.073 3.785 1.00 96.12 338 SER A O 1
ATOM 2656 N N . ALA A 1 339 ? 10.172 -6.319 5.061 1.00 94.94 339 ALA A N 1
ATOM 2657 C CA . ALA A 1 339 ? 10.636 -6.844 6.350 1.00 94.94 339 ALA A CA 1
ATOM 2658 C C . ALA A 1 339 ? 9.750 -7.940 6.989 1.00 94.94 339 ALA A C 1
ATOM 2660 O O . ALA A 1 339 ? 10.037 -8.388 8.100 1.00 94.94 339 ALA A O 1
ATOM 2661 N N . GLN A 1 340 ? 8.672 -8.363 6.326 1.00 91.75 340 GLN A N 1
ATOM 2662 C CA . GLN A 1 340 ? 7.743 -9.376 6.838 1.00 91.75 340 GLN A CA 1
ATOM 2663 C C . GLN A 1 340 ? 8.351 -10.790 6.923 1.00 91.75 340 GLN A C 1
ATOM 2665 O O . GLN A 1 340 ? 9.280 -11.136 6.191 1.00 91.75 340 GLN A O 1
ATOM 2670 N N . ALA A 1 341 ? 7.762 -11.660 7.749 1.00 92.00 341 ALA A N 1
ATOM 2671 C CA . ALA A 1 341 ? 8.067 -13.091 7.716 1.00 92.00 341 ALA A CA 1
ATOM 2672 C C . ALA A 1 341 ? 7.323 -13.814 6.570 1.00 92.00 341 ALA A C 1
ATOM 2674 O O . ALA A 1 341 ? 6.218 -13.430 6.181 1.00 92.00 341 ALA A O 1
ATOM 2675 N N . TYR A 1 342 ? 7.923 -14.893 6.049 1.00 92.75 342 TYR A N 1
ATOM 2676 C CA . TYR A 1 342 ? 7.389 -15.682 4.927 1.00 92.75 342 TYR A CA 1
ATOM 2677 C C . TYR A 1 342 ? 5.928 -16.108 5.150 1.00 92.75 342 TYR A C 1
ATOM 2679 O O . TYR A 1 342 ? 5.591 -16.730 6.163 1.00 92.75 342 TYR A O 1
ATOM 2687 N N . GLY A 1 343 ? 5.074 -15.812 4.168 1.00 92.31 343 GLY A N 1
ATOM 2688 C CA . GLY A 1 343 ? 3.656 -16.172 4.175 1.00 92.31 343 GLY A CA 1
ATOM 2689 C C . GLY A 1 343 ? 2.751 -15.338 5.092 1.00 92.31 343 GLY A C 1
ATOM 2690 O O . GLY A 1 343 ? 1.566 -15.651 5.167 1.00 92.31 343 GLY A O 1
ATOM 2691 N N . ILE A 1 344 ? 3.248 -14.289 5.762 1.00 94.62 344 ILE A N 1
ATOM 2692 C CA . ILE A 1 344 ? 2.408 -13.416 6.604 1.00 94.62 344 ILE A CA 1
ATOM 2693 C C . ILE A 1 344 ? 1.442 -12.580 5.744 1.00 94.62 344 ILE A C 1
ATOM 2695 O O . ILE A 1 344 ? 0.231 -12.708 5.910 1.00 94.62 344 ILE A O 1
ATOM 2699 N N . PHE A 1 345 ? 1.937 -11.834 4.745 1.00 95.31 345 PHE A N 1
ATOM 2700 C CA . PHE A 1 345 ? 1.080 -11.137 3.767 1.00 95.31 345 PHE A CA 1
ATOM 2701 C C . PHE A 1 345 ? 0.110 -12.095 3.073 1.00 95.31 345 PHE A C 1
ATOM 2703 O O . PHE A 1 345 ? -1.064 -11.775 2.929 1.00 95.31 345 PHE A O 1
ATOM 2710 N N . HIS A 1 346 ? 0.561 -13.303 2.717 1.00 94.19 346 HIS A N 1
ATOM 2711 C CA . HIS A 1 346 ? -0.324 -14.297 2.116 1.00 94.19 346 HIS A CA 1
ATOM 2712 C C . HIS A 1 346 ? -1.453 -14.722 3.072 1.00 94.19 346 HIS A C 1
ATOM 2714 O O . HIS A 1 346 ? -2.604 -14.788 2.654 1.00 94.19 346 HIS A O 1
ATOM 2720 N N . GLY A 1 347 ? -1.161 -14.990 4.346 1.00 93.88 347 GLY A N 1
ATOM 2721 C CA . GLY A 1 347 ? -2.193 -15.382 5.307 1.00 93.88 347 GLY A CA 1
ATOM 2722 C C . GLY A 1 347 ? -3.235 -14.288 5.564 1.00 93.88 347 GLY A C 1
ATOM 2723 O O . GLY A 1 347 ? -4.414 -14.583 5.735 1.00 93.88 347 GLY A O 1
ATOM 2724 N N . ASP A 1 348 ? -2.831 -13.021 5.529 1.00 95.56 348 ASP A N 1
ATOM 2725 C CA . ASP A 1 348 ? -3.749 -11.880 5.604 1.00 95.56 348 ASP A CA 1
ATOM 2726 C C . ASP A 1 348 ? -4.589 -11.712 4.329 1.00 95.56 348 ASP A C 1
ATOM 2728 O O . ASP A 1 348 ? -5.794 -11.453 4.382 1.00 95.56 348 ASP A O 1
ATOM 2732 N N . LEU A 1 349 ? -3.970 -11.914 3.166 1.00 94.31 349 LEU A N 1
ATOM 2733 C CA . LEU A 1 349 ? -4.647 -11.867 1.874 1.00 94.31 349 LEU A CA 1
ATOM 2734 C C . LEU A 1 349 ? -5.660 -13.011 1.666 1.00 94.31 349 LEU A C 1
ATOM 2736 O O . LEU A 1 349 ? -6.512 -12.889 0.786 1.00 94.31 349 LEU A O 1
ATOM 2740 N N . ASP A 1 350 ? -5.639 -14.071 2.484 1.00 93.12 350 ASP A N 1
ATOM 2741 C CA . ASP A 1 350 ? -6.717 -15.075 2.537 1.00 93.12 350 ASP A CA 1
ATOM 2742 C C . ASP A 1 350 ? -8.050 -14.443 2.989 1.00 93.12 350 ASP A C 1
ATOM 2744 O O . ASP A 1 350 ? -9.110 -14.761 2.446 1.00 93.12 350 ASP A O 1
ATOM 2748 N N . PHE A 1 351 ? -8.005 -13.489 3.930 1.00 93.94 351 PHE A N 1
ATOM 2749 C CA . PHE A 1 351 ? -9.179 -12.705 4.316 1.00 93.94 351 PHE A CA 1
ATOM 2750 C C . PHE A 1 351 ? -9.572 -11.709 3.214 1.00 93.94 351 PHE A C 1
ATOM 2752 O O . PHE A 1 351 ? -10.732 -11.684 2.797 1.00 93.94 351 PHE A O 1
ATOM 2759 N N . TYR A 1 352 ? -8.601 -10.942 2.702 1.00 92.19 352 TYR A N 1
ATOM 2760 C CA . TYR A 1 352 ? -8.838 -9.875 1.716 1.00 92.19 352 TYR A CA 1
ATOM 2761 C C . TYR A 1 352 ? -9.445 -10.383 0.398 1.00 92.19 352 TYR A C 1
ATOM 2763 O O . TYR A 1 352 ? -10.330 -9.741 -0.175 1.00 92.19 352 TYR A O 1
ATOM 2771 N N . PHE A 1 353 ? -8.996 -11.557 -0.063 1.00 88.00 353 PHE A N 1
ATOM 2772 C CA . PHE A 1 353 ? -9.441 -12.212 -1.293 1.00 88.00 353 PHE A CA 1
ATOM 2773 C C . PHE A 1 353 ? -10.302 -13.452 -1.004 1.00 88.00 353 PHE A C 1
ATOM 2775 O O . PHE A 1 353 ? -9.945 -14.577 -1.353 1.00 88.00 353 PHE A O 1
ATOM 2782 N N . GLY A 1 354 ? -11.476 -13.229 -0.406 1.00 81.69 354 GLY A N 1
ATOM 2783 C CA . GLY A 1 354 ? -12.554 -14.224 -0.324 1.00 81.69 354 GLY A CA 1
ATOM 2784 C C . GLY A 1 354 ? -12.952 -14.669 1.084 1.00 81.69 354 GLY A C 1
ATOM 2785 O O . GLY A 1 354 ? -14.022 -15.254 1.235 1.00 81.69 354 GLY A O 1
ATOM 2786 N N . GLY A 1 355 ? -12.164 -14.352 2.116 1.00 86.88 355 GLY A N 1
ATOM 2787 C CA . GLY A 1 355 ? -12.586 -14.493 3.517 1.00 86.88 355 GLY A CA 1
ATOM 2788 C C . GLY A 1 355 ? -13.568 -13.409 3.991 1.00 86.88 355 GLY A C 1
ATOM 2789 O O . GLY A 1 355 ? -14.159 -13.554 5.061 1.00 86.88 355 GLY A O 1
ATOM 2790 N N . TRP A 1 356 ? -13.784 -12.360 3.189 1.00 93.50 356 TRP A N 1
ATOM 2791 C CA . TRP A 1 356 ? -14.816 -11.336 3.368 1.00 93.50 356 TRP A CA 1
ATOM 2792 C C . TRP A 1 356 ? -15.811 -11.311 2.196 1.00 93.50 356 TRP A C 1
ATOM 2794 O O . TRP A 1 356 ? -15.431 -11.241 1.026 1.00 93.50 356 TRP A O 1
ATOM 2804 N N . ASP A 1 357 ? -17.106 -11.310 2.525 1.00 95.62 357 ASP A N 1
ATOM 2805 C CA . ASP A 1 357 ? -18.200 -10.966 1.611 1.00 95.62 357 ASP A CA 1
ATOM 2806 C C . ASP A 1 357 ? -19.288 -10.212 2.388 1.00 95.62 357 ASP A C 1
ATOM 2808 O O . ASP A 1 357 ? -20.075 -10.789 3.146 1.00 95.62 357 ASP A O 1
ATOM 2812 N N . GLY A 1 358 ? -19.310 -8.894 2.215 1.00 96.31 358 GLY A N 1
ATOM 2813 C CA . GLY A 1 358 ? -20.264 -7.979 2.828 1.00 96.31 358 GLY A CA 1
ATOM 2814 C C . GLY A 1 358 ? -21.549 -7.767 2.021 1.00 96.31 358 GLY A C 1
ATOM 2815 O O . GLY A 1 358 ? -22.473 -7.139 2.541 1.00 96.31 358 GLY A O 1
ATOM 2816 N N . ARG A 1 359 ? -21.667 -8.282 0.787 1.00 96.38 359 ARG A N 1
ATOM 2817 C CA . ARG A 1 359 ? -22.696 -7.855 -0.195 1.00 96.38 359 ARG A CA 1
ATOM 2818 C C . ARG A 1 359 ? -24.142 -8.038 0.264 1.00 96.38 359 ARG A C 1
ATOM 2820 O O . ARG A 1 359 ? -25.019 -7.268 -0.111 1.00 96.38 359 ARG A O 1
ATOM 2827 N N . SER A 1 360 ? -24.398 -9.046 1.098 1.00 96.81 360 SER A N 1
ATOM 2828 C CA . SER A 1 360 ? -25.716 -9.348 1.690 1.00 96.81 360 SER A CA 1
ATOM 2829 C C . SER A 1 360 ? -25.849 -8.911 3.162 1.00 96.81 360 SER A C 1
ATOM 2831 O O . SER A 1 360 ? -26.785 -9.308 3.872 1.00 96.81 360 SER A O 1
ATOM 2833 N N . ARG A 1 361 ? -24.875 -8.133 3.656 1.00 97.25 361 ARG A N 1
ATOM 2834 C CA . ARG A 1 361 ? -24.654 -7.852 5.082 1.00 97.25 361 ARG A CA 1
ATOM 2835 C C . ARG A 1 361 ? -24.482 -6.369 5.407 1.00 97.25 361 ARG A C 1
ATOM 2837 O O . ARG A 1 361 ? -25.013 -5.954 6.428 1.00 97.25 361 ARG A O 1
ATOM 2844 N N . VAL A 1 362 ? -23.801 -5.576 4.574 1.00 98.00 362 VAL A N 1
ATOM 2845 C CA . VAL A 1 362 ? -23.510 -4.159 4.887 1.00 98.00 362 VAL A CA 1
ATOM 2846 C C . VAL A 1 362 ? -24.778 -3.316 5.070 1.00 98.00 362 VAL A C 1
ATOM 2848 O O . VAL A 1 362 ? -24.848 -2.521 5.998 1.00 98.00 362 VAL A O 1
ATOM 2851 N N . ALA A 1 363 ? -25.846 -3.602 4.318 1.00 97.75 363 ALA A N 1
ATOM 2852 C CA . ALA A 1 363 ? -27.167 -2.977 4.481 1.00 97.75 363 ALA A CA 1
ATOM 2853 C C . ALA A 1 363 ? -27.887 -3.296 5.816 1.00 97.75 363 ALA A C 1
ATOM 2855 O O . ALA A 1 363 ? -29.028 -2.887 6.013 1.00 97.75 363 ALA A O 1
ATOM 2856 N N . LYS A 1 364 ? -27.252 -4.059 6.719 1.00 95.94 364 LYS A N 1
ATOM 2857 C CA . LYS A 1 364 ? -27.729 -4.370 8.079 1.00 95.94 364 LYS A CA 1
ATOM 2858 C C . LYS A 1 364 ? -26.939 -3.629 9.166 1.00 95.94 364 LYS A C 1
ATOM 2860 O O . LYS A 1 364 ? -27.166 -3.885 10.345 1.00 95.94 364 LYS A O 1
ATOM 2865 N N . VAL A 1 365 ? -25.986 -2.771 8.792 1.00 98.06 365 VAL A N 1
ATOM 2866 C CA . VAL A 1 365 ? -25.288 -1.899 9.742 1.00 98.06 365 VAL A CA 1
ATOM 2867 C C . VAL A 1 365 ? -26.267 -0.849 10.259 1.00 98.06 365 VAL A C 1
ATOM 2869 O O . VAL A 1 365 ? -26.875 -0.121 9.481 1.00 98.06 365 VAL A O 1
ATOM 2872 N N . ASP A 1 366 ? -26.390 -0.776 11.580 1.00 96.44 366 ASP A N 1
ATOM 2873 C CA . ASP A 1 366 ? -27.085 0.299 12.281 1.00 96.44 366 ASP A CA 1
ATOM 2874 C C . ASP A 1 366 ? -26.095 1.438 12.562 1.00 96.44 366 ASP A C 1
ATOM 2876 O O . ASP A 1 366 ? -25.285 1.357 13.493 1.00 96.44 366 ASP A O 1
ATOM 2880 N N . THR A 1 367 ? -26.154 2.495 11.749 1.00 97.38 367 THR A N 1
ATOM 2881 C CA . THR A 1 367 ? -25.291 3.668 11.918 1.00 97.38 367 THR A CA 1
ATOM 2882 C C . THR A 1 367 ? -25.617 4.475 13.171 1.00 97.38 367 THR A C 1
ATOM 2884 O O . THR A 1 367 ? -24.704 5.084 13.713 1.00 97.38 367 THR A O 1
ATOM 2887 N N . GLN A 1 368 ? -26.840 4.409 13.712 1.00 95.25 368 GLN A N 1
ATOM 2888 C CA . GLN A 1 368 ? -27.191 5.110 14.957 1.00 95.25 368 GLN A CA 1
ATOM 2889 C C . GLN A 1 368 ? -26.446 4.511 16.161 1.00 95.25 368 GLN A C 1
ATOM 2891 O O . GLN A 1 368 ? -26.051 5.227 17.082 1.00 95.25 368 GLN A O 1
ATOM 2896 N N . SER A 1 369 ? -26.196 3.195 16.144 1.00 95.31 369 SER A N 1
ATOM 2897 C CA . SER A 1 369 ? -25.313 2.548 17.125 1.00 95.31 369 SER A CA 1
ATOM 2898 C C . SER A 1 369 ? -23.821 2.692 16.784 1.00 95.31 369 SER A C 1
ATOM 2900 O O . SER A 1 369 ? -22.997 2.791 17.703 1.00 95.31 369 SER A O 1
ATOM 2902 N N . CYS A 1 370 ? -23.460 2.667 15.493 1.00 98.00 370 CYS A N 1
ATOM 2903 C CA . CYS A 1 370 ? -22.077 2.653 15.007 1.00 98.00 370 CYS A CA 1
ATOM 2904 C C . CYS A 1 370 ? -21.933 3.347 13.627 1.00 98.00 370 CYS A C 1
ATOM 2906 O O . CYS A 1 370 ? -22.002 2.670 12.596 1.00 98.00 370 CYS A O 1
ATOM 2908 N N . PRO A 1 371 ? -21.714 4.678 13.571 1.00 98.50 371 PRO A N 1
ATOM 2909 C CA . PRO A 1 371 ? -21.643 5.415 12.309 1.00 98.50 371 PRO A CA 1
ATOM 2910 C C . PRO A 1 371 ? -20.446 4.992 11.449 1.00 98.50 371 PRO A C 1
ATOM 2912 O O . PRO A 1 371 ? -19.390 4.617 11.968 1.00 98.50 371 PRO A O 1
ATOM 2915 N N . VAL A 1 372 ? -20.600 5.079 10.125 1.00 98.81 372 VAL A N 1
ATOM 2916 C CA . VAL A 1 372 ? -19.605 4.635 9.136 1.00 98.81 372 VAL A CA 1
ATOM 2917 C C . VAL A 1 372 ? -19.188 5.812 8.257 1.00 98.81 372 VAL A C 1
ATOM 2919 O O . VAL A 1 372 ? -20.006 6.332 7.501 1.00 98.81 372 VAL A O 1
ATOM 2922 N N . TYR A 1 373 ? -17.908 6.190 8.295 1.00 98.81 373 TYR A N 1
ATOM 2923 C CA . TYR A 1 373 ? -17.340 7.180 7.372 1.00 98.81 373 TYR A CA 1
ATOM 2924 C C . TYR A 1 373 ? -16.182 6.558 6.587 1.00 98.81 373 TYR A C 1
ATOM 2926 O O . TYR A 1 373 ? -15.087 6.370 7.110 1.00 98.81 373 TYR A O 1
ATOM 2934 N N . MET A 1 374 ? -16.421 6.224 5.321 1.00 98.81 374 MET A N 1
ATOM 2935 C CA . MET A 1 374 ? -15.433 5.598 4.443 1.00 98.81 374 MET A CA 1
ATOM 2936 C C . MET A 1 374 ? -14.523 6.639 3.778 1.00 98.81 374 MET A C 1
ATOM 2938 O O . MET A 1 374 ? -14.986 7.681 3.313 1.00 98.81 374 MET A O 1
ATOM 2942 N N . LEU A 1 375 ? -13.230 6.337 3.679 1.00 98.88 375 LEU A N 1
ATOM 2943 C CA . LEU A 1 375 ? -12.230 7.186 3.028 1.00 98.88 375 LEU A CA 1
ATOM 2944 C C . LEU A 1 375 ? -11.450 6.378 1.988 1.00 98.88 375 LEU A C 1
ATOM 2946 O O . LEU A 1 375 ? -10.920 5.315 2.299 1.00 98.88 375 LEU A O 1
ATOM 2950 N N . THR A 1 376 ? -11.321 6.887 0.765 1.00 98.75 376 THR A N 1
ATOM 2951 C CA . THR A 1 376 ? -10.573 6.192 -0.298 1.00 98.75 376 THR A CA 1
ATOM 2952 C C . THR A 1 376 ? -9.598 7.143 -0.975 1.00 98.75 376 THR A C 1
ATOM 2954 O O . THR A 1 376 ? -9.970 8.267 -1.298 1.00 98.75 376 THR A O 1
ATOM 2957 N N . GLY A 1 377 ? -8.353 6.719 -1.186 1.00 98.50 377 GLY A N 1
ATOM 2958 C CA . GLY A 1 377 ? -7.376 7.499 -1.949 1.00 98.50 377 GLY A CA 1
ATOM 2959 C C . GLY A 1 377 ? -7.698 7.503 -3.444 1.00 98.50 377 GLY A C 1
ATOM 2960 O O . GLY A 1 377 ? -8.074 6.471 -3.997 1.00 98.50 377 GLY A O 1
ATOM 2961 N N . GLU A 1 378 ? -7.539 8.649 -4.103 1.00 98.00 378 GLU A N 1
ATOM 2962 C CA . GLU A 1 378 ? -7.718 8.794 -5.555 1.00 98.00 378 GLU A CA 1
ATOM 2963 C C . GLU A 1 378 ? -6.845 7.819 -6.368 1.00 98.00 378 GLU A C 1
ATOM 2965 O O . GLU A 1 378 ? -7.290 7.281 -7.383 1.00 98.00 378 GLU A O 1
ATOM 2970 N N . TYR A 1 379 ? -5.625 7.546 -5.896 1.00 97.69 379 TYR A N 1
ATOM 2971 C CA . TYR A 1 379 ? -4.643 6.712 -6.595 1.00 97.69 379 TYR A CA 1
ATOM 2972 C C . TYR A 1 379 ? -4.767 5.205 -6.329 1.00 97.69 379 TYR A C 1
ATOM 2974 O O . TYR A 1 379 ? -4.070 4.413 -6.971 1.00 97.69 379 TYR A O 1
ATOM 2982 N N . ASP A 1 380 ? -5.671 4.787 -5.440 1.00 96.25 380 ASP A N 1
ATOM 2983 C CA . ASP A 1 380 ? -5.934 3.372 -5.186 1.00 96.25 380 ASP A CA 1
ATOM 2984 C C . ASP A 1 380 ? -6.720 2.732 -6.339 1.00 96.25 380 ASP A C 1
ATOM 2986 O O . ASP A 1 380 ? -7.931 2.895 -6.471 1.00 96.25 380 ASP A O 1
ATOM 2990 N N . TRP A 1 381 ? -6.034 1.949 -7.167 1.00 93.00 381 TRP A N 1
ATOM 2991 C CA . TRP A 1 381 ? -6.653 1.165 -8.237 1.00 93.00 381 TRP A CA 1
ATOM 2992 C C . TRP A 1 381 ? -7.223 -0.184 -7.765 1.00 93.00 381 TRP A C 1
ATOM 2994 O O . TRP A 1 381 ? -8.061 -0.765 -8.457 1.00 93.00 381 TRP A O 1
ATOM 3004 N N . SER A 1 382 ? -6.815 -0.683 -6.593 1.00 91.62 382 SER A N 1
ATOM 3005 C CA . SER A 1 382 ? -7.263 -1.978 -6.056 1.00 91.62 382 SER A CA 1
ATOM 3006 C C . SER A 1 382 ? -8.665 -1.889 -5.443 1.00 91.62 382 SER A C 1
ATOM 3008 O O . SER A 1 382 ? -9.535 -2.710 -5.733 1.00 91.62 382 SER A O 1
ATOM 3010 N N . ASN A 1 383 ? -8.922 -0.827 -4.676 1.00 92.94 383 ASN A N 1
ATOM 3011 C CA . ASN A 1 383 ? -10.213 -0.503 -4.083 1.00 92.94 383 ASN A CA 1
ATOM 3012 C C . ASN A 1 383 ? -10.590 0.939 -4.461 1.00 92.94 383 ASN A C 1
ATOM 3014 O O . ASN A 1 383 ? -10.718 1.815 -3.613 1.00 92.94 383 ASN A O 1
ATOM 3018 N N . THR A 1 384 ? -10.768 1.177 -5.765 1.00 95.06 384 THR A N 1
ATOM 3019 C CA . THR A 1 384 ? -11.092 2.494 -6.354 1.00 95.06 384 THR A CA 1
ATOM 3020 C C . THR A 1 384 ? -12.188 3.262 -5.601 1.00 95.06 384 THR A C 1
ATOM 3022 O O . THR A 1 384 ? -13.153 2.621 -5.176 1.00 95.06 384 THR A O 1
ATOM 3025 N N . PRO A 1 385 ? -12.151 4.612 -5.530 1.00 96.81 385 PRO A N 1
ATOM 3026 C CA . PRO A 1 385 ? -13.179 5.424 -4.861 1.00 96.81 385 PRO A CA 1
ATOM 3027 C C . PRO A 1 385 ? -14.626 5.115 -5.272 1.00 96.81 385 PRO A C 1
ATOM 3029 O O . PRO A 1 385 ? -15.537 5.208 -4.455 1.00 96.81 385 PRO A O 1
ATOM 3032 N N . GLU A 1 386 ? -14.850 4.669 -6.510 1.00 96.19 386 GLU A N 1
ATOM 3033 C CA . GLU A 1 386 ? -16.153 4.191 -6.991 1.00 96.19 386 GLU A CA 1
ATOM 3034 C C . GLU A 1 386 ? -16.668 2.952 -6.221 1.00 96.19 386 GLU A C 1
ATOM 3036 O O . GLU A 1 386 ? -17.863 2.829 -5.965 1.00 96.19 386 GLU A O 1
ATOM 3041 N N . MET A 1 387 ? -15.779 2.036 -5.821 1.00 95.75 387 MET A N 1
ATOM 3042 C CA . MET A 1 387 ? -16.099 0.839 -5.026 1.00 95.75 387 MET A CA 1
ATOM 3043 C C . MET A 1 387 ? -16.343 1.182 -3.552 1.00 95.75 387 MET A C 1
ATOM 3045 O O . MET A 1 387 ? -17.228 0.590 -2.930 1.00 95.75 387 MET A O 1
ATOM 3049 N N . GLY A 1 388 ? -15.614 2.167 -3.014 1.00 97.19 388 GLY A N 1
ATOM 3050 C CA . GLY A 1 388 ? -15.891 2.756 -1.701 1.00 97.19 388 GLY A CA 1
ATOM 3051 C C . GLY A 1 388 ? -17.273 3.414 -1.662 1.00 97.19 388 GLY A C 1
ATOM 3052 O O . GLY A 1 388 ? -18.096 3.067 -0.814 1.00 97.19 388 GLY A O 1
ATOM 3053 N N . GLN A 1 389 ? -17.583 4.264 -2.648 1.00 98.31 389 GLN A N 1
ATOM 3054 C CA . GLN A 1 389 ? -18.894 4.908 -2.785 1.00 98.31 389 GLN A CA 1
ATOM 3055 C C . GLN A 1 389 ? -20.020 3.873 -2.906 1.00 98.31 389 GLN A C 1
ATOM 3057 O O . GLN A 1 389 ? -20.907 3.838 -2.059 1.00 98.31 389 GLN A O 1
ATOM 3062 N N . LYS A 1 390 ? -19.908 2.929 -3.853 1.00 97.94 390 LYS A N 1
ATOM 3063 C CA . LYS A 1 390 ? -20.862 1.817 -4.039 1.00 97.94 390 LYS A CA 1
ATOM 3064 C C . LYS A 1 390 ? -20.992 0.888 -2.827 1.00 97.94 390 LYS A C 1
ATOM 3066 O O . LYS A 1 390 ? -21.858 0.014 -2.836 1.00 97.94 390 LYS A O 1
ATOM 3071 N N . THR A 1 391 ? -20.127 1.007 -1.821 1.00 98.31 391 THR A N 1
ATOM 3072 C CA . THR A 1 391 ? -20.270 0.316 -0.535 1.00 98.31 391 THR A CA 1
ATOM 3073 C C . THR A 1 391 ? -21.051 1.172 0.458 1.00 98.31 391 THR A C 1
ATOM 3075 O O . THR A 1 391 ? -22.015 0.673 1.035 1.00 98.31 391 THR A O 1
ATOM 3078 N N . ALA A 1 392 ? -20.702 2.453 0.606 1.00 98.50 392 ALA A N 1
ATOM 3079 C CA . ALA A 1 392 ? -21.435 3.391 1.455 1.00 98.50 392 ALA A CA 1
ATOM 3080 C C . ALA A 1 392 ? -22.894 3.579 1.000 1.00 98.50 392 ALA A C 1
ATOM 3082 O O . ALA A 1 392 ? -23.788 3.551 1.836 1.00 98.50 392 ALA A O 1
ATOM 3083 N N . ASP A 1 393 ? -23.161 3.631 -0.310 1.00 98.44 393 ASP A N 1
ATOM 3084 C CA . ASP A 1 393 ? -24.516 3.749 -0.882 1.00 98.44 393 ASP A CA 1
ATOM 3085 C C . ASP A 1 393 ? -25.460 2.595 -0.467 1.00 98.44 393 ASP A C 1
ATOM 3087 O O . ASP A 1 393 ? -26.683 2.721 -0.545 1.00 98.44 393 ASP A O 1
ATOM 3091 N N . LYS A 1 394 ? -24.907 1.451 -0.031 1.00 98.56 394 LYS A N 1
ATOM 3092 C CA . LYS A 1 394 ? -25.662 0.284 0.467 1.00 98.56 394 LYS A CA 1
ATOM 3093 C C . LYS A 1 394 ? -25.934 0.343 1.973 1.00 98.56 394 LYS A C 1
ATOM 3095 O O . LYS A 1 394 ? -26.667 -0.508 2.472 1.00 98.56 394 LYS A O 1
ATOM 3100 N N . ILE A 1 395 ? -25.320 1.276 2.699 1.00 98.56 395 ILE A N 1
ATOM 3101 C CA . ILE A 1 395 ? -25.393 1.405 4.157 1.00 98.56 395 ILE A CA 1
ATOM 3102 C C . ILE A 1 395 ? -26.189 2.679 4.481 1.00 98.56 395 ILE A C 1
ATOM 3104 O O . ILE A 1 395 ? -25.668 3.782 4.302 1.00 98.56 395 ILE A O 1
ATOM 3108 N N . PRO A 1 396 ? -27.441 2.574 4.963 1.00 97.94 396 PRO A N 1
ATOM 3109 C CA . PRO A 1 396 ? -28.235 3.747 5.318 1.00 97.94 396 PRO A CA 1
ATOM 3110 C C . PRO A 1 396 ? -27.496 4.634 6.329 1.00 97.94 396 PRO A C 1
ATOM 3112 O O . PRO A 1 396 ? -27.128 4.171 7.402 1.00 97.94 396 PRO A O 1
ATOM 3115 N N . GLY A 1 397 ? -27.270 5.903 5.982 1.00 96.88 397 GLY A N 1
ATOM 3116 C CA . GLY A 1 397 ? -26.576 6.869 6.841 1.00 96.88 397 GLY A CA 1
ATOM 3117 C C . GLY A 1 397 ? -25.043 6.813 6.821 1.00 96.88 397 GLY A C 1
ATOM 3118 O O . GLY A 1 397 ? -24.424 7.582 7.549 1.00 96.88 397 GLY A O 1
ATOM 3119 N N . ALA A 1 398 ? -24.408 5.955 6.014 1.00 98.25 398 ALA A N 1
ATOM 3120 C CA . ALA A 1 398 ? -22.955 5.998 5.850 1.00 98.25 398 ALA A CA 1
ATOM 3121 C C . ALA A 1 398 ? -22.500 7.159 4.954 1.00 98.25 398 ALA A C 1
ATOM 3123 O O . ALA A 1 398 ? -23.176 7.545 4.000 1.00 98.25 398 ALA A O 1
ATOM 3124 N N . MET A 1 399 ? -21.294 7.652 5.223 1.00 98.19 399 MET A N 1
ATOM 3125 C CA . MET A 1 399 ? -20.580 8.606 4.377 1.00 98.19 399 MET A CA 1
ATOM 3126 C C . MET A 1 399 ? -19.447 7.917 3.611 1.00 98.19 399 MET A C 1
ATOM 3128 O O . MET A 1 399 ? -18.836 6.968 4.103 1.00 98.19 399 MET A O 1
ATOM 3132 N N . HIS A 1 400 ? -19.106 8.444 2.436 1.00 98.69 400 HIS A N 1
ATOM 3133 C CA . HIS A 1 400 ? -17.854 8.148 1.740 1.00 98.69 400 HIS A CA 1
ATOM 3134 C C . HIS A 1 400 ? -17.235 9.436 1.188 1.00 98.69 400 HIS A C 1
ATOM 3136 O O . HIS A 1 400 ? -17.954 10.336 0.748 1.00 98.69 400 HIS A O 1
ATOM 3142 N N . LYS A 1 401 ? -15.900 9.523 1.195 1.00 98.56 401 LYS A N 1
ATOM 3143 C CA . LYS A 1 401 ? -15.150 10.633 0.600 1.00 98.56 401 LYS A CA 1
ATOM 3144 C C . LYS A 1 401 ? -13.876 10.142 -0.091 1.00 98.56 401 LYS A C 1
ATOM 3146 O O . LYS A 1 401 ? -13.064 9.434 0.505 1.00 98.56 401 LYS A O 1
ATOM 3151 N N . SER A 1 402 ? -13.690 10.569 -1.340 1.00 98.38 402 SER A N 1
ATOM 3152 C CA . SER A 1 402 ? -12.413 10.421 -2.046 1.00 98.38 402 SER A CA 1
ATOM 3153 C C . SER A 1 402 ? -11.405 11.446 -1.522 1.00 98.38 402 SER A C 1
ATOM 3155 O O . SER A 1 402 ? -11.766 12.598 -1.272 1.00 98.38 402 SER A O 1
ATOM 3157 N N . MET A 1 403 ? -10.150 11.036 -1.378 1.00 98.56 403 MET A N 1
ATOM 3158 C CA . MET A 1 403 ? -9.042 11.852 -0.887 1.00 98.56 403 MET A CA 1
ATOM 3159 C C . MET A 1 403 ? -8.052 12.106 -2.036 1.00 98.56 403 MET A C 1
ATOM 3161 O O . MET A 1 403 ? -7.395 11.152 -2.469 1.00 98.56 403 MET A O 1
ATOM 3165 N N . PRO A 1 404 ? -7.959 13.346 -2.555 1.00 97.56 404 PRO A N 1
ATOM 3166 C CA . PRO A 1 404 ? -7.030 13.686 -3.631 1.00 97.56 404 PRO A CA 1
ATOM 3167 C C . PRO A 1 404 ? -5.561 13.479 -3.248 1.00 97.56 404 PRO A C 1
ATOM 3169 O O . PRO A 1 404 ? -5.212 13.519 -2.067 1.00 97.56 404 PRO A O 1
ATOM 3172 N N . ASP A 1 405 ? -4.705 13.272 -4.253 1.00 96.38 405 ASP A N 1
ATOM 3173 C CA . ASP A 1 405 ? -3.248 13.066 -4.120 1.00 96.38 405 ASP A CA 1
ATOM 3174 C C . ASP A 1 405 ? -2.803 11.927 -3.171 1.00 96.38 405 ASP A C 1
ATOM 3176 O O . ASP A 1 405 ? -1.639 11.866 -2.775 1.00 96.38 405 ASP A O 1
ATOM 3180 N N . LEU A 1 406 ? -3.703 11.017 -2.786 1.00 98.31 406 LEU A N 1
ATOM 3181 C CA . LEU A 1 406 ? -3.419 9.915 -1.861 1.00 98.31 406 LEU A CA 1
ATOM 3182 C C . LEU A 1 406 ? -3.706 8.558 -2.512 1.00 98.31 406 LEU A C 1
ATOM 3184 O O . LEU A 1 406 ? -4.688 8.405 -3.239 1.00 98.31 406 LEU A O 1
ATOM 3188 N N . GLY A 1 407 ? -2.850 7.569 -2.248 1.00 97.75 407 GLY A N 1
ATOM 3189 C CA . GLY A 1 407 ? -3.002 6.187 -2.701 1.00 97.75 407 GLY A CA 1
ATOM 3190 C C . GLY A 1 407 ? -3.645 5.270 -1.660 1.00 97.75 407 GLY A C 1
ATOM 3191 O O . GLY A 1 407 ? -4.563 5.651 -0.922 1.00 97.75 407 GLY A O 1
ATOM 3192 N N . HIS A 1 408 ? -3.187 4.019 -1.628 1.00 97.75 408 HIS A N 1
ATOM 3193 C CA . HIS A 1 408 ? -3.763 2.973 -0.785 1.00 97.75 408 HIS A CA 1
ATOM 3194 C C . HIS A 1 408 ? -3.312 3.007 0.693 1.00 97.75 408 HIS A C 1
ATOM 3196 O O . HIS A 1 408 ? -3.937 2.357 1.531 1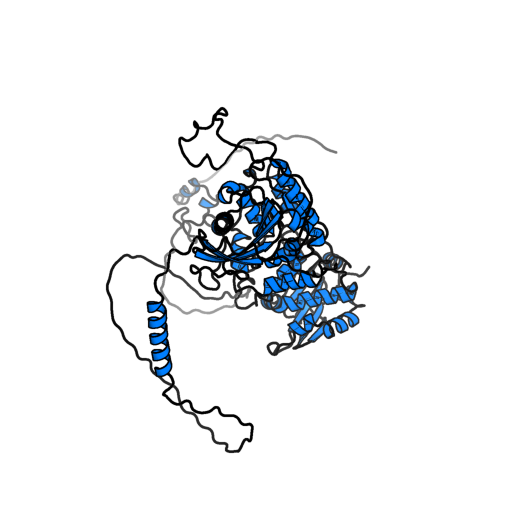.00 97.75 408 HIS A O 1
ATOM 3202 N N . PHE A 1 409 ? -2.276 3.777 1.053 1.00 97.88 409 PHE A N 1
ATOM 3203 C CA . PHE A 1 409 ? -1.710 3.820 2.414 1.00 97.88 409 PHE A CA 1
ATOM 3204 C C . PHE A 1 409 ? -1.695 5.243 2.995 1.00 97.88 409 PHE A C 1
ATOM 3206 O O . PHE A 1 409 ? -0.652 5.715 3.445 1.00 97.88 409 PHE A O 1
ATOM 3213 N N . PRO A 1 410 ? -2.829 5.964 3.035 1.00 98.00 410 PRO A N 1
ATOM 3214 C CA . PRO A 1 410 ? -2.858 7.417 3.219 1.00 98.00 410 PRO A CA 1
ATOM 3215 C C . PRO A 1 410 ? -2.267 7.887 4.559 1.00 98.00 410 PRO A C 1
ATOM 3217 O O . PRO A 1 410 ? -1.659 8.953 4.625 1.00 98.00 410 PRO A O 1
ATOM 3220 N N . ALA A 1 411 ? -2.382 7.066 5.609 1.00 98.06 411 ALA A N 1
ATOM 3221 C CA . ALA A 1 411 ? -1.791 7.315 6.925 1.00 98.06 411 ALA A CA 1
ATOM 3222 C C . ALA A 1 411 ? -0.251 7.280 6.940 1.00 98.06 411 ALA A C 1
ATOM 3224 O O . ALA A 1 411 ? 0.357 7.876 7.829 1.00 98.06 411 ALA A O 1
ATOM 3225 N N . THR A 1 412 ? 0.362 6.600 5.968 1.00 97.88 412 THR A N 1
ATOM 3226 C CA . THR A 1 412 ? 1.816 6.485 5.806 1.00 97.88 412 THR A CA 1
ATOM 3227 C C . THR A 1 412 ? 2.320 7.339 4.647 1.00 97.88 412 THR A C 1
ATOM 3229 O O . THR A 1 412 ? 3.357 7.971 4.789 1.00 97.88 412 THR A O 1
ATOM 3232 N N . GLU A 1 413 ? 1.595 7.397 3.524 1.00 97.44 413 GLU A N 1
ATOM 3233 C CA . GLU A 1 413 ? 1.991 8.123 2.311 1.00 97.44 413 GLU A CA 1
ATOM 3234 C C . GLU A 1 413 ? 2.178 9.616 2.567 1.00 97.44 413 GLU A C 1
ATOM 3236 O O . GLU A 1 413 ? 3.300 10.101 2.498 1.00 97.44 413 GLU A O 1
ATOM 3241 N N . ASN A 1 414 ? 1.114 10.345 2.908 1.00 98.00 414 ASN A N 1
ATOM 3242 C CA . ASN A 1 414 ? 1.217 11.761 3.249 1.00 98.00 414 ASN A CA 1
ATOM 3243 C C . ASN A 1 414 ? 0.297 12.071 4.448 1.00 98.00 414 ASN A C 1
ATOM 3245 O O . ASN A 1 414 ? -0.865 12.452 4.267 1.00 98.00 414 ASN A O 1
ATOM 3249 N N . PRO A 1 415 ? 0.808 11.929 5.691 1.00 97.25 415 PRO A N 1
ATOM 3250 C CA . PRO A 1 415 ? 0.047 12.203 6.910 1.00 97.25 415 PRO A CA 1
ATOM 3251 C C . PRO A 1 415 ? -0.512 13.631 6.962 1.00 97.25 415 PRO A C 1
ATOM 3253 O O . PRO A 1 415 ? -1.600 13.847 7.495 1.00 97.25 415 PRO A O 1
ATOM 3256 N N . ALA A 1 416 ? 0.192 14.609 6.377 1.00 96.50 416 ALA A N 1
ATOM 3257 C CA . ALA A 1 416 ? -0.244 16.002 6.357 1.00 96.50 416 ALA A CA 1
ATOM 3258 C C . ALA A 1 416 ? -1.499 16.208 5.488 1.00 96.50 416 ALA A C 1
ATOM 3260 O O . ALA A 1 416 ? -2.404 16.929 5.918 1.00 96.50 416 ALA A O 1
ATOM 3261 N N . LYS A 1 417 ? -1.585 15.531 4.328 1.00 98.06 417 LYS A N 1
ATOM 3262 C CA . LYS A 1 417 ? -2.789 15.474 3.474 1.00 98.06 417 LYS A CA 1
ATOM 3263 C C . LYS A 1 417 ? -3.901 14.608 4.089 1.00 98.06 417 LYS A C 1
ATOM 3265 O O . LYS A 1 417 ? -5.069 14.975 4.006 1.00 98.06 417 LYS A O 1
ATOM 3270 N N . PHE A 1 418 ? -3.567 13.497 4.752 1.00 98.69 418 PHE A N 1
ATOM 3271 C CA . PHE A 1 418 ? -4.562 12.561 5.297 1.00 98.69 418 PHE A CA 1
ATOM 3272 C C . PHE A 1 418 ? -5.256 13.035 6.586 1.00 98.69 418 PHE A C 1
ATOM 3274 O O . PHE A 1 418 ? -6.473 12.890 6.717 1.00 98.69 418 PHE A O 1
ATOM 3281 N N . VAL A 1 419 ? -4.522 13.608 7.548 1.00 98.62 419 VAL A N 1
ATOM 3282 C CA . VAL A 1 419 ? -5.078 13.974 8.867 1.00 98.62 419 VAL A CA 1
ATOM 3283 C C . VAL A 1 419 ? -6.319 14.887 8.796 1.00 98.62 419 VAL A C 1
ATOM 3285 O O . VAL A 1 419 ? -7.252 14.630 9.556 1.00 98.62 419 VAL A O 1
ATOM 3288 N N . PRO A 1 420 ? -6.416 15.902 7.910 1.00 98.69 420 PRO A N 1
ATOM 3289 C CA . PRO A 1 420 ? -7.651 16.669 7.719 1.00 98.69 420 PRO A CA 1
ATOM 3290 C C . PRO A 1 420 ? -8.889 15.802 7.429 1.00 98.69 420 PRO A C 1
ATOM 3292 O O . PRO A 1 420 ? -9.923 15.995 8.068 1.00 98.69 420 PRO A O 1
ATOM 3295 N N . HIS A 1 421 ? -8.775 14.812 6.537 1.00 98.81 421 HIS A N 1
ATOM 3296 C CA . HIS A 1 421 ? -9.865 13.883 6.211 1.00 98.81 421 HIS A CA 1
ATOM 3297 C C . HIS A 1 421 ? -10.209 12.957 7.385 1.00 98.81 421 HIS A C 1
ATOM 3299 O O . HIS A 1 421 ? -11.382 12.699 7.655 1.00 98.81 421 HIS A O 1
ATOM 3305 N N . LEU A 1 422 ? -9.198 12.491 8.124 1.00 98.81 422 LEU A N 1
ATOM 3306 C CA . LEU A 1 422 ? -9.408 11.674 9.319 1.00 98.81 422 LEU A CA 1
ATOM 3307 C C . LEU A 1 422 ? -10.110 12.465 10.439 1.00 98.81 422 LEU A C 1
ATOM 3309 O O . LEU A 1 422 ? -11.004 11.935 11.095 1.00 98.81 422 LEU A O 1
ATOM 3313 N N . ILE A 1 423 ? -9.749 13.736 10.643 1.00 98.69 423 ILE A N 1
ATOM 3314 C CA . ILE A 1 423 ? -10.400 14.619 11.624 1.00 98.69 423 ILE A CA 1
ATOM 3315 C C . ILE A 1 423 ? -11.867 14.861 11.252 1.00 98.69 423 ILE A C 1
ATOM 3317 O O . ILE A 1 423 ? -12.718 14.781 12.134 1.00 98.69 423 ILE A O 1
ATOM 3321 N N . GLU A 1 424 ? -12.172 15.083 9.971 1.00 98.56 424 GLU A N 1
ATOM 3322 C CA . GLU A 1 424 ? -13.540 15.231 9.453 1.00 98.56 424 GLU A CA 1
ATOM 3323 C C . GLU A 1 424 ? -14.398 13.976 9.698 1.00 98.56 424 GLU A C 1
ATOM 3325 O O . GLU A 1 424 ? -15.527 14.080 10.181 1.00 98.56 424 GLU A O 1
ATOM 3330 N N . ALA A 1 425 ? -13.845 12.786 9.441 1.00 98.62 425 ALA A N 1
ATOM 3331 C CA . ALA A 1 425 ? -14.507 11.510 9.708 1.00 98.62 425 ALA A CA 1
ATOM 3332 C C . ALA A 1 425 ? -14.748 11.275 11.215 1.00 98.62 425 ALA A C 1
ATOM 3334 O O . ALA A 1 425 ? -15.831 10.840 11.616 1.00 98.62 425 ALA A O 1
ATOM 3335 N N . ILE A 1 426 ? -13.779 11.626 12.071 1.00 98.50 426 ILE A N 1
ATOM 3336 C CA . ILE A 1 426 ? -13.938 11.585 13.534 1.00 98.50 426 ILE A CA 1
ATOM 3337 C C . ILE A 1 426 ? -14.992 12.604 13.994 1.00 98.50 426 ILE A C 1
ATOM 3339 O O . ILE A 1 426 ? -15.821 12.274 14.835 1.00 98.50 426 ILE A O 1
ATOM 3343 N N . ASP A 1 427 ? -14.999 13.824 13.449 1.00 97.50 427 ASP A N 1
ATOM 3344 C CA . ASP A 1 427 ? -16.003 14.852 13.756 1.00 97.50 427 ASP A CA 1
ATOM 3345 C C . ASP A 1 427 ? -17.421 14.428 13.362 1.00 97.50 427 ASP A C 1
ATOM 3347 O O . ASP A 1 427 ? -18.364 14.807 14.048 1.00 97.50 427 ASP A O 1
ATOM 3351 N N . HIS A 1 428 ? -17.594 13.659 12.285 1.00 96.12 428 HIS A N 1
ATOM 3352 C CA . HIS A 1 428 ? -18.889 13.081 11.923 1.00 96.12 428 HIS A CA 1
ATOM 3353 C C . HIS A 1 428 ? -19.344 12.043 12.961 1.00 96.12 428 HIS A C 1
ATOM 3355 O O . HIS A 1 428 ? -20.408 12.209 13.553 1.00 96.12 428 HIS A O 1
ATOM 3361 N N . ILE A 1 429 ? -18.506 11.046 13.279 1.00 96.44 429 ILE A N 1
ATOM 3362 C CA . ILE A 1 429 ? -18.822 10.021 14.295 1.00 96.44 429 ILE A CA 1
ATOM 3363 C C . ILE A 1 429 ? -19.100 10.655 15.675 1.00 96.44 429 ILE A C 1
ATOM 3365 O O . ILE A 1 429 ? -19.931 10.163 16.436 1.00 96.44 429 ILE A O 1
ATOM 3369 N N . GLN A 1 430 ? -18.443 11.773 16.001 1.00 92.69 430 GLN A N 1
ATOM 3370 C CA . GLN A 1 430 ? -18.644 12.502 17.258 1.00 92.69 430 GLN A CA 1
ATOM 3371 C C . GLN A 1 430 ? -19.885 13.414 17.296 1.00 92.69 430 GLN A C 1
ATOM 3373 O O . GLN A 1 430 ? -20.205 13.909 18.376 1.00 92.69 430 GLN A O 1
ATOM 3378 N N . LYS A 1 431 ? -20.590 13.633 16.176 1.00 83.69 431 LYS A N 1
ATOM 3379 C CA . LYS A 1 431 ? -21.821 14.456 16.104 1.00 83.69 431 LYS A CA 1
ATOM 3380 C C . LYS A 1 431 ? -23.121 13.660 16.231 1.00 83.69 431 LYS A C 1
ATOM 3382 O O . LYS A 1 431 ? -24.149 14.241 16.553 1.00 83.69 431 LYS A O 1
ATOM 3387 N N . GLU A 1 432 ? -23.068 12.342 16.073 1.00 60.78 432 GLU A N 1
ATOM 3388 C CA . GLU A 1 432 ? -24.227 11.445 16.191 1.00 60.78 432 GLU A CA 1
ATOM 3389 C C . GLU A 1 432 ? -24.756 11.148 17.634 1.00 60.78 432 GLU A C 1
ATOM 3391 O O . GLU A 1 432 ? -25.826 10.546 17.728 1.00 60.78 432 GLU A O 1
ATOM 3396 N N . PRO A 1 433 ? -24.128 11.513 18.788 1.00 45.53 433 PRO A N 1
ATOM 3397 C CA . PRO A 1 433 ? -24.570 10.999 20.094 1.00 45.53 433 PRO A CA 1
ATOM 3398 C C . PRO A 1 433 ? -25.695 11.787 20.803 1.00 45.53 433 PRO A C 1
ATOM 3400 O O . PRO A 1 433 ? -26.059 11.407 21.916 1.00 45.53 433 PRO A O 1
ATOM 3403 N N . GLU A 1 434 ? -26.262 12.858 20.230 1.00 37.91 434 GLU A N 1
ATOM 3404 C CA . GLU A 1 434 ? -27.293 13.666 20.927 1.00 37.91 434 GLU A CA 1
ATOM 3405 C C . GLU A 1 434 ? -28.678 12.993 21.049 1.00 37.91 434 GLU A C 1
ATOM 3407 O O . GLU A 1 434 ? -29.529 13.479 21.792 1.00 37.91 434 GLU A O 1
ATOM 3412 N N . LEU A 1 435 ? -28.922 11.853 20.389 1.00 36.72 435 LEU A N 1
ATOM 3413 C CA . LEU A 1 435 ? -30.249 11.217 20.366 1.00 36.72 435 LEU A CA 1
ATOM 3414 C C . LEU A 1 435 ? -30.630 10.385 21.610 1.00 36.72 435 LEU A C 1
ATOM 3416 O O . LEU A 1 435 ? -31.807 10.055 21.750 1.00 36.72 435 LEU A O 1
ATOM 3420 N N . TYR A 1 436 ? -29.700 10.053 22.521 1.00 39.62 436 TYR A N 1
ATOM 3421 C CA . TYR A 1 436 ? -29.998 9.172 23.671 1.00 39.62 436 TYR A CA 1
ATOM 3422 C C . TYR A 1 436 ? -29.327 9.556 25.008 1.00 39.62 436 TYR A C 1
ATOM 3424 O O . TYR A 1 436 ? -28.392 8.882 25.460 1.00 39.62 436 TYR A O 1
ATOM 3432 N N . PRO A 1 437 ? -29.860 10.552 25.739 1.00 33.41 437 PRO A N 1
ATOM 3433 C CA . PRO A 1 437 ? -29.588 10.704 27.166 1.00 33.41 437 PRO A CA 1
ATOM 3434 C C . PRO A 1 437 ? -30.284 9.584 27.969 1.00 33.41 437 PRO A C 1
ATOM 3436 O O . PRO A 1 437 ? -31.427 9.734 28.392 1.00 33.41 437 PRO A O 1
ATOM 3439 N N . GLY A 1 438 ? -29.608 8.446 28.193 1.00 36.81 438 GLY A N 1
ATOM 3440 C CA . GLY A 1 438 ? -30.099 7.435 29.149 1.00 36.81 438 GLY A CA 1
ATOM 3441 C C . GLY A 1 438 ? -29.457 6.040 29.138 1.00 36.81 438 GLY A C 1
ATOM 3442 O O . GLY A 1 438 ? -29.392 5.405 30.189 1.00 36.81 438 GLY A O 1
ATOM 3443 N N . HIS A 1 439 ? -28.959 5.531 28.004 1.00 37.47 439 HIS A N 1
ATOM 3444 C CA . HIS A 1 439 ? -28.553 4.115 27.914 1.00 37.47 439 HIS A CA 1
ATOM 3445 C C . HIS A 1 439 ? -27.188 3.796 28.554 1.00 37.47 439 HIS A C 1
ATOM 3447 O O . HIS A 1 439 ? -26.137 3.774 27.907 1.00 37.47 439 HIS A O 1
ATOM 3453 N N . CYS A 1 440 ? -27.213 3.469 29.848 1.00 33.56 440 CYS A N 1
ATOM 3454 C CA . CYS A 1 440 ? -26.072 2.910 30.564 1.00 33.56 440 CYS A CA 1
ATOM 3455 C C . CYS A 1 440 ? -25.923 1.401 30.287 1.00 33.56 440 CYS A C 1
ATOM 3457 O O . CYS A 1 440 ? -26.490 0.566 30.987 1.00 33.56 440 CYS A O 1
ATOM 3459 N N . PHE A 1 441 ? -25.080 1.041 29.314 1.00 39.25 441 PHE A N 1
ATOM 3460 C CA . PHE A 1 441 ? -24.755 -0.352 28.936 1.00 39.25 441 PHE A CA 1
ATOM 3461 C C . PHE A 1 441 ? -24.208 -1.258 30.068 1.00 39.25 441 PHE A C 1
ATOM 3463 O O . PHE A 1 441 ? -23.987 -2.445 29.844 1.00 39.25 441 PHE A O 1
ATOM 3470 N N . LEU A 1 442 ? -23.970 -0.737 31.278 1.00 38.84 442 LEU A N 1
ATOM 3471 C CA . LEU A 1 442 ? -23.631 -1.551 32.455 1.00 38.84 442 LEU A CA 1
ATOM 3472 C C . LEU A 1 442 ? -24.856 -2.256 33.069 1.00 38.84 442 LEU A C 1
ATOM 3474 O O . LEU A 1 442 ? -24.681 -3.207 33.827 1.00 38.84 442 LEU A O 1
ATOM 3478 N N . CYS A 1 443 ? -26.077 -1.808 32.762 1.00 35.59 443 CYS A N 1
ATOM 3479 C CA . CYS A 1 443 ? -27.307 -2.325 33.366 1.00 35.59 443 CYS A CA 1
ATOM 3480 C C . CYS A 1 443 ? -27.831 -3.606 32.692 1.00 35.59 443 CYS A C 1
ATOM 3482 O O . CYS A 1 443 ? -28.373 -4.474 33.374 1.00 35.59 443 CYS A O 1
ATOM 3484 N N . ASP A 1 444 ? -27.611 -3.774 31.384 1.00 38.25 444 ASP A N 1
ATOM 3485 C CA . ASP A 1 444 ? -28.194 -4.865 30.578 1.00 38.25 444 ASP A CA 1
ATOM 3486 C C . ASP A 1 444 ? -27.574 -6.259 30.841 1.00 38.25 444 ASP A C 1
ATOM 3488 O O . ASP A 1 444 ? -27.939 -7.244 30.201 1.00 38.25 444 ASP A O 1
ATOM 3492 N N . GLY A 1 445 ? -26.631 -6.364 31.785 1.00 35.62 445 GLY A N 1
ATOM 3493 C CA . GLY A 1 445 ? -25.959 -7.614 32.159 1.00 35.62 445 GLY A CA 1
ATOM 3494 C C . GLY A 1 445 ? -26.573 -8.376 33.342 1.00 35.62 445 GLY A C 1
ATOM 3495 O O . GLY A 1 445 ? -26.122 -9.486 33.623 1.00 35.62 445 GLY A O 1
ATOM 3496 N N . ILE A 1 446 ? -27.553 -7.809 34.063 1.00 37.03 446 ILE A N 1
ATOM 3497 C CA . ILE A 1 446 ? -28.089 -8.393 35.310 1.00 37.03 446 ILE A CA 1
ATOM 3498 C C . ILE A 1 446 ? -29.629 -8.416 35.293 1.00 37.03 446 ILE A C 1
ATOM 3500 O O . ILE A 1 446 ? -30.263 -7.380 35.516 1.00 37.03 446 ILE A O 1
ATOM 3504 N N . PRO A 1 447 ? -30.265 -9.590 35.105 1.00 30.77 447 PRO A N 1
ATOM 3505 C CA . PRO A 1 447 ? -31.713 -9.725 35.237 1.00 30.77 447 PRO A CA 1
ATOM 3506 C C . PRO A 1 447 ? -32.182 -9.383 36.661 1.00 30.77 447 PRO A C 1
ATOM 3508 O O . PRO A 1 447 ? -31.866 -10.097 37.610 1.00 30.77 447 PRO A O 1
ATOM 3511 N N . GLY A 1 448 ? -32.960 -8.303 36.803 1.00 37.47 448 GLY A N 1
ATOM 3512 C CA . GLY A 1 448 ? -33.663 -7.948 38.047 1.00 37.47 448 GLY A CA 1
ATOM 3513 C C . GLY A 1 448 ? -33.327 -6.591 38.682 1.00 37.47 448 GLY A C 1
ATOM 3514 O O . GLY A 1 448 ? -33.968 -6.239 39.668 1.00 37.47 448 GLY A O 1
ATOM 3515 N N . LEU A 1 449 ? -32.382 -5.804 38.147 1.00 36.50 449 LEU A N 1
ATOM 3516 C CA . LEU A 1 449 ? -31.942 -4.550 38.793 1.00 36.50 449 LEU A CA 1
ATOM 3517 C C . LEU A 1 449 ? -32.745 -3.278 38.421 1.00 36.50 449 LEU A C 1
ATOM 3519 O O . LEU A 1 449 ? -32.378 -2.173 38.812 1.00 36.50 449 LEU A O 1
ATOM 3523 N N . THR A 1 450 ? -33.857 -3.400 37.694 1.00 36.66 450 THR A N 1
ATOM 3524 C CA . THR A 1 450 ? -34.630 -2.279 37.113 1.00 36.66 450 THR A CA 1
ATOM 3525 C C . THR A 1 450 ? -35.573 -1.544 38.085 1.00 36.66 450 THR A C 1
ATOM 3527 O O . THR A 1 450 ? -36.568 -0.975 37.650 1.00 36.66 450 THR A O 1
ATOM 3530 N N . ASN A 1 451 ? -35.312 -1.569 39.398 1.00 35.34 451 ASN A N 1
ATOM 3531 C CA . ASN A 1 451 ? -36.227 -1.023 40.421 1.00 35.34 451 ASN A CA 1
ATOM 3532 C C . ASN A 1 451 ? -35.535 -0.278 41.587 1.00 35.34 451 ASN A C 1
ATOM 3534 O O . ASN A 1 451 ? -36.160 -0.056 42.621 1.00 35.34 451 ASN A O 1
ATOM 3538 N N . LEU A 1 452 ? -34.257 0.101 41.444 1.00 34.69 452 LEU A N 1
ATOM 3539 C CA . LEU A 1 452 ? -33.460 0.735 42.512 1.00 34.69 452 LEU A CA 1
ATOM 3540 C C . LEU A 1 452 ? -32.766 2.052 42.108 1.00 34.69 452 LEU A C 1
ATOM 3542 O O . LEU A 1 452 ? -31.718 2.392 42.645 1.00 34.69 452 LEU A O 1
ATOM 3546 N N . LEU A 1 453 ? -33.380 2.820 41.204 1.00 35.12 453 LEU A N 1
ATOM 3547 C CA . LEU A 1 453 ? -33.125 4.258 41.058 1.00 35.12 453 LEU A CA 1
ATOM 3548 C C . LEU A 1 453 ? -34.463 4.997 40.891 1.00 35.12 453 LEU A C 1
ATOM 3550 O O . LEU A 1 453 ? -35.170 4.813 39.901 1.00 35.12 453 LEU A O 1
ATOM 3554 N N . ARG A 1 454 ? -34.803 5.811 41.892 1.00 32.66 454 ARG A N 1
ATOM 3555 C CA . ARG A 1 454 ? -35.759 6.927 41.838 1.00 32.66 454 ARG A CA 1
ATOM 3556 C C . ARG A 1 454 ? -35.047 8.125 42.458 1.00 32.66 454 ARG A C 1
ATOM 3558 O O . ARG A 1 454 ? -34.283 7.933 43.401 1.00 32.66 454 ARG A O 1
ATOM 3565 N N . ASP A 1 455 ? -35.284 9.322 41.941 1.00 37.53 455 ASP A N 1
ATOM 3566 C CA . ASP A 1 455 ? -34.418 10.498 42.139 1.00 37.53 455 ASP A CA 1
ATOM 3567 C C . ASP A 1 455 ? -34.510 11.183 43.528 1.00 37.53 455 ASP A C 1
ATOM 3569 O O . ASP A 1 455 ? -34.122 12.339 43.677 1.00 37.53 455 ASP A O 1
ATOM 3573 N N . ASP A 1 456 ? -34.991 10.473 44.556 1.00 37.41 456 ASP A N 1
ATOM 3574 C CA . ASP A 1 456 ? -35.396 11.021 45.861 1.00 37.41 456 ASP A CA 1
ATOM 3575 C C . ASP A 1 456 ? -34.495 10.592 47.051 1.00 37.41 456 ASP A C 1
ATOM 3577 O O . ASP A 1 456 ? -34.927 10.659 48.203 1.00 37.41 456 ASP A O 1
ATOM 3581 N N . ASP A 1 457 ? -33.256 10.132 46.817 1.00 28.77 457 ASP A N 1
ATOM 3582 C CA . ASP A 1 457 ? -32.312 9.743 47.889 1.00 28.77 457 ASP A CA 1
ATOM 3583 C C . ASP A 1 457 ? -31.236 10.832 48.142 1.00 28.77 457 ASP A C 1
ATOM 3585 O O . ASP A 1 457 ? -30.330 11.010 47.318 1.00 28.77 457 ASP A O 1
ATOM 3589 N N . PRO A 1 458 ? -31.292 11.588 49.263 1.00 33.88 458 PRO A N 1
ATOM 3590 C CA . PRO A 1 458 ? -30.374 12.691 49.567 1.00 33.88 458 PRO A CA 1
ATOM 3591 C C . PRO A 1 458 ? -29.001 12.199 50.082 1.00 33.88 458 PRO A C 1
ATOM 3593 O O . PRO A 1 458 ? -28.556 12.563 51.172 1.00 33.88 458 PRO A O 1
ATOM 3596 N N . GLY A 1 459 ? -28.322 11.365 49.286 1.00 30.58 459 GLY A N 1
ATOM 3597 C CA . GLY A 1 459 ? -27.126 10.606 49.677 1.00 30.58 459 GLY A CA 1
ATOM 3598 C C . GLY A 1 459 ? -25.804 10.969 48.981 1.00 30.58 459 GLY A C 1
ATOM 3599 O O . GLY A 1 459 ? -24.801 10.299 49.223 1.00 30.58 459 GLY A O 1
ATOM 3600 N N . VAL A 1 460 ? -25.754 11.997 48.120 1.00 29.50 460 VAL A N 1
ATOM 3601 C CA . VAL A 1 460 ? -24.537 12.358 47.354 1.00 29.50 460 VAL A CA 1
ATOM 3602 C C . VAL A 1 460 ? -24.135 13.818 47.585 1.00 29.50 460 VAL A C 1
ATOM 3604 O O . VAL A 1 460 ? -24.721 14.738 47.021 1.00 29.50 460 VAL A O 1
ATOM 3607 N N . ILE A 1 461 ? -23.094 14.032 48.397 1.00 29.41 461 ILE A N 1
ATOM 3608 C CA . ILE A 1 461 ? -22.506 15.362 48.626 1.00 29.41 461 ILE A CA 1
ATOM 3609 C C . ILE A 1 461 ? -21.603 15.761 47.447 1.00 29.41 461 ILE A C 1
ATOM 3611 O O . ILE A 1 461 ? -20.892 14.939 46.867 1.00 29.41 461 ILE A O 1
ATOM 3615 N N . ALA A 1 462 ? -21.663 17.047 47.102 1.00 27.53 462 ALA A N 1
ATOM 3616 C CA . ALA A 1 462 ? -21.084 17.656 45.912 1.00 27.53 462 ALA A CA 1
ATOM 3617 C C . ALA A 1 462 ? -19.581 17.400 45.675 1.00 27.53 462 ALA A C 1
ATOM 3619 O O . ALA A 1 462 ? -18.764 17.345 46.594 1.00 27.53 462 ALA A O 1
ATOM 3620 N N . ARG A 1 463 ? -19.206 17.418 44.390 1.00 28.30 463 ARG A N 1
ATOM 3621 C CA . ARG A 1 463 ? -17.908 17.938 43.938 1.00 28.30 463 ARG A CA 1
ATOM 3622 C C . ARG A 1 463 ? -18.152 19.243 43.191 1.00 28.30 463 ARG A C 1
ATOM 3624 O O . ARG A 1 463 ? -18.555 19.219 42.031 1.00 28.30 463 ARG A O 1
ATOM 3631 N N . GLU A 1 464 ? -17.939 20.363 43.870 1.00 31.00 464 GLU A N 1
ATOM 3632 C CA . GLU A 1 464 ? -18.009 21.687 43.251 1.00 31.00 464 GLU A CA 1
ATOM 3633 C C . GLU A 1 464 ? -16.835 21.939 42.293 1.00 31.00 464 GLU A C 1
ATOM 3635 O O . GLU A 1 464 ? -15.806 21.258 42.316 1.00 31.00 464 GLU A O 1
ATOM 3640 N N . HIS A 1 465 ? -16.999 22.941 41.430 1.00 29.95 465 HIS A N 1
ATOM 3641 C CA . HIS A 1 465 ? -15.932 23.426 40.565 1.00 29.95 465 HIS A CA 1
ATOM 3642 C C . HIS A 1 465 ? -14.870 24.189 41.363 1.00 29.95 465 HIS A C 1
ATOM 3644 O O . HIS A 1 465 ? -15.208 25.077 42.141 1.00 29.95 465 HIS A O 1
ATOM 3650 N N . LEU A 1 466 ? -13.597 23.983 41.020 1.00 27.58 466 LEU A N 1
ATOM 3651 C CA . LEU A 1 466 ? -12.594 25.038 41.145 1.00 27.58 466 LEU A CA 1
ATOM 3652 C C . LEU A 1 466 ? -12.224 25.553 39.752 1.00 27.58 466 LEU A C 1
ATOM 3654 O O . LEU A 1 466 ? -11.836 24.797 38.861 1.00 27.58 466 LEU A O 1
ATOM 3658 N N . ARG A 1 467 ? -12.413 26.864 39.578 1.00 31.81 467 ARG A N 1
ATOM 3659 C CA . ARG A 1 467 ? -11.898 27.673 38.473 1.00 31.81 467 ARG A CA 1
ATOM 3660 C C . ARG A 1 467 ? -10.911 28.677 39.061 1.00 31.81 467 ARG A C 1
ATOM 3662 O O . ARG A 1 467 ? -11.315 29.777 39.431 1.00 31.81 467 ARG A O 1
ATOM 3669 N N . ASP A 1 468 ? -9.634 28.354 39.044 1.00 28.42 468 ASP A N 1
ATOM 3670 C CA . ASP A 1 468 ? -8.573 29.352 39.022 1.00 28.42 468 ASP A CA 1
ATOM 3671 C C . ASP A 1 468 ? -7.369 28.840 38.228 1.00 28.42 468 ASP A C 1
ATOM 3673 O O . ASP A 1 468 ? -7.168 27.642 38.028 1.00 28.42 468 ASP A O 1
ATOM 3677 N N . GLY A 1 469 ? -6.638 29.788 37.647 1.00 36.22 469 GLY A N 1
ATOM 3678 C CA . GLY A 1 469 ? -5.474 29.524 36.816 1.00 36.22 469 GLY A CA 1
ATOM 3679 C C . GLY A 1 469 ? -4.221 30.034 37.502 1.00 36.22 469 GLY A C 1
ATOM 3680 O O . GLY A 1 469 ? -3.832 31.178 37.282 1.00 36.22 469 GLY A O 1
ATOM 3681 N N . SER A 1 470 ? -3.575 29.185 38.296 1.00 29.12 470 SER A N 1
ATOM 3682 C CA . SER A 1 470 ? -2.225 29.426 38.807 1.00 29.12 470 SER A CA 1
ATOM 3683 C C . SER A 1 470 ? -1.410 28.131 38.762 1.00 29.12 470 SER A C 1
ATOM 3685 O O . SER A 1 470 ? -1.598 27.212 39.553 1.00 29.12 470 SER A O 1
ATOM 3687 N N . TYR A 1 471 ? -0.480 28.054 37.809 1.00 31.03 471 TYR A N 1
ATOM 3688 C CA . TYR A 1 471 ? 0.582 27.051 37.842 1.00 31.03 471 TYR A CA 1
ATOM 3689 C C . TYR A 1 471 ? 1.738 27.600 38.679 1.00 31.03 471 TYR A C 1
ATOM 3691 O O . TYR A 1 471 ? 2.411 28.545 38.269 1.00 31.03 471 TYR A O 1
ATOM 3699 N N . ALA A 1 472 ? 1.961 26.991 39.839 1.00 31.58 472 ALA A N 1
ATOM 3700 C CA . ALA A 1 472 ? 3.228 27.036 40.557 1.00 31.58 472 ALA A CA 1
ATOM 3701 C C . ALA A 1 472 ? 3.858 25.636 40.484 1.00 31.58 472 ALA A C 1
ATOM 3703 O O . ALA A 1 472 ? 3.136 24.640 40.566 1.00 31.58 472 ALA A O 1
ATOM 3704 N N . ASP A 1 473 ? 5.178 25.556 40.305 1.00 32.50 473 ASP A N 1
ATOM 3705 C CA . ASP A 1 473 ? 5.878 24.268 40.230 1.00 32.50 473 ASP A CA 1
ATOM 3706 C C . ASP A 1 473 ? 5.777 23.494 41.562 1.00 32.50 473 ASP A C 1
ATOM 3708 O O . ASP A 1 473 ? 5.973 24.086 42.629 1.00 32.50 473 ASP A O 1
ATOM 3712 N N . PRO A 1 474 ? 5.495 22.178 41.534 1.00 36.47 474 PRO A N 1
ATOM 3713 C CA . PRO A 1 474 ? 5.426 21.364 42.741 1.00 36.47 474 PRO A CA 1
ATOM 3714 C C . PRO A 1 474 ? 6.821 21.014 43.286 1.00 36.47 474 PRO A C 1
ATOM 3716 O O . PRO A 1 474 ? 7.687 20.514 42.567 1.00 36.47 474 PRO A O 1
ATOM 3719 N N . ASP A 1 475 ? 7.008 21.213 44.593 1.00 37.72 475 ASP A N 1
ATOM 3720 C CA . ASP A 1 475 ? 8.199 20.799 45.347 1.00 37.72 475 ASP A CA 1
ATOM 3721 C C . ASP A 1 475 ? 8.438 19.272 45.220 1.00 37.72 475 ASP A C 1
ATOM 3723 O O . ASP A 1 475 ? 7.537 18.489 45.551 1.00 37.72 475 ASP A O 1
ATOM 3727 N N . PRO A 1 476 ? 9.642 18.814 44.808 1.00 35.59 476 PRO A N 1
ATOM 3728 C CA . PRO A 1 476 ? 9.974 17.390 44.700 1.00 35.59 476 PRO A CA 1
ATOM 3729 C C . PRO A 1 476 ? 9.764 16.550 45.973 1.00 35.59 476 PRO A C 1
ATOM 3731 O O . PRO A 1 476 ? 9.685 15.323 45.886 1.00 35.59 476 PRO A O 1
ATOM 3734 N N . ASN A 1 477 ? 9.695 17.161 47.160 1.00 36.66 477 ASN A N 1
ATOM 3735 C CA . ASN A 1 477 ? 9.762 16.439 48.433 1.00 36.66 477 ASN A CA 1
ATOM 3736 C C . ASN A 1 477 ? 8.426 15.856 48.940 1.00 36.66 477 ASN A C 1
ATOM 3738 O O . ASN A 1 477 ? 8.447 15.015 49.840 1.00 36.66 477 ASN A O 1
ATOM 3742 N N . GLN A 1 478 ? 7.263 16.220 48.378 1.00 35.53 478 GLN A N 1
ATOM 3743 C CA . GLN A 1 478 ? 5.966 15.709 48.876 1.00 35.53 478 GLN A CA 1
ATOM 3744 C C . GLN A 1 478 ? 5.594 14.285 48.410 1.00 35.53 478 GLN A C 1
ATOM 3746 O O . GLN A 1 478 ? 4.622 13.709 48.897 1.00 35.53 478 GLN A O 1
ATOM 3751 N N . VAL A 1 479 ? 6.377 13.655 47.528 1.00 32.91 479 VAL A N 1
ATOM 3752 C CA . VAL A 1 479 ? 6.063 12.320 46.961 1.00 32.91 479 VAL A CA 1
ATOM 3753 C C . VAL A 1 479 ? 6.329 11.159 47.950 1.00 32.91 479 VAL A C 1
ATOM 3755 O O . VAL A 1 479 ? 5.991 10.007 47.685 1.00 32.91 479 VAL A O 1
ATOM 3758 N N . VAL A 1 480 ? 6.908 11.431 49.125 1.00 36.31 480 VAL A N 1
ATOM 3759 C CA . VAL A 1 480 ? 7.457 10.395 50.027 1.00 36.31 480 VAL A CA 1
ATOM 3760 C C . VAL A 1 480 ? 6.407 9.702 50.918 1.00 36.31 480 VAL A C 1
ATOM 3762 O O . VAL A 1 480 ? 6.648 8.584 51.379 1.00 36.31 480 VAL A O 1
ATOM 3765 N N . GLU A 1 481 ? 5.231 10.294 51.163 1.00 32.38 481 GLU A N 1
ATOM 3766 C CA . GLU A 1 481 ? 4.307 9.763 52.186 1.00 32.38 481 GLU A CA 1
ATOM 3767 C C . GLU A 1 481 ? 3.273 8.733 51.680 1.00 32.38 481 GLU A C 1
ATOM 3769 O O . GLU A 1 481 ? 2.754 7.947 52.473 1.00 32.38 481 GLU A O 1
ATOM 3774 N N . TRP A 1 482 ? 3.058 8.602 50.364 1.00 28.38 482 TRP A N 1
ATOM 3775 C CA . TRP A 1 482 ? 2.166 7.563 49.804 1.00 28.38 482 TRP A CA 1
ATOM 3776 C C . TRP A 1 482 ? 2.827 6.177 49.635 1.00 28.38 482 TRP A C 1
ATOM 3778 O O . TRP A 1 482 ? 2.209 5.237 49.140 1.00 28.38 482 TRP A O 1
ATOM 3788 N N . GLY A 1 483 ? 4.082 6.019 50.076 1.00 32.34 483 GLY A N 1
ATOM 3789 C CA . GLY A 1 483 ? 4.854 4.772 49.968 1.00 32.34 483 GLY A CA 1
ATOM 3790 C C . GLY A 1 483 ? 4.789 3.823 51.176 1.00 32.34 483 GLY A C 1
ATOM 3791 O O . GLY A 1 483 ? 5.462 2.794 51.161 1.00 32.34 483 GLY A O 1
ATOM 3792 N N . ARG A 1 484 ? 4.046 4.149 52.248 1.00 32.41 484 ARG A N 1
ATOM 3793 C CA . ARG A 1 484 ? 4.162 3.450 53.551 1.00 32.41 484 ARG A CA 1
ATOM 3794 C C . ARG A 1 484 ? 3.067 2.432 53.899 1.00 32.41 484 ARG A C 1
ATOM 3796 O O . ARG A 1 484 ? 3.257 1.671 54.845 1.00 32.41 484 ARG A O 1
ATOM 3803 N N . THR A 1 485 ? 1.964 2.359 53.155 1.00 32.31 485 THR A N 1
ATOM 3804 C CA . THR A 1 485 ? 0.780 1.578 53.586 1.00 32.31 485 THR A CA 1
ATOM 3805 C C . THR A 1 485 ? 0.772 0.109 53.129 1.00 32.31 485 THR A C 1
ATOM 3807 O O . THR A 1 485 ? 0.112 -0.711 53.759 1.00 32.31 485 THR A O 1
ATOM 3810 N N . ASN A 1 486 ? 1.553 -0.267 52.106 1.00 32.09 486 ASN A N 1
ATOM 3811 C CA . ASN A 1 486 ? 1.619 -1.642 51.570 1.00 32.09 486 ASN A CA 1
ATOM 3812 C C . ASN A 1 486 ? 2.914 -2.389 51.954 1.00 32.09 486 ASN A C 1
ATOM 3814 O O . ASN A 1 486 ? 3.545 -3.048 51.134 1.00 32.09 486 ASN A O 1
ATOM 3818 N N . ALA A 1 487 ? 3.308 -2.304 53.228 1.00 30.53 487 ALA A N 1
ATOM 3819 C CA . ALA A 1 487 ? 4.467 -3.008 53.789 1.00 30.53 487 ALA A CA 1
ATOM 3820 C C . ALA A 1 487 ? 4.053 -4.137 54.761 1.00 30.53 487 ALA A C 1
ATOM 3822 O O . ALA A 1 487 ? 4.529 -4.199 55.894 1.00 30.53 487 ALA A O 1
ATOM 3823 N N . ARG A 1 488 ? 3.145 -5.026 54.327 1.00 35.97 488 ARG A N 1
ATOM 3824 C CA . ARG A 1 488 ? 2.652 -6.178 55.115 1.00 35.97 488 ARG A CA 1
ATOM 3825 C C . ARG A 1 488 ? 2.867 -7.556 54.473 1.00 35.97 488 ARG A C 1
ATOM 3827 O O . ARG A 1 488 ? 2.199 -8.509 54.845 1.00 35.97 488 ARG A O 1
ATOM 3834 N N . GLU A 1 489 ? 3.876 -7.682 53.616 1.00 36.94 489 GLU A N 1
ATOM 3835 C CA . GLU A 1 489 ? 4.422 -8.971 53.168 1.00 36.94 489 GLU A CA 1
ATOM 3836 C C . GLU A 1 489 ? 5.959 -8.919 53.223 1.00 36.94 489 GLU A C 1
ATOM 3838 O O . GLU A 1 489 ? 6.629 -8.420 52.321 1.00 36.94 489 GLU A O 1
ATOM 3843 N N . ARG A 1 490 ? 6.528 -9.384 54.345 1.00 37.09 490 ARG A N 1
ATOM 3844 C CA . ARG A 1 490 ? 7.976 -9.590 54.528 1.00 37.09 490 ARG A CA 1
ATOM 3845 C C . ARG A 1 490 ? 8.267 -10.989 55.071 1.00 37.09 490 ARG A C 1
ATOM 3847 O O . ARG A 1 490 ? 8.657 -11.163 56.221 1.00 37.09 490 ARG A O 1
ATOM 3854 N N . THR A 1 491 ? 8.134 -11.956 54.177 1.00 41.06 491 THR A N 1
ATOM 3855 C CA . THR A 1 491 ? 8.876 -13.223 54.171 1.00 41.06 491 THR A CA 1
ATOM 3856 C C . THR A 1 491 ? 9.417 -13.399 52.740 1.00 41.06 491 THR A C 1
ATOM 3858 O O . THR A 1 491 ? 8.734 -13.025 51.791 1.00 41.06 491 THR A O 1
ATOM 3861 N N . ASP A 1 492 ? 10.627 -13.885 52.481 1.00 49.16 492 ASP A N 1
ATOM 3862 C CA . ASP A 1 492 ? 11.665 -14.336 53.406 1.00 49.16 492 ASP A CA 1
ATOM 3863 C C . ASP A 1 492 ? 13.055 -13.865 52.919 1.00 49.16 492 ASP A C 1
ATOM 3865 O O . ASP A 1 492 ? 13.425 -14.050 51.757 1.00 49.16 492 ASP A O 1
ATOM 3869 N N . GLU A 1 493 ? 13.825 -13.214 53.796 1.00 44.81 493 GLU A N 1
ATOM 3870 C CA . GLU A 1 493 ? 15.187 -12.742 53.487 1.00 44.81 493 GLU A CA 1
ATOM 3871 C C . GLU A 1 493 ? 16.220 -13.881 53.616 1.00 44.81 493 GLU A C 1
ATOM 3873 O O . GLU A 1 493 ? 17.253 -13.881 52.942 1.00 44.81 493 GLU A O 1
ATOM 3878 N N . SER A 1 494 ? 15.933 -14.890 54.448 1.00 46.38 494 SER A N 1
ATOM 3879 C CA . SER A 1 494 ? 16.818 -16.035 54.673 1.00 46.38 494 SER A CA 1
ATOM 3880 C C . SER A 1 494 ? 16.828 -16.987 53.475 1.00 46.38 494 SER A C 1
ATOM 3882 O O . SER A 1 494 ? 17.898 -17.451 53.071 1.00 46.38 494 SER A O 1
ATOM 3884 N N . GLU A 1 495 ? 15.677 -17.195 52.826 1.00 48.00 495 GLU A N 1
ATOM 3885 C CA . GLU A 1 495 ? 15.581 -18.022 51.618 1.00 48.00 495 GLU A CA 1
ATOM 3886 C C . GLU A 1 495 ? 16.380 -17.437 50.448 1.00 48.00 495 GLU A C 1
ATOM 3888 O O . GLU A 1 495 ? 17.051 -18.179 49.729 1.00 48.00 495 GLU A O 1
ATOM 3893 N N . ARG A 1 496 ? 16.398 -16.106 50.286 1.00 49.97 496 ARG A N 1
ATOM 3894 C CA . ARG A 1 496 ? 17.192 -15.434 49.239 1.00 49.97 496 ARG A CA 1
ATOM 3895 C C . ARG A 1 496 ? 18.690 -15.664 49.433 1.00 49.97 496 ARG A C 1
ATOM 3897 O O . ARG A 1 496 ? 19.395 -15.999 48.479 1.00 49.97 496 ARG A O 1
ATOM 3904 N N . GLN A 1 497 ? 19.173 -15.562 50.672 1.00 52.59 497 GLN A N 1
ATOM 3905 C CA . GLN A 1 497 ? 20.573 -15.846 51.001 1.00 52.59 497 GLN A CA 1
ATOM 3906 C C . GLN A 1 497 ? 20.912 -17.342 50.877 1.00 52.59 497 GLN A C 1
ATOM 3908 O O . GLN A 1 497 ? 22.019 -17.690 50.459 1.00 52.59 497 GLN A O 1
ATOM 3913 N N . ALA A 1 498 ? 19.965 -18.236 51.180 1.00 55.06 498 ALA A N 1
ATOM 3914 C CA . ALA A 1 498 ? 20.120 -19.675 50.976 1.00 55.06 498 ALA A CA 1
ATOM 3915 C C . ALA A 1 498 ? 20.150 -20.060 49.485 1.00 55.06 498 ALA A C 1
ATOM 3917 O O . ALA A 1 498 ? 20.956 -20.905 49.096 1.00 55.06 498 ALA A O 1
ATOM 3918 N N . HIS A 1 499 ? 19.327 -19.428 48.643 1.00 49.84 499 HIS A N 1
ATOM 3919 C CA . HIS A 1 499 ? 19.322 -19.633 47.192 1.00 49.84 499 HIS A CA 1
ATOM 3920 C C . HIS A 1 499 ? 20.621 -19.127 46.556 1.00 49.84 499 HIS A C 1
ATOM 3922 O O . HIS A 1 499 ? 21.265 -19.861 45.810 1.00 49.84 499 HIS A O 1
ATOM 3928 N N . SER A 1 500 ? 21.047 -17.905 46.898 1.00 49.59 500 SER A N 1
ATOM 3929 C CA . SER A 1 500 ? 22.303 -17.320 46.409 1.00 49.59 500 SER A CA 1
ATOM 3930 C C . SER A 1 500 ? 23.503 -18.238 46.680 1.00 49.59 500 SER A C 1
ATOM 3932 O O . SER A 1 500 ? 24.229 -18.590 45.753 1.00 49.59 500 SER A O 1
ATOM 3934 N N . LYS A 1 501 ? 23.647 -18.739 47.918 1.00 56.41 501 LYS A N 1
ATOM 3935 C CA . LYS A 1 501 ? 24.732 -19.666 48.290 1.00 56.41 501 LYS A CA 1
ATOM 3936 C C . LYS A 1 501 ? 24.702 -21.005 47.540 1.00 56.41 501 LYS A C 1
ATOM 3938 O O . LYS A 1 501 ? 25.758 -21.611 47.375 1.00 56.41 501 LYS A O 1
ATOM 3943 N N . ARG A 1 502 ? 23.531 -21.481 47.093 1.00 56.66 502 ARG A N 1
ATOM 3944 C CA . ARG A 1 502 ? 23.416 -22.721 46.300 1.00 56.66 502 ARG A CA 1
ATOM 3945 C C . ARG A 1 502 ? 23.879 -22.523 44.859 1.00 56.66 502 ARG A C 1
ATOM 3947 O O . ARG A 1 502 ? 24.572 -23.391 44.341 1.00 56.66 502 ARG A O 1
ATOM 3954 N N . GLU A 1 503 ? 23.552 -21.390 44.243 1.00 46.03 503 GLU A N 1
ATOM 3955 C CA . GLU A 1 503 ? 23.970 -21.094 42.867 1.00 46.03 503 GLU A CA 1
ATOM 3956 C C . GLU A 1 503 ? 25.482 -20.824 42.781 1.00 46.03 503 GLU A C 1
ATOM 3958 O O . GLU A 1 503 ? 26.155 -21.436 41.954 1.00 46.03 503 GLU A O 1
ATOM 3963 N N . THR A 1 504 ? 26.070 -20.046 43.701 1.00 50.16 504 THR A N 1
ATOM 3964 C CA . THR A 1 504 ? 27.530 -19.795 43.693 1.00 50.16 504 THR A CA 1
ATOM 3965 C C . THR A 1 504 ? 28.354 -21.080 43.870 1.00 50.16 504 THR A C 1
ATOM 3967 O O . THR A 1 504 ? 29.397 -21.248 43.237 1.00 50.16 504 THR A O 1
ATOM 3970 N N . ALA A 1 505 ? 27.873 -22.031 44.681 1.00 44.09 505 ALA A N 1
ATOM 3971 C CA . ALA A 1 505 ? 28.501 -23.348 44.833 1.00 44.09 505 ALA A CA 1
ATOM 3972 C C . ALA A 1 505 ? 28.393 -24.221 43.564 1.00 44.09 505 ALA A C 1
ATOM 3974 O O . ALA A 1 505 ? 29.187 -25.141 43.369 1.00 44.09 505 ALA A O 1
ATOM 3975 N N . ARG A 1 506 ? 27.420 -23.935 42.692 1.00 41.56 506 ARG A N 1
ATOM 3976 C CA . ARG A 1 506 ? 27.169 -24.655 41.439 1.00 41.56 506 ARG A CA 1
ATOM 3977 C C . ARG A 1 506 ? 28.043 -24.136 40.299 1.00 41.56 506 ARG A C 1
ATOM 3979 O O . ARG A 1 506 ? 28.580 -24.935 39.539 1.00 41.56 506 ARG A O 1
ATOM 3986 N N . GLU A 1 507 ? 28.249 -22.822 40.224 1.00 41.72 507 GLU A N 1
ATOM 3987 C CA . GLU A 1 507 ? 29.139 -22.191 39.239 1.00 41.72 507 GLU A CA 1
ATOM 3988 C C . GLU A 1 507 ? 30.614 -22.562 39.466 1.00 41.72 507 GLU A C 1
ATOM 3990 O O . GLU A 1 507 ? 31.328 -22.884 38.514 1.00 41.72 507 GLU A O 1
ATOM 3995 N N . GLN A 1 508 ? 31.066 -22.631 40.726 1.00 40.12 508 GLN A N 1
ATOM 3996 C CA . GLN A 1 508 ? 32.439 -23.047 41.057 1.00 40.12 508 GLN A CA 1
ATOM 3997 C C . GLN A 1 508 ? 32.760 -24.497 40.647 1.00 40.12 508 GLN A C 1
ATOM 3999 O O . GLN A 1 508 ? 33.927 -24.834 40.454 1.00 40.12 508 GLN A O 1
ATOM 4004 N N . SER A 1 509 ? 31.747 -25.345 40.435 1.00 36.56 509 SER A N 1
ATOM 4005 C CA . SER A 1 509 ? 31.931 -26.717 39.945 1.00 36.56 509 SER A CA 1
ATOM 4006 C C . SER A 1 509 ? 32.278 -26.812 38.448 1.00 36.56 509 SER A C 1
ATOM 4008 O O . SER A 1 509 ? 32.655 -27.893 37.996 1.00 36.56 509 SER A O 1
ATOM 4010 N N . LEU A 1 510 ? 32.125 -25.737 37.664 1.00 39.44 510 LEU A N 1
ATOM 4011 C CA . LEU A 1 510 ? 32.227 -25.775 36.195 1.00 39.44 510 LEU A CA 1
ATOM 4012 C C . LEU A 1 510 ? 33.554 -25.245 35.630 1.00 39.44 510 LEU A C 1
ATOM 4014 O O . LEU A 1 510 ? 33.849 -25.479 34.461 1.00 39.44 510 LEU A O 1
ATOM 4018 N N . PHE A 1 511 ? 34.385 -24.591 36.445 1.00 37.00 511 PHE A N 1
ATOM 4019 C CA . PHE A 1 511 ? 35.651 -23.984 36.002 1.00 37.00 511 PHE A CA 1
ATOM 4020 C C . PHE A 1 511 ? 36.887 -24.896 36.094 1.00 37.00 511 PHE A C 1
ATOM 4022 O O . PHE A 1 511 ? 37.990 -24.459 35.777 1.00 37.00 511 PHE A O 1
ATOM 4029 N N . ASN A 1 512 ? 36.727 -26.159 36.504 1.00 37.50 512 ASN A N 1
ATOM 4030 C CA . ASN A 1 512 ? 37.848 -27.054 36.816 1.00 37.50 512 ASN A CA 1
ATOM 4031 C C . ASN A 1 512 ? 38.063 -28.182 35.780 1.00 37.50 512 ASN A C 1
ATOM 4033 O O . ASN A 1 512 ? 38.314 -29.330 36.137 1.00 37.50 512 ASN A O 1
ATOM 4037 N N . ASN A 1 513 ? 37.965 -27.848 34.489 1.00 35.16 513 ASN A N 1
ATOM 4038 C CA . ASN A 1 513 ? 38.508 -28.635 33.373 1.00 35.16 513 ASN A CA 1
ATOM 4039 C C . ASN A 1 513 ? 39.072 -27.680 32.304 1.00 35.16 513 ASN A C 1
ATOM 4041 O O . ASN A 1 513 ? 38.466 -26.655 32.001 1.00 35.16 513 ASN A O 1
ATOM 4045 N N . GLY A 1 514 ? 40.266 -27.982 31.786 1.00 33.31 514 GLY A N 1
ATOM 4046 C CA . GLY A 1 514 ? 41.104 -27.005 31.080 1.00 33.31 514 GLY A CA 1
ATOM 4047 C C . GLY A 1 514 ? 40.642 -26.620 29.669 1.00 33.31 514 GLY A C 1
ATOM 4048 O O . GLY A 1 514 ? 40.241 -27.470 28.877 1.00 33.31 514 GLY A O 1
ATOM 4049 N N . VAL A 1 515 ? 40.791 -25.334 29.336 1.00 34.59 515 VAL A N 1
ATOM 4050 C CA . VAL A 1 515 ? 40.557 -24.770 27.995 1.00 34.59 515 VAL A CA 1
ATOM 4051 C C . VAL A 1 515 ? 41.894 -24.661 27.237 1.00 34.59 515 VAL A C 1
ATOM 4053 O O . VAL A 1 515 ? 42.823 -24.045 27.766 1.00 34.59 515 VAL A O 1
ATOM 4056 N N . PRO A 1 516 ? 42.032 -25.213 26.014 1.00 32.94 516 PRO A N 1
ATOM 4057 C CA . PRO A 1 516 ? 43.210 -24.990 25.174 1.00 32.94 516 PRO A CA 1
ATOM 4058 C C . PRO A 1 516 ? 43.193 -23.579 24.542 1.00 32.94 516 PRO A C 1
ATOM 4060 O O . PRO A 1 516 ? 42.116 -23.048 24.262 1.00 32.94 516 PRO A O 1
ATOM 4063 N N . PRO A 1 517 ? 44.360 -22.950 24.302 1.00 34.47 517 PRO A N 1
ATOM 4064 C CA . PRO A 1 517 ? 44.439 -21.559 23.852 1.00 34.47 517 PRO A CA 1
ATOM 4065 C C . PRO A 1 517 ? 44.028 -21.365 22.376 1.00 34.47 517 PRO A C 1
ATOM 4067 O O . PRO A 1 517 ? 44.149 -22.294 21.572 1.00 34.47 517 PRO A O 1
ATOM 4070 N N . PRO A 1 518 ? 43.590 -20.151 21.986 1.00 30.34 518 PRO A N 1
ATOM 4071 C CA . PRO A 1 518 ? 43.229 -19.839 20.606 1.00 30.34 518 PRO A CA 1
ATOM 4072 C C . PRO A 1 518 ? 44.461 -19.769 19.694 1.00 30.34 518 PRO A C 1
ATOM 4074 O O . PRO A 1 518 ? 45.497 -19.215 20.062 1.00 30.34 518 PRO A O 1
ATOM 4077 N N . ILE A 1 519 ? 44.330 -20.280 18.467 1.00 28.09 519 ILE A N 1
ATOM 4078 C CA . ILE A 1 519 ? 45.374 -20.180 17.441 1.00 28.09 519 ILE A CA 1
ATOM 4079 C C . ILE A 1 519 ? 45.212 -18.864 16.675 1.00 28.09 519 ILE A C 1
ATOM 4081 O O . ILE A 1 519 ? 44.211 -18.649 15.995 1.00 28.09 519 ILE A O 1
ATOM 4085 N N . THR A 1 520 ? 46.241 -18.020 16.719 1.00 30.53 520 THR A N 1
ATOM 4086 C CA . THR A 1 520 ? 46.407 -16.868 15.823 1.00 30.53 520 THR A CA 1
ATOM 4087 C C . THR A 1 520 ? 47.730 -16.972 15.074 1.00 30.53 520 THR A C 1
ATOM 4089 O O . THR A 1 520 ? 48.781 -17.044 15.709 1.00 30.53 520 THR A O 1
ATOM 4092 N N . SER A 1 521 ? 47.708 -16.933 13.742 1.00 27.64 521 SER A N 1
ATOM 4093 C CA . SER A 1 521 ? 48.811 -16.421 12.906 1.00 27.64 521 SER A CA 1
ATOM 4094 C C . SER A 1 521 ? 48.448 -16.449 11.419 1.00 27.64 521 SER A C 1
ATOM 4096 O O . SER A 1 521 ? 47.668 -17.280 10.961 1.00 27.64 521 SER A O 1
ATOM 4098 N N . PHE A 1 522 ? 49.040 -15.526 10.662 1.00 28.03 522 PHE A N 1
ATOM 4099 C CA . PHE A 1 522 ? 49.139 -15.620 9.208 1.00 28.03 522 PHE A CA 1
ATOM 4100 C C . PHE A 1 522 ? 50.300 -16.548 8.824 1.00 28.03 522 PHE A C 1
ATOM 4102 O O . PHE A 1 522 ? 51.362 -16.478 9.441 1.00 28.03 522 PHE A O 1
ATOM 4109 N N . GLY A 1 523 ? 50.175 -17.227 7.681 1.00 24.62 523 GLY A N 1
ATOM 4110 C CA . GLY A 1 523 ? 51.285 -17.259 6.726 1.00 24.62 523 GLY A CA 1
ATOM 4111 C C . GLY A 1 523 ? 51.788 -18.618 6.235 1.00 24.62 523 GLY A C 1
ATOM 4112 O O . GLY A 1 523 ? 51.755 -19.623 6.929 1.00 24.62 523 GLY A O 1
ATOM 4113 N N . GLN A 1 524 ? 52.343 -18.543 5.021 1.00 27.28 524 GLN A N 1
ATOM 4114 C CA . GLN A 1 524 ? 53.200 -19.516 4.335 1.00 27.28 524 GLN A CA 1
ATOM 4115 C C . GLN A 1 524 ? 52.585 -20.878 3.971 1.00 27.28 524 GLN A C 1
ATOM 4117 O O . GLN A 1 524 ? 52.396 -21.775 4.784 1.00 27.28 524 GLN A O 1
ATOM 4122 N N . ALA A 1 525 ? 52.393 -21.061 2.663 1.00 31.11 525 ALA A N 1
ATOM 4123 C CA . ALA A 1 525 ? 52.295 -22.382 2.063 1.00 31.11 525 ALA A CA 1
ATOM 4124 C C . ALA A 1 525 ? 53.656 -23.091 2.099 1.00 31.11 525 ALA A C 1
ATOM 4126 O O . ALA A 1 525 ? 54.704 -22.447 2.012 1.00 31.11 525 ALA A O 1
ATOM 4127 N N . ASN A 1 526 ? 53.642 -24.422 2.059 1.00 30.00 526 ASN A N 1
ATOM 4128 C CA . ASN A 1 526 ? 54.732 -25.143 1.418 1.00 30.00 526 ASN A CA 1
ATOM 4129 C C . ASN A 1 526 ? 54.225 -26.349 0.624 1.00 30.00 526 ASN A C 1
ATOM 4131 O O . ASN A 1 526 ? 53.066 -26.751 0.729 1.00 30.00 526 ASN A O 1
ATOM 4135 N N . LYS A 1 527 ? 55.097 -26.854 -0.243 1.00 34.22 527 LYS A N 1
ATOM 4136 C CA . LYS A 1 527 ? 54.810 -27.932 -1.192 1.00 34.22 527 LYS A CA 1
ATOM 4137 C C . LYS A 1 527 ? 54.627 -29.259 -0.452 1.00 34.22 527 LYS A C 1
ATOM 4139 O O . LYS A 1 527 ? 55.405 -29.551 0.445 1.00 34.22 527 LYS A O 1
ATOM 4144 N N . ASP A 1 528 ? 53.670 -30.072 -0.897 1.00 31.17 528 ASP A N 1
ATOM 4145 C CA . ASP A 1 528 ? 53.988 -31.386 -1.477 1.00 31.17 528 ASP A CA 1
ATOM 4146 C C . ASP A 1 528 ? 52.752 -32.020 -2.132 1.00 31.17 528 ASP A C 1
ATOM 4148 O O . ASP A 1 528 ? 51.728 -32.279 -1.503 1.00 31.17 528 ASP A O 1
ATOM 4152 N N . GLY A 1 529 ? 52.829 -32.257 -3.444 1.00 36.88 529 GLY A N 1
ATOM 4153 C CA . GLY A 1 529 ? 51.698 -32.747 -4.230 1.00 36.88 529 GLY A CA 1
ATOM 4154 C C . GLY A 1 529 ? 51.599 -34.270 -4.243 1.00 36.88 529 GLY A C 1
ATOM 4155 O O . GLY A 1 529 ? 52.284 -34.907 -5.041 1.00 36.88 529 GLY A O 1
ATOM 4156 N N . ARG A 1 530 ? 50.702 -34.853 -3.433 1.00 29.17 530 ARG A N 1
ATOM 4157 C CA . ARG A 1 530 ? 50.236 -36.253 -3.547 1.00 29.17 530 ARG A CA 1
ATOM 4158 C C . ARG A 1 530 ? 48.759 -36.375 -3.175 1.00 29.17 530 ARG A C 1
ATOM 4160 O O . ARG A 1 530 ? 48.353 -35.985 -2.089 1.00 29.17 530 ARG A O 1
ATOM 4167 N N . SER A 1 531 ? 47.968 -36.962 -4.068 1.00 30.22 531 SER A N 1
ATOM 4168 C CA . SER A 1 531 ? 46.536 -37.211 -3.885 1.00 30.22 531 SER A CA 1
ATOM 4169 C C . SER A 1 531 ? 46.243 -38.697 -3.655 1.00 30.22 531 SER A C 1
ATOM 4171 O O . SER A 1 531 ? 46.789 -39.546 -4.361 1.00 30.22 531 SER A O 1
ATOM 4173 N N . ARG A 1 532 ? 45.336 -39.013 -2.714 1.00 29.45 532 ARG A N 1
ATOM 4174 C CA . ARG A 1 532 ? 44.374 -40.139 -2.785 1.00 29.45 532 ARG A CA 1
ATOM 4175 C C . ARG A 1 532 ? 43.345 -40.088 -1.631 1.00 29.45 532 ARG A C 1
ATOM 4177 O O . ARG A 1 532 ? 43.631 -39.442 -0.627 1.00 29.45 532 ARG A O 1
ATOM 4184 N N . PRO A 1 533 ? 42.151 -40.701 -1.784 1.00 40.25 533 PRO A N 1
ATOM 4185 C CA . PRO A 1 533 ? 41.003 -40.484 -0.894 1.00 40.25 533 PRO A CA 1
ATOM 4186 C C . PRO A 1 533 ? 40.747 -41.622 0.115 1.00 40.25 533 PRO A C 1
ATOM 4188 O O . PRO A 1 533 ? 41.217 -42.745 -0.066 1.00 40.25 533 PRO A O 1
ATOM 4191 N N . ALA A 1 534 ? 39.920 -41.336 1.126 1.00 26.45 534 ALA A N 1
ATOM 4192 C CA . ALA A 1 534 ? 39.315 -42.283 2.074 1.00 26.45 534 ALA A CA 1
ATOM 4193 C C . ALA A 1 534 ? 37.933 -41.718 2.546 1.00 26.45 534 ALA A C 1
ATOM 4195 O O . ALA A 1 534 ? 37.580 -40.624 2.101 1.00 26.45 534 ALA A O 1
ATOM 4196 N N . PRO A 1 535 ? 37.074 -42.446 3.294 1.00 32.88 535 PRO A N 1
ATOM 4197 C CA . PRO A 1 535 ? 35.872 -43.020 2.677 1.00 32.88 535 PRO A CA 1
ATOM 4198 C C . PRO A 1 535 ? 34.540 -42.663 3.382 1.00 32.88 535 PRO A C 1
ATOM 4200 O O . PRO A 1 535 ? 34.504 -41.895 4.337 1.00 32.88 535 PRO A O 1
ATOM 4203 N N . ALA A 1 536 ? 33.435 -43.241 2.895 1.00 29.39 536 ALA A N 1
ATOM 4204 C CA . ALA A 1 536 ? 32.083 -43.114 3.459 1.00 29.39 536 ALA A CA 1
ATOM 4205 C C . ALA A 1 536 ? 31.664 -44.336 4.318 1.00 29.39 536 ALA A C 1
ATOM 4207 O O . ALA A 1 536 ? 32.387 -45.332 4.359 1.00 29.39 536 ALA A O 1
ATOM 4208 N N . ASN A 1 537 ? 30.449 -44.263 4.895 1.00 30.73 537 ASN A N 1
ATOM 4209 C CA . ASN A 1 537 ? 29.781 -45.186 5.846 1.00 30.73 537 ASN A CA 1
ATOM 4210 C C . ASN A 1 537 ? 30.220 -44.957 7.311 1.00 30.73 537 ASN A C 1
ATOM 4212 O O . ASN A 1 537 ? 31.399 -45.060 7.616 1.00 30.73 537 ASN A O 1
ATOM 4216 N N . ALA A 1 538 ? 29.351 -44.505 8.227 1.00 27.94 538 ALA A N 1
ATOM 4217 C CA . ALA A 1 538 ? 28.212 -45.189 8.890 1.00 27.94 538 ALA A CA 1
ATOM 4218 C C . ALA A 1 538 ? 28.572 -45.388 10.391 1.00 27.94 538 ALA A C 1
ATOM 4220 O O . ALA A 1 538 ? 29.742 -45.284 10.737 1.00 27.94 538 ALA A O 1
ATOM 4221 N N . LEU A 1 539 ? 27.667 -45.616 11.351 1.00 25.20 539 LEU A N 1
ATOM 4222 C CA . LEU A 1 539 ? 26.249 -46.008 11.325 1.00 25.20 539 LEU A CA 1
ATOM 4223 C C . LEU A 1 539 ? 25.461 -45.239 12.423 1.00 25.20 539 LEU A C 1
ATOM 4225 O O . LEU A 1 539 ? 26.055 -44.590 13.279 1.00 25.20 539 LEU A O 1
ATOM 4229 N N . PHE A 1 540 ? 24.128 -45.333 12.410 1.00 27.59 540 PHE A N 1
ATOM 4230 C CA . PHE A 1 540 ? 23.261 -44.990 13.550 1.00 27.59 540 PHE A CA 1
ATOM 4231 C C . PHE A 1 540 ? 23.465 -45.941 14.738 1.00 27.59 540 PHE A C 1
ATOM 4233 O O . PHE A 1 540 ? 23.816 -47.101 14.532 1.00 27.59 540 PHE A O 1
ATOM 4240 N N . ASP A 1 541 ? 23.048 -45.501 15.930 1.00 23.47 541 ASP A N 1
ATOM 4241 C CA . ASP A 1 541 ? 22.498 -46.411 16.939 1.00 23.47 541 ASP A CA 1
ATOM 4242 C C . ASP A 1 541 ? 21.282 -45.789 17.661 1.00 23.47 541 ASP A C 1
ATOM 4244 O O . ASP A 1 541 ? 21.102 -44.568 17.658 1.00 23.47 541 ASP A O 1
ATOM 4248 N N . ALA A 1 542 ? 20.414 -46.626 18.233 1.00 26.20 542 ALA A N 1
ATOM 4249 C CA . ALA A 1 542 ? 19.210 -46.236 18.991 1.00 26.20 542 ALA A CA 1
ATOM 4250 C C . ALA A 1 542 ? 19.077 -47.128 20.260 1.00 26.20 542 ALA A C 1
ATOM 4252 O O . ALA A 1 542 ? 19.970 -47.910 20.546 1.00 26.20 542 ALA A O 1
ATOM 4253 N N . VAL A 1 543 ? 18.054 -47.071 21.126 1.00 27.20 543 VAL A N 1
ATOM 4254 C CA . VAL A 1 543 ? 16.748 -47.753 20.954 1.00 27.20 543 VAL A CA 1
ATOM 4255 C C . VAL A 1 543 ? 15.975 -47.729 22.303 1.00 27.20 543 VAL A C 1
ATOM 4257 O O . VAL A 1 543 ? 16.442 -48.343 23.253 1.00 27.20 543 VAL A O 1
ATOM 4260 N N . LYS A 1 544 ? 14.740 -47.173 22.329 1.00 26.05 544 LYS A N 1
ATOM 4261 C CA . LYS A 1 544 ? 13.595 -47.476 23.258 1.00 26.05 544 LYS A CA 1
ATOM 4262 C C . LYS A 1 544 ? 13.851 -47.297 24.787 1.00 26.05 544 LYS A C 1
ATOM 4264 O O . LYS A 1 544 ? 14.949 -46.957 25.189 1.00 26.05 544 LYS A O 1
ATOM 4269 N N . PHE A 1 545 ? 12.895 -47.410 25.725 1.00 26.39 545 PHE A N 1
ATOM 4270 C CA . PHE A 1 545 ? 11.462 -47.805 25.780 1.00 26.39 545 PHE A CA 1
ATOM 4271 C C . PHE A 1 545 ? 10.625 -46.706 26.501 1.00 26.39 545 PHE A C 1
ATOM 4273 O O . PHE A 1 545 ? 11.204 -45.755 27.007 1.00 26.39 545 PHE A O 1
ATOM 4280 N N . GLY A 1 546 ? 9.284 -46.730 26.593 1.00 23.61 546 GLY A N 1
ATOM 4281 C CA . GLY A 1 546 ? 8.286 -47.764 26.262 1.00 23.61 546 GLY A CA 1
ATOM 4282 C C . GLY A 1 546 ? 6.843 -47.209 26.211 1.00 23.61 546 GLY A C 1
ATOM 4283 O O . GLY A 1 546 ? 6.652 -46.000 26.168 1.00 23.61 546 GLY A O 1
ATOM 4284 N N . SER A 1 547 ? 5.829 -48.083 26.163 1.00 26.98 547 SER A N 1
ATOM 4285 C CA . SER A 1 547 ? 4.444 -47.761 25.747 1.00 26.98 547 SER A CA 1
ATOM 4286 C C . SER A 1 547 ? 3.362 -48.048 26.801 1.00 26.98 547 SER A C 1
ATOM 4288 O O . SER A 1 547 ? 3.590 -48.899 27.656 1.00 26.98 547 SER A O 1
ATOM 4290 N N . HIS A 1 548 ? 2.201 -47.372 26.688 1.00 25.19 548 HIS A N 1
ATOM 4291 C CA . HIS A 1 548 ? 0.791 -47.819 26.891 1.00 25.19 548 HIS A CA 1
ATOM 4292 C C . HIS A 1 548 ? -0.149 -46.579 26.818 1.00 25.19 548 HIS A C 1
ATOM 4294 O O . HIS A 1 548 ? 0.311 -45.479 27.100 1.00 25.19 548 HIS A O 1
ATOM 4300 N N . GLU A 1 549 ? -1.464 -46.640 26.550 1.00 29.11 549 GLU A N 1
ATOM 4301 C CA . GLU A 1 549 ? -2.261 -47.366 25.532 1.00 29.11 549 GLU A CA 1
ATOM 4302 C C . GLU A 1 549 ? -3.664 -46.686 25.429 1.00 29.11 549 GLU A C 1
ATOM 4304 O O . GLU A 1 549 ? -4.115 -46.117 26.420 1.00 29.11 549 GLU A O 1
ATOM 4309 N N . ARG A 1 550 ? -4.388 -46.838 24.295 1.00 27.72 550 ARG A N 1
ATOM 4310 C CA . ARG A 1 550 ? -5.824 -46.485 24.052 1.00 27.72 550 ARG A CA 1
ATOM 4311 C C . ARG A 1 550 ? -6.143 -44.980 23.925 1.00 27.72 550 ARG A C 1
ATOM 4313 O O . ARG A 1 550 ? -5.479 -44.159 24.534 1.00 27.72 550 ARG A O 1
ATOM 4320 N N . ALA A 1 551 ? -7.193 -44.522 23.227 1.00 29.05 551 ALA A N 1
ATOM 4321 C CA . ALA A 1 551 ? -8.041 -44.992 22.099 1.00 29.05 551 ALA A CA 1
ATOM 4322 C C . ALA A 1 551 ? -9.015 -43.814 21.782 1.00 29.05 551 ALA A C 1
ATOM 4324 O O . ALA A 1 551 ? -9.318 -43.063 22.701 1.00 29.05 551 ALA A O 1
ATOM 4325 N N . ASN A 1 552 ? -9.570 -43.530 20.594 1.00 28.34 552 ASN A N 1
ATOM 4326 C CA . ASN A 1 552 ? -9.672 -44.147 19.256 1.00 28.34 552 ASN A CA 1
ATOM 4327 C C . ASN A 1 552 ? -9.562 -42.992 18.203 1.00 28.34 552 ASN A C 1
ATOM 4329 O O . ASN A 1 552 ? -9.910 -41.867 18.543 1.00 28.34 552 ASN A O 1
ATOM 4333 N N . ARG A 1 553 ? -8.994 -43.113 16.983 1.00 29.64 553 ARG A N 1
ATOM 4334 C CA . ARG A 1 553 ? -9.265 -44.035 15.840 1.00 29.64 553 ARG A CA 1
ATOM 4335 C C . ARG A 1 553 ? -10.627 -43.722 15.168 1.00 29.64 553 ARG A C 1
ATOM 4337 O O . ARG A 1 553 ? -11.628 -43.771 15.868 1.00 29.64 553 ARG A O 1
ATOM 4344 N N . LEU A 1 554 ? -10.786 -43.478 13.855 1.00 28.38 554 LEU A N 1
ATOM 4345 C CA . LEU A 1 554 ? -9.885 -43.326 12.679 1.00 28.38 554 LEU A CA 1
ATOM 4346 C C . LEU A 1 554 ? -10.087 -41.900 12.073 1.00 28.38 554 LEU A C 1
ATOM 4348 O O . LEU A 1 554 ? -11.116 -41.294 12.347 1.00 28.38 554 LEU A O 1
ATOM 4352 N N . GLU A 1 555 ? -9.179 -41.236 11.338 1.00 27.94 555 GLU A N 1
ATOM 4353 C CA . GLU A 1 555 ? -8.237 -41.661 10.270 1.00 27.94 555 GLU A CA 1
ATOM 4354 C C . GLU A 1 555 ? -8.926 -42.020 8.917 1.00 27.94 555 GLU A C 1
ATOM 4356 O O . GLU A 1 555 ? -10.054 -42.497 8.907 1.00 27.94 555 GLU A O 1
ATOM 4361 N N . ARG A 1 556 ? -8.337 -41.824 7.722 1.00 29.05 556 ARG A N 1
ATOM 4362 C CA . ARG A 1 556 ? -7.126 -41.072 7.326 1.00 29.05 556 ARG A CA 1
ATOM 4363 C C . ARG A 1 556 ? -7.176 -40.665 5.835 1.00 29.05 556 ARG A C 1
ATOM 4365 O O . ARG A 1 556 ? -7.579 -41.459 4.997 1.00 29.05 556 ARG A O 1
ATOM 4372 N N . GLU A 1 557 ? -6.734 -39.436 5.564 1.00 32.00 557 GLU A N 1
ATOM 4373 C CA . GLU A 1 557 ? -5.606 -39.068 4.677 1.00 32.00 557 GLU A CA 1
ATOM 4374 C C . GLU A 1 557 ? -5.381 -39.651 3.257 1.00 32.00 557 GLU A C 1
ATOM 4376 O O . GLU A 1 557 ? -5.360 -40.855 3.041 1.00 32.00 557 GLU A O 1
ATOM 4381 N N . ASN A 1 558 ? -4.936 -38.721 2.391 1.00 29.23 558 ASN A N 1
ATOM 4382 C CA . ASN A 1 558 ? -3.835 -38.796 1.404 1.00 29.23 558 ASN A CA 1
ATOM 4383 C C . ASN A 1 558 ? -3.932 -39.740 0.174 1.00 29.23 558 ASN A C 1
ATOM 4385 O O . ASN A 1 558 ? -4.402 -40.865 0.251 1.00 29.23 558 ASN A O 1
ATOM 4389 N N . GLY A 1 559 ? -3.430 -39.372 -1.017 1.00 25.22 559 GLY A N 1
ATOM 4390 C CA . GLY A 1 559 ? -2.954 -38.062 -1.509 1.00 25.22 559 GLY A CA 1
ATOM 4391 C C . GLY A 1 559 ? -1.578 -38.082 -2.201 1.00 25.22 559 GLY A C 1
ATOM 4392 O O . GLY A 1 559 ? -0.737 -38.881 -1.819 1.00 25.22 559 GLY A O 1
ATOM 4393 N N . ILE A 1 560 ? -1.360 -37.119 -3.121 1.00 29.31 560 ILE A N 1
ATOM 4394 C CA . ILE A 1 560 ? -0.057 -36.503 -3.505 1.00 29.31 560 ILE A CA 1
ATOM 4395 C C . ILE A 1 560 ? 0.986 -37.434 -4.191 1.00 29.31 560 ILE A C 1
ATOM 4397 O O . ILE A 1 560 ? 1.338 -38.469 -3.650 1.00 29.31 560 ILE A O 1
ATOM 4401 N N . THR A 1 561 ? 1.608 -37.139 -5.347 1.00 27.88 561 THR A N 1
ATOM 4402 C CA . THR A 1 561 ? 1.525 -36.081 -6.397 1.00 27.88 561 THR A CA 1
ATOM 4403 C C . THR A 1 561 ? 2.211 -36.611 -7.691 1.00 27.88 561 THR A C 1
ATOM 4405 O O . THR A 1 561 ? 2.643 -37.758 -7.717 1.00 27.88 561 THR A O 1
ATOM 4408 N N . GLN A 1 562 ? 2.393 -35.744 -8.710 1.00 25.44 562 GLN A N 1
ATOM 4409 C CA . GLN A 1 562 ? 3.335 -35.848 -9.853 1.00 25.44 562 GLN A CA 1
ATOM 4410 C C . GLN A 1 562 ? 2.872 -36.649 -11.093 1.00 25.44 562 GLN A C 1
ATOM 4412 O O . GLN A 1 562 ? 2.286 -37.715 -10.960 1.00 25.44 562 GLN A O 1
ATOM 4417 N N . ARG A 1 563 ? 3.131 -36.190 -12.335 1.00 25.08 563 ARG A N 1
ATOM 4418 C CA . ARG A 1 563 ? 3.419 -34.816 -12.833 1.00 25.08 563 ARG A CA 1
ATOM 4419 C C . ARG A 1 563 ? 3.163 -34.733 -14.354 1.00 25.08 563 ARG A C 1
ATOM 4421 O O . ARG A 1 563 ? 2.954 -35.750 -14.998 1.00 25.08 563 ARG A O 1
ATOM 4428 N N . GLU A 1 564 ? 3.259 -33.507 -14.872 1.00 24.64 564 GLU A N 1
ATOM 4429 C CA . GLU A 1 564 ? 3.568 -33.133 -16.265 1.00 24.64 564 GLU A CA 1
ATOM 4430 C C . GLU A 1 564 ? 2.578 -33.474 -17.394 1.00 24.64 564 GLU A C 1
ATOM 4432 O O . GLU A 1 564 ? 2.356 -34.610 -17.802 1.00 24.64 564 GLU A O 1
ATOM 4437 N N . SER A 1 565 ? 2.049 -32.396 -17.977 1.00 25.98 565 SER A N 1
ATOM 4438 C CA . SER A 1 565 ? 1.397 -32.352 -19.278 1.00 25.98 565 SER A CA 1
ATOM 4439 C C . SER A 1 565 ? 2.390 -31.907 -20.357 1.00 25.98 565 SER A C 1
ATOM 4441 O O . SER A 1 565 ? 3.100 -30.917 -20.196 1.00 25.98 565 SER A O 1
ATOM 4443 N N . ALA A 1 566 ? 2.375 -32.581 -21.506 1.00 24.66 566 ALA A N 1
ATOM 4444 C CA . ALA A 1 566 ? 2.983 -32.093 -22.740 1.00 24.66 566 ALA A CA 1
ATOM 4445 C C . ALA A 1 566 ? 2.043 -32.387 -23.917 1.00 24.66 566 ALA A C 1
ATOM 4447 O O . ALA A 1 566 ? 1.482 -33.478 -24.019 1.00 24.66 566 ALA A O 1
ATOM 4448 N N . GLN A 1 567 ? 1.844 -31.405 -24.800 1.00 31.14 567 GLN A N 1
ATOM 4449 C CA . GLN A 1 567 ? 1.141 -31.616 -26.070 1.00 31.14 567 GLN A CA 1
ATOM 4450 C C . GLN A 1 567 ? 2.053 -32.349 -27.066 1.00 31.14 567 GLN A C 1
ATOM 4452 O O . GLN A 1 567 ? 3.278 -32.292 -26.951 1.00 31.14 567 GLN A O 1
ATOM 4457 N N . PRO A 1 568 ? 1.471 -32.924 -28.127 1.00 26.31 568 PRO A N 1
ATOM 4458 C CA . PRO A 1 568 ? 1.897 -32.421 -29.434 1.00 26.31 568 PRO A CA 1
ATOM 4459 C C . PRO A 1 568 ? 0.737 -32.021 -30.357 1.00 26.31 568 PRO A C 1
ATOM 4461 O O . PRO A 1 568 ? -0.417 -32.413 -30.190 1.00 26.31 568 PRO A O 1
ATOM 4464 N N . ARG A 1 569 ? 1.078 -31.212 -31.366 1.00 24.86 569 ARG A N 1
ATOM 4465 C CA . ARG A 1 569 ? 0.188 -30.822 -32.470 1.00 24.86 569 ARG A CA 1
ATOM 4466 C C . ARG A 1 569 ? 0.026 -31.962 -33.491 1.00 24.86 569 ARG A C 1
ATOM 4468 O O . ARG A 1 569 ? 0.746 -32.954 -33.461 1.00 24.86 569 ARG A O 1
ATOM 4475 N N . ARG A 1 570 ? -0.915 -31.762 -34.422 1.00 25.47 570 ARG A N 1
ATOM 4476 C CA . ARG A 1 570 ? -1.201 -32.610 -35.597 1.00 25.47 570 ARG A CA 1
ATOM 4477 C C . ARG A 1 570 ? 0.062 -33.137 -36.301 1.00 25.47 570 ARG A C 1
ATOM 4479 O O . ARG A 1 570 ? 0.945 -32.350 -36.630 1.00 25.47 570 ARG A O 1
ATOM 4486 N N . SER A 1 571 ? 0.026 -34.401 -36.714 1.00 24.59 571 SER A N 1
ATOM 4487 C CA . SER A 1 571 ? 0.752 -34.910 -37.885 1.00 24.59 571 SER A CA 1
ATOM 4488 C C . SER A 1 571 ? -0.171 -35.810 -38.718 1.00 24.59 571 SER A C 1
ATOM 4490 O O . SER A 1 571 ? -1.232 -36.233 -38.251 1.00 24.59 571 SER A O 1
ATOM 4492 N N . SER A 1 572 ? 0.180 -36.022 -39.986 1.00 25.80 572 SER A N 1
ATOM 4493 C CA . SER A 1 572 ? -0.616 -36.766 -40.965 1.00 25.80 572 SER A CA 1
ATOM 4494 C C . SER A 1 572 ? -0.197 -38.235 -41.087 1.00 25.80 572 SER A C 1
ATOM 4496 O O . SER A 1 572 ? 0.917 -38.629 -40.757 1.00 25.80 572 SER A O 1
ATOM 4498 N N . SER A 1 573 ? -1.132 -39.034 -41.595 1.00 25.28 573 SER A N 1
ATOM 4499 C CA . SER A 1 573 ? -1.050 -40.468 -41.889 1.00 25.28 573 SER A CA 1
ATOM 4500 C C . SER A 1 573 ? 0.264 -40.986 -42.499 1.00 25.28 573 SER A C 1
ATOM 4502 O O . SER A 1 573 ? 0.654 -40.545 -43.582 1.00 25.28 573 SER A O 1
ATOM 4504 N N . SER A 1 574 ? 0.794 -42.079 -41.940 1.00 26.36 574 SER A N 1
ATOM 4505 C CA . SER A 1 574 ? 1.459 -43.134 -42.719 1.00 26.36 574 SER A CA 1
ATOM 4506 C C . SER A 1 574 ? 1.328 -44.521 -42.060 1.00 26.36 574 SER A C 1
ATOM 4508 O O . SER A 1 574 ? 1.209 -44.668 -40.848 1.00 26.36 574 SER A O 1
ATOM 4510 N N . ILE A 1 575 ? 1.240 -45.529 -42.927 1.00 28.56 575 ILE A N 1
ATOM 4511 C CA . ILE A 1 575 ? 0.831 -46.929 -42.720 1.00 28.56 575 ILE A CA 1
ATOM 4512 C C . ILE A 1 575 ? 1.802 -47.736 -41.831 1.00 28.56 575 ILE A C 1
ATOM 4514 O O . ILE A 1 575 ? 3.014 -47.568 -41.940 1.00 28.56 575 ILE A O 1
ATOM 4518 N N . LEU A 1 576 ? 1.283 -48.714 -41.069 1.00 25.89 576 LEU A N 1
ATOM 4519 C CA . LEU A 1 576 ? 2.056 -49.839 -40.508 1.00 25.89 576 LEU A CA 1
ATOM 4520 C C . LEU A 1 576 ? 1.362 -51.201 -40.769 1.00 25.89 576 LEU A C 1
ATOM 4522 O O . LEU A 1 576 ? 0.135 -51.273 -40.665 1.00 25.89 576 LEU A O 1
ATOM 4526 N N . PRO A 1 577 ? 2.113 -52.280 -41.082 1.00 31.73 577 PRO A N 1
ATOM 4527 C CA . PRO A 1 577 ? 1.607 -53.657 -41.169 1.00 31.73 577 PRO A CA 1
ATOM 4528 C C . PRO A 1 577 ? 1.543 -54.364 -39.784 1.00 31.73 577 PRO A C 1
ATOM 4530 O O . PRO A 1 577 ? 2.070 -53.834 -38.805 1.00 31.73 577 PRO A O 1
ATOM 4533 N N . PRO A 1 578 ? 0.872 -55.533 -39.658 1.00 36.16 578 PRO A N 1
ATOM 4534 C CA . PRO A 1 578 ? 0.292 -55.972 -38.379 1.00 36.16 578 PRO A CA 1
ATOM 4535 C C . PRO A 1 578 ? 1.099 -57.002 -37.558 1.00 36.16 578 PRO A C 1
ATOM 4537 O O . PRO A 1 578 ? 1.832 -57.827 -38.098 1.00 36.16 578 PRO A O 1
ATOM 4540 N N . GLY A 1 579 ? 0.832 -57.028 -36.244 1.00 27.73 579 GLY A N 1
ATOM 4541 C CA . GLY A 1 579 ? 1.231 -58.075 -35.289 1.00 27.73 579 GLY A CA 1
ATOM 4542 C C . GLY A 1 579 ? 0.243 -58.163 -34.109 1.00 27.73 579 GLY A C 1
ATOM 4543 O O . GLY A 1 579 ? -0.275 -57.145 -33.657 1.00 27.73 579 GLY A O 1
ATOM 4544 N N . VAL A 1 580 ? -0.078 -59.379 -33.654 1.00 28.23 580 VAL A N 1
ATOM 4545 C CA . VAL A 1 580 ? -1.214 -59.747 -32.764 1.00 28.23 580 VAL A CA 1
ATOM 4546 C C . VAL A 1 580 ? -0.786 -60.979 -31.924 1.00 28.23 580 VAL A C 1
ATOM 4548 O O . VAL A 1 580 ? 0.031 -61.732 -32.456 1.00 28.23 580 VAL A O 1
ATOM 4551 N N . PRO A 1 581 ? -1.294 -61.279 -30.694 1.00 38.34 581 PRO A N 1
ATOM 4552 C CA . PRO A 1 581 ? -2.349 -60.634 -29.885 1.00 38.34 581 PRO A CA 1
ATOM 4553 C C . PRO A 1 581 ? -1.953 -60.217 -28.442 1.00 38.34 581 PRO A C 1
ATOM 4555 O O . PRO A 1 581 ? -0.983 -60.700 -27.869 1.00 38.34 581 PRO A O 1
ATOM 4558 N N . GLY A 1 582 ? -2.835 -59.456 -27.777 1.00 26.91 582 GLY A N 1
ATOM 4559 C CA . GLY A 1 582 ? -2.907 -59.354 -26.310 1.00 26.91 582 GLY A CA 1
ATOM 4560 C C . GLY A 1 582 ? -4.356 -59.156 -25.839 1.00 26.91 582 GLY A C 1
ATOM 4561 O O . GLY A 1 582 ? -5.029 -58.240 -26.305 1.00 26.91 582 GLY A O 1
ATOM 4562 N N . LYS A 1 583 ? -4.879 -60.025 -24.959 1.00 29.91 583 LYS A N 1
ATOM 4563 C CA . LYS A 1 583 ? -6.270 -59.947 -24.454 1.00 29.91 583 LYS A CA 1
ATOM 4564 C C . LYS A 1 583 ? -6.339 -59.154 -23.142 1.00 29.91 583 LYS A C 1
ATOM 4566 O O . LYS A 1 583 ? -5.616 -59.474 -22.208 1.00 29.91 583 LYS A O 1
ATOM 4571 N N . GLY A 1 584 ? -7.269 -58.200 -23.046 1.00 29.06 584 GLY A N 1
ATOM 4572 C CA . GLY A 1 584 ? -7.474 -57.382 -21.840 1.00 29.06 584 GLY A CA 1
ATOM 4573 C C . GLY A 1 584 ? -8.724 -56.498 -21.908 1.00 29.06 584 GLY A C 1
ATOM 4574 O O . GLY A 1 584 ? -8.628 -55.279 -21.816 1.00 29.06 584 GLY A O 1
ATOM 4575 N N . GLY A 1 585 ? -9.898 -57.090 -22.148 1.00 29.53 585 GLY A N 1
ATOM 4576 C CA . GLY A 1 585 ? -11.145 -56.336 -22.323 1.00 29.53 585 GLY A CA 1
ATOM 4577 C C . GLY A 1 585 ? -11.756 -55.850 -21.004 1.00 29.53 585 GLY A C 1
ATOM 4578 O O . GLY A 1 585 ? -12.060 -56.660 -20.132 1.00 29.53 585 GLY A O 1
ATOM 4579 N N . VAL A 1 586 ? -12.015 -54.543 -20.893 1.00 35.28 586 VAL A N 1
ATOM 4580 C CA . VAL A 1 586 ? -12.809 -53.942 -19.806 1.00 35.28 586 VAL A CA 1
ATOM 4581 C C . VAL A 1 586 ? -14.140 -53.452 -20.373 1.00 35.28 586 VAL A C 1
ATOM 4583 O O . VAL A 1 586 ? -14.175 -52.500 -21.150 1.00 35.28 586 VAL A O 1
ATOM 4586 N N . THR A 1 587 ? -15.248 -54.082 -19.977 1.00 41.44 587 THR A N 1
ATOM 4587 C CA . THR A 1 587 ? -16.595 -53.667 -20.397 1.00 41.44 587 THR A CA 1
ATOM 4588 C C . THR A 1 587 ? -16.935 -52.293 -19.800 1.00 41.44 587 THR A C 1
ATOM 4590 O O . THR A 1 587 ? -16.970 -52.158 -18.572 1.00 41.44 587 THR A O 1
ATOM 4593 N N . PRO A 1 588 ? -17.195 -51.254 -20.614 1.00 51.16 588 PRO A N 1
ATOM 4594 C CA . PRO A 1 588 ? -17.333 -49.899 -20.099 1.00 51.16 588 PRO A CA 1
ATOM 4595 C C . PRO A 1 588 ? -18.725 -49.673 -19.488 1.00 51.16 588 PRO A C 1
ATOM 4597 O O . PRO A 1 588 ? -19.756 -49.996 -20.081 1.00 51.16 588 PRO A O 1
ATOM 4600 N N . ARG A 1 589 ? -18.764 -49.108 -18.274 1.00 59.09 589 ARG A N 1
ATOM 4601 C CA . ARG A 1 589 ? -20.014 -48.913 -17.520 1.00 59.09 589 ARG A CA 1
ATOM 4602 C C . ARG A 1 589 ? -20.875 -47.811 -18.155 1.00 59.09 589 ARG A C 1
ATOM 4604 O O . ARG A 1 589 ? -20.372 -46.750 -18.521 1.00 59.09 589 ARG A O 1
ATOM 4611 N N . LYS A 1 590 ? -22.186 -48.052 -18.238 1.00 71.50 590 LYS A N 1
ATOM 4612 C CA . LYS A 1 590 ? -23.190 -47.067 -18.672 1.00 71.50 590 LYS A CA 1
ATOM 4613 C C . LYS A 1 590 ? -23.543 -46.109 -17.526 1.00 71.50 590 LYS A C 1
ATOM 4615 O O . LYS A 1 590 ? -23.621 -46.523 -16.370 1.00 71.50 590 LYS A O 1
ATOM 4620 N N . CYS A 1 591 ? -23.795 -44.841 -17.843 1.00 72.69 591 CYS A N 1
ATOM 4621 C CA . CYS A 1 591 ? -24.312 -43.858 -16.895 1.00 72.69 591 CYS A CA 1
ATOM 4622 C C . CYS A 1 591 ? -25.734 -44.240 -16.463 1.00 72.69 591 CYS A C 1
ATOM 4624 O O . CYS A 1 591 ? -26.629 -44.373 -17.299 1.00 72.69 591 CYS A O 1
ATOM 4626 N N . ALA A 1 592 ? -25.956 -44.371 -15.154 1.00 71.38 592 ALA A N 1
ATOM 4627 C CA . ALA A 1 592 ? -27.228 -44.835 -14.594 1.00 71.38 592 ALA A CA 1
ATOM 4628 C C . ALA A 1 592 ? -28.419 -43.881 -14.821 1.00 71.38 592 ALA A C 1
ATOM 4630 O O . ALA A 1 592 ? -29.551 -44.288 -14.594 1.00 71.38 592 ALA A O 1
ATOM 4631 N N . ASN A 1 593 ? -28.178 -42.640 -15.263 1.00 72.75 593 ASN A N 1
ATOM 4632 C CA . ASN A 1 593 ? -29.241 -41.659 -15.498 1.00 72.75 593 ASN A CA 1
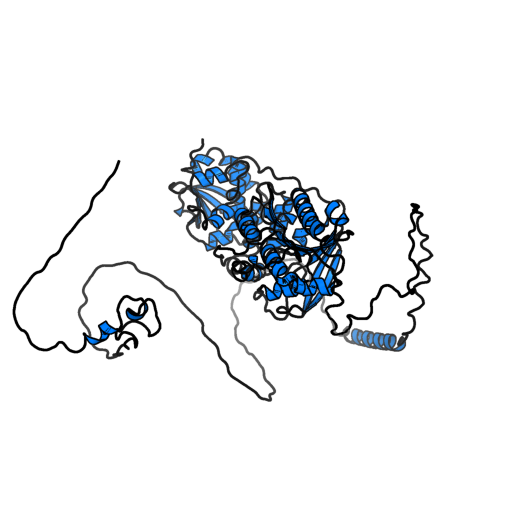ATOM 4633 C C . ASN A 1 593 ? -29.677 -41.594 -16.974 1.00 72.75 593 ASN A C 1
ATOM 4635 O O . ASN A 1 593 ? -30.798 -41.187 -17.241 1.00 72.75 593 ASN A O 1
ATOM 4639 N N . CYS A 1 594 ? -28.815 -41.956 -17.937 1.00 78.75 594 CYS A N 1
ATOM 4640 C CA . CYS A 1 594 ? -29.108 -41.800 -19.374 1.00 78.75 594 CYS A CA 1
ATOM 4641 C C . CYS A 1 594 ? -28.706 -42.989 -20.268 1.00 78.75 594 CYS A C 1
ATOM 4643 O O . CYS A 1 594 ? -28.835 -42.909 -21.489 1.00 78.75 594 CYS A O 1
ATOM 4645 N N . GLY A 1 595 ? -28.161 -44.069 -19.699 1.00 72.81 595 GLY A N 1
ATOM 4646 C CA . GLY A 1 595 ? -27.786 -45.292 -20.420 1.00 72.81 595 GLY A CA 1
ATOM 4647 C C . GLY A 1 595 ? -26.563 -45.189 -21.346 1.00 72.81 595 GLY A C 1
ATOM 4648 O O . GLY A 1 595 ? -26.080 -46.223 -21.810 1.00 72.81 595 GLY A O 1
ATOM 4649 N N . LYS A 1 596 ? -26.025 -43.990 -21.610 1.00 76.12 596 LYS A N 1
ATOM 4650 C CA . LYS A 1 596 ? -24.830 -43.803 -22.453 1.00 76.12 596 LYS A CA 1
ATOM 4651 C C . LYS A 1 596 ? -23.534 -44.120 -21.701 1.00 76.12 596 LYS A C 1
ATOM 4653 O O . LYS A 1 596 ? -23.443 -43.966 -20.486 1.00 76.12 596 LYS A O 1
ATOM 4658 N N . VAL A 1 597 ? -22.525 -44.565 -22.443 1.00 71.44 597 VAL A N 1
ATOM 4659 C CA . VAL A 1 597 ? -21.149 -44.780 -21.965 1.00 71.44 597 VAL A CA 1
ATOM 4660 C C . VAL A 1 597 ? -20.360 -43.465 -22.073 1.00 71.44 597 VAL A C 1
ATOM 4662 O O . VAL A 1 597 ? -20.685 -42.628 -22.912 1.00 71.44 597 VAL A O 1
ATOM 4665 N N . GLY A 1 598 ? -19.325 -43.282 -21.244 1.00 70.19 598 GLY A N 1
ATOM 4666 C CA . GLY A 1 598 ? -18.339 -42.199 -21.398 1.00 70.19 598 GLY A CA 1
ATOM 4667 C C . GLY A 1 598 ? -18.412 -41.055 -20.379 1.00 70.19 598 GLY A C 1
ATOM 4668 O O . GLY A 1 598 ? -17.593 -40.147 -20.446 1.00 70.19 598 GLY A O 1
ATOM 4669 N N . HIS A 1 599 ? -19.339 -41.087 -19.417 1.00 70.94 599 HIS A N 1
ATOM 4670 C CA . HIS A 1 599 ? -19.373 -40.130 -18.302 1.00 70.94 599 HIS A CA 1
ATOM 4671 C C . HIS A 1 599 ? -19.904 -40.765 -17.007 1.00 70.94 599 HIS A C 1
ATOM 4673 O O . HIS A 1 599 ? -20.620 -41.768 -17.028 1.00 70.94 599 HIS A O 1
ATOM 4679 N N . ILE A 1 600 ? -19.546 -40.168 -15.867 1.00 66.56 600 ILE A N 1
ATOM 4680 C CA . ILE A 1 600 ? -19.945 -40.625 -14.527 1.00 66.56 600 ILE A CA 1
ATOM 4681 C C . ILE A 1 600 ? -21.325 -40.092 -14.106 1.00 66.56 600 ILE A C 1
ATOM 4683 O O . ILE A 1 600 ? -21.763 -39.034 -14.557 1.00 66.56 600 ILE A O 1
ATOM 4687 N N . LYS A 1 601 ? -21.990 -40.825 -13.199 1.00 59.66 601 LYS A N 1
ATOM 4688 C CA . LYS A 1 601 ? -23.406 -40.668 -12.792 1.00 59.66 601 LYS A CA 1
ATOM 4689 C C . LYS A 1 601 ? -23.814 -39.259 -12.314 1.00 59.66 601 LYS A C 1
ATOM 4691 O O . LYS A 1 601 ? -24.998 -38.939 -12.325 1.00 59.66 601 LYS A O 1
ATOM 4696 N N . THR A 1 602 ? -22.862 -38.434 -11.883 1.00 54.81 602 THR A N 1
ATOM 4697 C CA . THR A 1 602 ? -23.096 -37.133 -11.231 1.00 54.81 602 THR A CA 1
ATOM 4698 C C . THR A 1 602 ? -22.702 -35.912 -12.066 1.00 54.81 602 THR A C 1
ATOM 4700 O O . THR A 1 602 ? -22.998 -34.792 -11.654 1.00 54.81 602 THR A O 1
ATOM 4703 N N . ASN A 1 603 ? -22.057 -36.072 -13.229 1.00 65.81 603 ASN A N 1
ATOM 4704 C CA . ASN A 1 603 ? -21.629 -34.916 -14.022 1.00 65.81 603 ASN A CA 1
ATOM 4705 C C . ASN A 1 603 ? -22.834 -34.268 -14.735 1.00 65.81 603 ASN A C 1
ATOM 4707 O O . ASN A 1 603 ? -23.327 -34.788 -15.740 1.00 65.81 603 ASN A O 1
ATOM 4711 N N . LYS A 1 604 ? -23.289 -33.117 -14.215 1.00 68.06 604 LYS A N 1
ATOM 4712 C CA . LYS A 1 604 ? -24.415 -32.354 -14.775 1.00 68.06 604 LYS A CA 1
ATOM 4713 C C . LYS A 1 604 ? -24.174 -31.847 -16.199 1.00 68.06 604 LYS A C 1
ATOM 4715 O O . LYS A 1 604 ? -25.139 -31.771 -16.940 1.00 68.06 604 LYS A O 1
ATOM 4720 N N . GLN A 1 605 ? -22.940 -31.516 -16.588 1.00 73.50 605 GLN A N 1
ATOM 4721 C CA . GLN A 1 605 ? -22.639 -30.976 -17.922 1.00 73.50 605 GLN A CA 1
ATOM 4722 C C . GLN A 1 605 ? -22.635 -32.067 -19.005 1.00 73.50 605 GLN A C 1
ATOM 4724 O O . GLN A 1 605 ? -23.151 -31.848 -20.100 1.00 73.50 605 GLN A O 1
ATOM 4729 N N . LEU A 1 606 ? -22.076 -33.245 -18.699 1.00 69.62 606 LEU A N 1
ATOM 4730 C CA . LEU A 1 606 ? -21.859 -34.329 -19.670 1.00 69.62 606 LEU A CA 1
ATOM 4731 C C . LEU A 1 606 ? -23.022 -35.327 -19.796 1.00 69.62 606 LEU A C 1
ATOM 4733 O O . LEU A 1 606 ? -23.033 -36.128 -20.731 1.00 69.62 606 LEU A O 1
ATOM 4737 N N . CYS A 1 607 ? -23.990 -35.315 -18.876 1.00 77.19 607 CYS A N 1
ATOM 4738 C CA . CYS A 1 607 ? -25.171 -36.175 -18.954 1.00 77.19 607 CYS A CA 1
ATOM 4739 C C . CYS A 1 607 ? -26.327 -35.450 -19.676 1.00 77.19 607 CYS A C 1
ATOM 4741 O O . CYS A 1 607 ? -26.859 -34.491 -19.110 1.00 77.19 607 CYS A O 1
ATOM 4743 N N . PRO A 1 608 ? -26.800 -35.925 -20.852 1.00 74.62 608 PRO A N 1
ATOM 4744 C CA . PRO A 1 608 ? -27.852 -35.247 -21.627 1.00 74.62 608 PRO A CA 1
ATOM 4745 C C . PRO A 1 608 ? -29.191 -35.064 -20.893 1.00 74.62 608 PRO A C 1
ATOM 4747 O O . PRO A 1 608 ? -29.982 -34.198 -21.245 1.00 74.62 608 PRO A O 1
ATOM 4750 N N . LEU A 1 609 ? -29.452 -35.883 -19.869 1.00 76.56 609 LEU A N 1
ATOM 4751 C CA . LEU A 1 609 ? -30.646 -35.797 -19.019 1.00 76.56 609 LEU A CA 1
ATOM 4752 C C . LEU A 1 609 ? -30.480 -34.867 -17.804 1.00 76.56 609 LEU A C 1
ATOM 4754 O O . LEU A 1 609 ? -31.458 -34.577 -17.128 1.00 76.56 609 LEU A O 1
ATOM 4758 N N . LEU A 1 610 ? -29.259 -34.402 -17.510 1.00 75.94 610 LEU A N 1
ATOM 4759 C CA . LEU A 1 610 ? -28.982 -33.441 -16.431 1.00 75.94 610 LEU A CA 1
ATOM 4760 C C . LEU A 1 610 ? -28.652 -32.032 -16.947 1.00 75.94 610 LEU A C 1
ATOM 4762 O O . LEU A 1 610 ? -28.844 -31.071 -16.207 1.00 75.94 610 LEU A O 1
ATOM 4766 N N . ASN A 1 611 ? -28.184 -31.906 -18.194 1.00 78.88 611 ASN A N 1
ATOM 4767 C CA . ASN A 1 611 ? -27.965 -30.621 -18.870 1.00 78.88 611 ASN A CA 1
ATOM 4768 C C . ASN A 1 611 ? -29.193 -30.129 -19.671 1.00 78.88 611 ASN A C 1
ATOM 4770 O O . ASN A 1 611 ? -29.125 -29.080 -20.303 1.00 78.88 611 ASN A O 1
ATOM 4774 N N . GLY A 1 612 ? -30.301 -30.883 -19.664 1.00 74.31 612 GLY A N 1
ATOM 4775 C CA . GLY A 1 612 ? -31.555 -30.530 -20.341 1.00 74.31 612 GLY A CA 1
ATOM 4776 C C . GLY A 1 612 ? -31.627 -30.853 -21.841 1.00 74.31 612 GLY A C 1
ATOM 4777 O O . GLY A 1 612 ? -32.650 -30.571 -22.457 1.00 74.31 612 GLY A O 1
ATOM 4778 N N . GLN A 1 613 ? -30.596 -31.462 -22.439 1.00 75.69 613 GLN A N 1
ATOM 4779 C CA . GLN A 1 613 ? -30.559 -31.790 -23.875 1.00 75.69 613 GLN A CA 1
ATOM 4780 C C . GLN A 1 613 ? -31.413 -33.010 -24.281 1.00 75.69 613 GLN A C 1
ATOM 4782 O O . GLN A 1 613 ? -31.574 -33.267 -25.473 1.00 75.69 613 GLN A O 1
ATOM 4787 N N . ARG A 1 614 ? -31.945 -33.782 -23.326 1.00 70.62 614 ARG A N 1
ATOM 4788 C CA . ARG A 1 614 ? -32.875 -34.905 -23.543 1.00 70.62 614 ARG A CA 1
ATOM 4789 C C . ARG A 1 614 ? -33.919 -34.928 -22.422 1.00 70.62 614 ARG A C 1
ATOM 4791 O O . ARG A 1 614 ? -33.560 -34.717 -21.264 1.00 70.62 614 ARG A O 1
ATOM 4798 N N . LYS A 1 615 ? -35.188 -35.196 -22.742 1.00 71.38 615 LYS A N 1
ATOM 4799 C CA . LYS A 1 615 ? -36.279 -35.339 -21.762 1.00 71.38 615 LYS A CA 1
ATOM 4800 C C . LYS A 1 615 ? -36.425 -36.795 -21.313 1.00 71.38 615 LYS A C 1
ATOM 4802 O O . LYS A 1 615 ? -35.884 -37.716 -21.923 1.00 71.38 615 LYS A O 1
ATOM 4807 N N . GLN A 1 616 ? -37.118 -37.007 -20.197 1.00 56.81 616 GLN A N 1
ATOM 4808 C CA . GLN A 1 616 ? -37.168 -38.314 -19.536 1.00 56.81 616 GLN A CA 1
ATOM 4809 C C . GLN A 1 616 ? -37.927 -39.361 -20.373 1.00 56.81 616 GLN A C 1
ATOM 4811 O O . GLN A 1 616 ? -37.489 -40.509 -20.467 1.00 56.81 616 GLN A O 1
ATOM 4816 N N . ASP A 1 617 ? -38.976 -38.936 -21.080 1.00 54.59 617 ASP A N 1
ATOM 4817 C CA . ASP A 1 617 ? -39.813 -39.778 -21.948 1.00 54.59 617 ASP A CA 1
ATOM 4818 C C . ASP A 1 617 ? -39.057 -40.338 -23.165 1.00 54.59 617 ASP A C 1
ATOM 4820 O O . ASP A 1 617 ? -39.346 -41.446 -23.632 1.00 54.59 617 ASP A O 1
ATOM 4824 N N . ASP A 1 618 ? -38.022 -39.625 -23.633 1.00 57.09 618 ASP A N 1
ATOM 4825 C CA . ASP A 1 618 ? -37.189 -40.021 -24.777 1.00 57.09 618 ASP A CA 1
ATOM 4826 C C . ASP A 1 618 ? -36.453 -41.351 -24.541 1.00 57.09 618 ASP A C 1
ATOM 4828 O O . ASP A 1 618 ? -35.924 -41.932 -25.486 1.00 57.09 618 ASP A O 1
ATOM 4832 N N . THR A 1 619 ? -36.373 -41.829 -23.295 1.00 54.59 619 THR A N 1
ATOM 4833 C CA . THR A 1 619 ? -35.692 -43.083 -22.928 1.00 54.59 619 THR A CA 1
ATOM 4834 C C . THR A 1 619 ? -36.469 -44.348 -23.304 1.00 54.59 619 THR A C 1
ATOM 4836 O O . THR A 1 619 ? -35.881 -45.426 -23.355 1.00 54.59 619 THR A O 1
ATOM 4839 N N . SER A 1 620 ? -37.766 -44.228 -23.605 1.00 40.28 620 SER A N 1
ATOM 4840 C CA . SER A 1 620 ? -38.664 -45.362 -23.879 1.00 40.28 620 SER A CA 1
ATOM 4841 C C . SER A 1 620 ? -38.650 -45.861 -25.333 1.00 40.28 620 SER A C 1
ATOM 4843 O O . SER A 1 620 ? -39.010 -47.008 -25.594 1.00 40.28 620 SER A O 1
ATOM 4845 N N . ARG A 1 621 ? -38.227 -45.020 -26.289 1.00 38.88 621 ARG A N 1
ATOM 4846 C CA . ARG A 1 621 ? -38.340 -45.296 -27.737 1.00 38.88 621 ARG A CA 1
ATOM 4847 C C . ARG A 1 621 ? -37.190 -46.114 -28.331 1.00 38.88 621 ARG A C 1
ATOM 4849 O O . ARG A 1 621 ? -37.405 -46.818 -29.311 1.00 38.88 621 ARG A O 1
ATOM 4856 N N . ASP A 1 622 ? -36.008 -46.098 -27.715 1.00 39.03 622 ASP A N 1
ATOM 4857 C CA . ASP A 1 622 ? -34.805 -46.783 -28.229 1.00 39.03 622 ASP A CA 1
ATOM 4858 C C . ASP A 1 622 ? -34.830 -48.325 -28.038 1.00 39.03 622 ASP A C 1
ATOM 4860 O O . ASP A 1 622 ? -33.849 -48.998 -28.354 1.00 39.03 622 ASP A O 1
ATOM 4864 N N . ALA A 1 623 ? -35.910 -48.897 -27.483 1.00 36.81 623 ALA A N 1
ATOM 4865 C CA . ALA A 1 623 ? -35.954 -50.286 -27.003 1.00 36.81 623 ALA A CA 1
ATOM 4866 C C . ALA A 1 623 ? -36.889 -51.244 -27.774 1.00 36.81 623 ALA A C 1
ATOM 4868 O O . ALA A 1 623 ? -36.761 -52.451 -27.598 1.00 36.81 623 ALA A O 1
ATOM 4869 N N . ASN A 1 624 ? -37.819 -50.748 -28.603 1.00 30.14 624 ASN A N 1
ATOM 4870 C CA . ASN A 1 624 ? -38.811 -51.577 -29.310 1.00 30.14 624 ASN A CA 1
ATOM 4871 C C . ASN A 1 624 ? -39.179 -50.979 -30.684 1.00 30.14 624 ASN A C 1
ATOM 4873 O O . ASN A 1 624 ? -40.208 -50.323 -30.828 1.00 30.14 624 ASN A O 1
ATOM 4877 N N . ALA A 1 625 ? -38.334 -51.204 -31.698 1.00 31.20 625 ALA A N 1
ATOM 4878 C CA . ALA A 1 625 ? -38.610 -50.802 -33.088 1.00 31.20 625 ALA A CA 1
ATOM 4879 C C . ALA A 1 625 ? -37.903 -51.676 -34.152 1.00 31.20 625 ALA A C 1
ATOM 4881 O O . ALA A 1 625 ? -37.575 -51.204 -35.237 1.00 31.20 625 ALA A O 1
ATOM 4882 N N . SER A 1 626 ? -37.646 -52.956 -33.862 1.00 32.59 626 SER A N 1
ATOM 4883 C CA . SER A 1 626 ? -37.088 -53.919 -34.826 1.00 32.59 626 SER A CA 1
ATOM 4884 C C . SER A 1 626 ? -38.175 -54.850 -35.387 1.00 32.59 626 SER A C 1
ATOM 4886 O O . SER A 1 626 ? -38.081 -56.070 -35.249 1.00 32.59 626 SER A O 1
ATOM 4888 N N . ALA A 1 627 ? -39.239 -54.281 -35.961 1.00 29.08 627 ALA A N 1
ATOM 4889 C CA . ALA A 1 627 ? -40.337 -55.034 -36.566 1.00 29.08 627 ALA A CA 1
ATOM 4890 C C . ALA A 1 627 ? -41.075 -54.215 -37.642 1.00 29.08 627 ALA A C 1
ATOM 4892 O O . ALA A 1 627 ? -41.310 -53.029 -37.444 1.00 29.08 627 ALA A O 1
ATOM 4893 N N . ALA A 1 628 ? -41.495 -54.909 -38.708 1.00 27.06 628 ALA A N 1
ATOM 4894 C CA . ALA A 1 628 ? -42.409 -54.489 -39.781 1.00 27.06 628 ALA A CA 1
ATOM 4895 C C . ALA A 1 628 ? -42.020 -53.278 -40.667 1.00 27.06 628 ALA A C 1
ATOM 4897 O O . ALA A 1 628 ? -41.695 -52.190 -40.208 1.00 27.06 628 ALA A O 1
ATOM 4898 N N . ALA A 1 629 ? -42.158 -53.470 -41.983 1.00 29.36 629 ALA A N 1
ATOM 4899 C CA . ALA A 1 629 ? -42.191 -52.411 -42.993 1.00 29.36 629 ALA A CA 1
ATOM 4900 C C . ALA A 1 629 ? -43.623 -52.277 -43.547 1.00 29.36 629 ALA A C 1
ATOM 4902 O O . ALA A 1 629 ? -44.344 -53.274 -43.596 1.00 29.36 629 ALA A O 1
ATOM 4903 N N . GLY A 1 630 ? -44.031 -51.082 -43.995 1.00 25.91 630 GLY A N 1
ATOM 4904 C CA . GLY A 1 630 ? -45.373 -50.881 -44.558 1.00 25.91 630 GLY A CA 1
ATOM 4905 C C . GLY A 1 630 ? -45.716 -49.441 -44.964 1.00 25.91 630 GLY A C 1
ATOM 4906 O O . GLY A 1 630 ? -46.151 -48.662 -44.132 1.00 25.91 630 GLY A O 1
ATOM 4907 N N . ASN A 1 631 ? -45.517 -49.144 -46.250 1.00 27.97 631 ASN A N 1
ATOM 4908 C CA . ASN A 1 631 ? -46.287 -48.266 -47.153 1.00 27.97 631 ASN A CA 1
ATOM 4909 C C . ASN A 1 631 ? -47.067 -46.998 -46.682 1.00 27.97 631 ASN A C 1
ATOM 4911 O O . ASN A 1 631 ? -47.956 -47.057 -45.842 1.00 27.97 631 ASN A O 1
ATOM 4915 N N . SER A 1 632 ? -46.873 -45.933 -47.482 1.00 28.00 632 SER A N 1
ATOM 4916 C CA . SER A 1 632 ? -47.876 -44.988 -48.042 1.00 28.00 632 SER A CA 1
ATOM 4917 C C . SER A 1 632 ? -48.664 -43.971 -47.174 1.00 28.00 632 SER A C 1
ATOM 4919 O O . SER A 1 632 ? -49.502 -44.335 -46.360 1.00 28.00 632 SER A O 1
ATOM 4921 N N . ASP A 1 633 ? -48.507 -42.697 -47.576 1.00 30.66 633 ASP A N 1
ATOM 4922 C CA . ASP A 1 633 ? -49.570 -41.735 -47.957 1.00 30.66 633 ASP A CA 1
ATOM 4923 C C . ASP A 1 633 ? -50.330 -40.814 -46.952 1.00 30.66 633 ASP A C 1
ATOM 4925 O O . ASP A 1 633 ? -51.293 -41.200 -46.301 1.00 30.66 633 ASP A O 1
ATOM 4929 N N . ASN A 1 634 ? -50.037 -39.505 -47.116 1.00 30.48 634 ASN A N 1
ATOM 4930 C CA . ASN A 1 634 ? -50.973 -38.391 -47.424 1.00 30.48 634 ASN A CA 1
ATOM 4931 C C . ASN A 1 634 ? -51.668 -37.485 -46.357 1.00 30.48 634 ASN A C 1
ATOM 4933 O O . ASN A 1 634 ? -51.979 -37.874 -45.240 1.00 30.48 634 ASN A O 1
ATOM 4937 N N . ILE A 1 635 ? -51.989 -36.262 -46.843 1.00 28.50 635 ILE A N 1
ATOM 4938 C CA . ILE A 1 635 ? -52.983 -35.243 -46.387 1.00 28.50 635 ILE A CA 1
ATOM 4939 C C . ILE A 1 635 ? -52.609 -34.223 -45.270 1.00 28.50 635 ILE A C 1
ATOM 4941 O O . ILE A 1 635 ? -52.880 -34.386 -44.087 1.00 28.50 635 ILE A O 1
ATOM 4945 N N . ILE A 1 636 ? -52.045 -33.089 -45.720 1.00 29.58 636 ILE A N 1
ATOM 4946 C CA . ILE A 1 636 ? -52.609 -31.708 -45.703 1.00 29.58 636 ILE A CA 1
ATOM 4947 C C . ILE A 1 636 ? -53.463 -31.249 -44.489 1.00 29.58 636 ILE A C 1
ATOM 4949 O O . ILE A 1 636 ? -54.589 -31.717 -44.323 1.00 29.58 636 ILE A O 1
ATOM 4953 N N . LYS A 1 637 ? -53.054 -30.141 -43.829 1.00 28.36 637 LYS A N 1
ATOM 4954 C CA . LYS A 1 637 ? -53.859 -28.888 -43.753 1.00 28.36 637 LYS A CA 1
ATOM 4955 C C . LYS A 1 637 ? -53.091 -27.640 -43.284 1.00 28.36 637 LYS A C 1
ATOM 4957 O O . LYS A 1 637 ? -52.065 -27.736 -42.622 1.00 28.36 637 LYS A O 1
ATOM 4962 N N . GLU A 1 638 ? -53.613 -26.475 -43.672 1.00 29.45 638 GLU A N 1
ATOM 4963 C CA . GLU A 1 638 ? -53.036 -25.132 -43.503 1.00 29.45 638 GLU A CA 1
ATOM 4964 C C . GLU A 1 638 ? -53.799 -24.291 -42.461 1.00 29.45 638 GLU A C 1
ATOM 4966 O O . GLU A 1 638 ? -54.985 -24.528 -42.229 1.00 29.45 638 GLU A O 1
ATOM 4971 N N . SER A 1 639 ? -53.172 -23.209 -41.976 1.00 28.36 639 SER A N 1
ATOM 4972 C CA . SER A 1 639 ? -53.834 -21.896 -41.825 1.00 28.36 639 SER A CA 1
ATOM 4973 C C . SER A 1 639 ? -52.800 -20.770 -41.651 1.00 28.36 639 SER A C 1
ATOM 4975 O O . SER A 1 639 ? -51.945 -20.860 -40.772 1.00 28.36 639 SER A O 1
ATOM 4977 N N . GLN A 1 640 ? -52.888 -19.711 -42.460 1.00 31.31 640 GLN A N 1
ATOM 4978 C CA . GLN A 1 640 ? -52.069 -18.487 -42.360 1.00 31.31 640 GLN A CA 1
ATOM 4979 C C . GLN A 1 640 ? -52.794 -17.389 -41.556 1.00 31.31 640 GLN A C 1
ATOM 4981 O O . GLN A 1 640 ? -54.016 -17.453 -41.437 1.00 31.31 640 GLN A O 1
ATOM 4986 N N . LEU A 1 641 ? -52.072 -16.345 -41.111 1.00 28.75 641 LEU A N 1
ATOM 4987 C CA . LEU A 1 641 ? -52.306 -14.930 -41.498 1.00 28.75 641 LEU A CA 1
ATOM 4988 C C . LEU A 1 641 ? -51.278 -13.965 -40.849 1.00 28.75 641 LEU A C 1
ATOM 4990 O O . LEU A 1 641 ? -50.473 -14.380 -40.017 1.00 28.75 641 LEU A O 1
ATOM 4994 N N . THR A 1 642 ? -51.252 -12.704 -41.300 1.00 32.50 642 THR A N 1
ATOM 4995 C CA . THR A 1 642 ? -50.086 -11.782 -41.242 1.00 32.50 642 THR A CA 1
ATOM 4996 C C . THR A 1 642 ? -50.457 -10.310 -40.909 1.00 32.50 642 THR A C 1
ATOM 4998 O O . THR A 1 642 ? -51.648 -9.998 -40.890 1.00 32.50 642 THR A O 1
ATOM 5001 N N . PRO A 1 643 ? -49.478 -9.415 -40.607 1.00 62.94 643 PRO A N 1
ATOM 5002 C CA . PRO A 1 643 ? -49.695 -8.042 -40.092 1.00 62.94 643 PRO A CA 1
ATOM 5003 C C . PRO A 1 643 ? -49.854 -6.975 -41.211 1.00 62.94 643 PRO A C 1
ATOM 5005 O O . PRO A 1 643 ? -50.051 -7.357 -42.367 1.00 62.94 643 PRO A O 1
ATOM 5008 N N . PRO A 1 644 ? -49.863 -5.657 -40.897 1.00 64.12 644 PRO A N 1
ATOM 5009 C CA . PRO A 1 644 ? -48.632 -4.820 -40.848 1.00 64.12 644 PRO A CA 1
ATOM 5010 C C . PRO A 1 644 ? -48.571 -3.974 -39.534 1.00 64.12 644 PRO A C 1
ATOM 5012 O O . PRO A 1 644 ? -49.219 -4.381 -38.573 1.00 64.12 644 PRO A O 1
ATOM 5015 N N . ASP A 1 645 ? -47.837 -2.868 -39.298 1.00 40.78 645 ASP A N 1
ATOM 5016 C CA . ASP A 1 645 ? -46.979 -1.900 -40.046 1.00 40.78 645 ASP A CA 1
ATOM 5017 C C . ASP A 1 645 ? -46.076 -1.150 -38.991 1.00 40.78 645 ASP A C 1
ATOM 5019 O O . ASP A 1 645 ? -46.193 -1.490 -37.813 1.00 40.78 645 ASP A O 1
ATOM 5023 N N . ALA A 1 646 ? -45.183 -0.153 -39.180 1.00 48.56 646 ALA A N 1
ATOM 5024 C CA . ALA A 1 646 ? -44.633 0.653 -40.297 1.00 48.56 646 ALA A CA 1
ATOM 5025 C C . ALA A 1 646 ? -43.246 1.269 -39.888 1.00 48.56 646 ALA A C 1
ATOM 5027 O O . ALA A 1 646 ? -42.680 0.892 -38.861 1.00 48.56 646 ALA A O 1
ATOM 5028 N N . GLN A 1 647 ? -42.730 2.258 -40.642 1.00 31.89 647 GLN A N 1
ATOM 5029 C CA . GLN A 1 647 ? -41.638 3.212 -40.291 1.00 31.89 647 GLN A CA 1
ATOM 5030 C C . GLN A 1 647 ? -42.083 4.681 -40.631 1.00 31.89 647 GLN A C 1
ATOM 5032 O O . GLN A 1 647 ? -43.267 4.822 -40.957 1.00 31.89 647 GLN A O 1
ATOM 5037 N N . PRO A 1 648 ? -41.289 5.790 -40.531 1.00 63.56 648 PRO A N 1
ATOM 5038 C CA . PRO A 1 648 ? -39.878 5.997 -40.942 1.00 63.56 648 PRO A CA 1
ATOM 5039 C C . PRO A 1 648 ? -38.847 5.877 -39.802 1.00 63.56 648 PRO A C 1
ATOM 5041 O O . PRO A 1 648 ? -38.982 6.624 -38.811 1.00 63.56 648 PRO A O 1
#

InterPro domains:
  IPR000073 Alpha/beta hydrolase fold-1 [PF12697] (185-419)
  IPR029058 Alpha/Beta hydrolase fold [G3DSA:3.40.50.1820] (167-430)
  IPR029058 Alpha/Beta hydrolase fold [SSF53474] (160-427)

pLDDT: mean 76.62, std 28.25, range [23.47, 98.94]

Secondary structure (DSSP, 8-state):
---TTSHHHHHGGGHHHHHHHHHH-HHHHHHH--TT--S-EEEEEEETT-SEEEEEEEETTEEEEEEEEGGGSSEEEEE-HHHHHHHTSSSPPTTTTSHHHHHHGGGT----EEEE-HHHHHHSHHHHHHHHHHHHHHHH-S--PPPPPPPS----EEEEEEEEETTTEEEEEEEEEE---SEEEEEEPPTT--GGGGHHHHT-HHHHHHEEEEEEPPTTSTTSPPPTTS-TT-----HHHHHHHHHHHHHHTT-SS-EEEEETHHHHHHHHHHHTHHHHT-SEEEEES--S---PPPPGGGG-SSS-HHHHHHHHHHTTS-TTS-HHHHHHHHHHHHSPPTTHHHHHHHIIIII---TTTGGG--TTTS-BEEEEETT-SSS-HHHHHHHHTTSTT-EEEEETT--S-HHHH-HHHHHHHHHHHHHHHTTGGGG-TT--TTSTTSTT-TTS--S-----------------PPPGGGGGGGGSS-------HHHHHHHHHHHHHHHTTSS-SPPPPPP-------------------------------------------------------------------PPPBPTTT--BSS-TT-TTT-TTTSSSS-GGGGSGGGS------------------------